Protein 5IZ3 (pdb70)

Nearest PDB structures (foldseek):
  5iz3-assembly1_A  TM=1.003E+00  e=2.158E-70  Physcomitrium patens
  5iz3-assembly1_B  TM=1.000E+00  e=9.759E-67  Physcomitrium patens
  7b2o-assembly2_E  TM=9.948E-01  e=2.756E-51  Chlamydomonas reinhardtii
  7zuv-assembly3_C  TM=9.851E-01  e=1.909E-49  Chlamydomonas reinhardtii
  7zuv-assembly4_E-3  TM=9.799E-01  e=1.042E-47  Chlamydomonas reinhardtii

B-factor: mean 19.95, std 11.9, range [6.6, 103.02]

Solvent-accessible surface area: 23040 Å² total; per-residue (Å²): 153,98,36,4,17,1,96,96,6,1,81,103,9,25,118,55,149,80,6,18,109,0,0,40,7,0,0,83,6,0,74,46,2,3,109,51,1,39,44,0,72,32,49,113,134,43,12,31,28,58,53,68,164,81,126,15,26,5,34,89,2,1,10,86,14,0,22,63,8,1,95,103,0,117,12,0,59,60,0,0,0,33,71,64,56,108,63,56,63,3,132,13,137,34,10,0,0,0,0,11,1,7,20,20,34,90,15,0,27,0,2,3,5,0,0,0,0,0,0,0,1,79,32,73,124,1,50,60,18,26,0,114,74,3,21,0,0,0,0,0,0,2,2,2,2,4,2,0,2,0,0,6,55,81,61,89,2,2,4,20,0,6,14,58,128,120,22,65,12,46,6,31,44,76,1,71,97,13,87,81,18,118,8,2,2,2,0,15,12,41,0,8,124,58,28,81,63,0,61,127,1,10,74,76,0,14,32,69,71,12,51,7,20,24,5,44,4,6,0,0,0,0,3,0,2,7,10,35,34,99,1,2,1,1,19,3,45,4,123,89,18,169,27,132,16,58,4,0,2,7,0,0,0,0,0,4,0,0,44,28,0,29,5,70,7,0,20,1,102,73,22,0,4,63,43,77,0,100,83,21,79,36,91,10,28,0,0,0,0,0,111,47,4,0,22,69,0,3,63,21,17,105,63,86,4,110,20,110,59,121,61,54,66,95,99,164,159,93,44,9,34,3,101,99,5,1,84,116,10,31,134,53,172,79,6,21,113,0,0,47,28,0,0,86,6,0,80,36,2,4,93,36,0,36,33,0,73,28,54,114,136,40,13,27,20,64,41,77,158,67,130,32,33,5,33,72,1,1,5,72,14,0,22,64,9,0,94,113,0,104,8,0,60,57,0,0,0,30,66,54,45,116,75,57,62,4,133,13,144,34,10,0,0,0,0,14,2,7,10,24,31,91,12,0,35,0,2,3,6,0,0,0,0,0,0,0,1,75,32,82,110,1,44,49,15,25,0,116,74,5,21,0,0,0,0,0,0,2,0,4,4,5,2,0,3,0,0,6,56,80,62,89,3,2,4,15,0,2,28,41,142,98,9,134,19,68,5,35,50,69,2,69,106,14,119,76,19,126,8,1,1,0,0,8,12,44,0,15,119,48,29,64,53,0,68,105,3,16,69,60,0,14,40,68,108,15,56,6,18,23,5,42,5,9,0,1,0,0,3,0,1,6,14,34,44,94,1,2,0,1,10,1,34,9,124,97,17,136,22,88,16,49,5,0,0,9,0,0,0,0,0,4,0,0,45,29,0,29,4,61,7,0,19,1,78,69,22,0,5,62,40,80,0,98,88,20,44,35,93,10,41,0,0,0,0,0,103,64,7,0,26,91,0,2,68,34,31,100,57,71,6,117,21,117,61,108,47,60,95,118,158

CATH classification: 3.30.540.10 (+1 more: 3.40.190.80)

Structure (mmCIF, N/CA/C/O backbone):
data_5IZ3
#
_entry.id   5IZ3
#
_cell.length_a   45.180
_cell.length_b   70.417
_cell.length_c   197.245
_cell.angle_alpha   90.00
_cell.angle_beta   90.00
_cell.angle_gamma   90.00
#
_symmetry.space_group_name_H-M   'P 2 2 21'
#
loop_
_entity.id
_entity.type
_entity.pdbx_description
1 polymer sedoheptulose-1,7-bisphosphatase
2 polymer 'Predicted protein'
3 non-polymer IMIDAZOLE
4 non-polymer 'PHOSPHATE ION'
5 water water
#
loop_
_atom_site.group_PDB
_atom_site.id
_atom_site.type_symbol
_atom_site.label_atom_id
_atom_site.label_alt_id
_atom_site.label_comp_id
_atom_site.label_asym_id
_atom_site.label_entity_id
_atom_site.label_seq_id
_atom_site.pdbx_PDB_ins_code
_atom_site.Cartn_x
_atom_site.Cartn_y
_atom_site.Cartn_z
_atom_site.occupancy
_atom_site.B_iso_or_equiv
_atom_site.auth_seq_id
_atom_site.auth_comp_id
_atom_site.auth_asym_id
_atom_site.auth_atom_id
_atom_site.pdbx_PDB_model_num
ATOM 1 N N . GLU A 1 1 ? -0.252 -65.843 -46.202 1.00 31.62 79 GLU A N 1
ATOM 2 C CA . GLU A 1 1 ? -1.003 -64.938 -47.129 1.00 28.30 79 GLU A CA 1
ATOM 3 C C . GLU A 1 1 ? -2.033 -64.097 -46.394 1.00 25.59 79 GLU A C 1
ATOM 4 O O . GLU A 1 1 ? -2.790 -64.623 -45.544 1.00 22.74 79 GLU A O 1
ATOM 10 N N . LEU A 1 2 ? -2.013 -62.801 -46.719 1.00 22.82 80 LEU A N 1
ATOM 11 C CA . LEU A 1 2 ? -3.125 -61.865 -46.402 1.00 19.40 80 LEU A CA 1
ATOM 12 C C . LEU A 1 2 ? -3.781 -61.352 -47.643 1.00 19.03 80 LEU A C 1
ATOM 13 O O . LEU A 1 2 ? -3.240 -61.509 -48.719 1.00 21.20 80 LEU A O 1
ATOM 18 N N . GLY A 1 3 ? -4.954 -60.726 -47.541 1.00 16.15 81 GLY A N 1
ATOM 19 C CA . GLY A 1 3 ? -5.653 -60.182 -48.622 1.00 16.12 81 GLY A CA 1
ATOM 20 C C . GLY A 1 3 ? -6.573 -61.144 -49.311 1.00 15.97 81 GLY A C 1
ATOM 21 O O . GLY A 1 3 ? -7.351 -60.742 -50.168 1.00 21.17 81 GLY A O 1
ATOM 22 N N . ASP A 1 4 ? -6.523 -62.410 -48.940 1.00 15.57 82 ASP A N 1
ATOM 23 C CA . ASP A 1 4 ? -7.460 -63.374 -49.408 1.00 15.03 82 ASP A CA 1
ATOM 24 C C . ASP A 1 4 ? -8.850 -63.245 -48.843 1.00 14.43 82 ASP A C 1
ATOM 25 O O . ASP A 1 4 ? -9.028 -62.646 -47.762 1.00 13.85 82 ASP A O 1
ATOM 30 N N . SER A 1 5 ? -9.836 -63.763 -49.515 1.00 13.80 83 SER A N 1
ATOM 31 C CA . SER A 1 5 ? -11.219 -63.742 -49.027 1.00 13.83 83 SER A CA 1
ATOM 32 C C . SER A 1 5 ? -11.407 -64.769 -47.928 1.00 13.18 83 SER A C 1
ATOM 33 O O . SER A 1 5 ? -10.583 -65.687 -47.754 1.00 13.57 83 SER A O 1
ATOM 36 N N . LEU A 1 6 ? -12.485 -64.638 -47.153 1.00 12.58 84 LEU A N 1
ATOM 37 C CA . LEU A 1 6 ? -12.765 -65.627 -46.123 1.00 13.03 84 LEU A CA 1
ATOM 38 C C . LEU A 1 6 ? -12.859 -67.011 -46.804 1.00 13.57 84 LEU A C 1
ATOM 39 O O . LEU A 1 6 ? -12.299 -67.991 -46.210 1.00 13.42 84 LEU A O 1
ATOM 44 N N . GLU A 1 7 ? -13.553 -67.145 -47.931 1.00 14.77 85 GLU A N 1
ATOM 45 C CA . GLU A 1 7 ? -13.681 -68.465 -48.571 1.00 16.27 85 GLU A CA 1
ATOM 46 C C . GLU A 1 7 ? -12.324 -69.004 -48.936 1.00 16.34 85 GLU A C 1
ATOM 47 O O . GLU A 1 7 ? -12.031 -70.212 -48.730 1.00 16.60 85 GLU A O 1
ATOM 53 N N . GLU A 1 8 ? -11.459 -68.201 -49.526 1.00 16.91 86 GLU A N 1
ATOM 54 C CA . GLU A 1 8 ? -10.103 -68.674 -49.871 1.00 18.04 86 GLU A CA 1
ATOM 55 C C . GLU A 1 8 ? -9.341 -69.048 -48.661 1.00 15.90 86 GLU A C 1
ATOM 56 O O . GLU A 1 8 ? -8.627 -70.083 -48.647 1.00 18.12 86 GLU A O 1
ATOM 62 N N . PHE A 1 9 ? -9.369 -68.263 -47.577 1.00 13.41 87 PHE A N 1
ATOM 63 C CA . PHE A 1 9 ? -8.714 -68.608 -46.379 1.00 12.35 87 PHE A CA 1
ATOM 64 C C . PHE A 1 9 ? -9.200 -69.962 -45.847 1.00 13.39 87 PHE A C 1
ATOM 65 O O . PHE A 1 9 ? -8.380 -70.781 -45.410 1.00 13.80 87 PHE A O 1
ATOM 73 N N . LEU A 1 10 ? -10.494 -70.154 -45.755 1.00 13.12 88 LEU A N 1
ATOM 74 C CA . LEU A 1 10 ? -10.978 -71.378 -45.143 1.00 13.42 88 LEU A CA 1
ATOM 75 C C . LEU A 1 10 ? -10.576 -72.603 -45.923 1.00 15.91 88 LEU A C 1
ATOM 76 O O . LEU A 1 10 ? -10.349 -73.667 -45.289 1.00 16.63 88 LEU A O 1
ATOM 81 N N . ALA A 1 11 ? -10.451 -72.458 -47.208 1.00 14.63 89 ALA A N 1
ATOM 82 C CA . ALA A 1 11 ? -9.966 -73.617 -48.043 1.00 17.16 89 ALA A CA 1
ATOM 83 C C . ALA A 1 11 ? -8.582 -73.945 -47.648 1.00 18.10 89 ALA A C 1
ATOM 84 O O . ALA A 1 11 ? -8.187 -75.160 -47.834 1.00 22.72 89 ALA A O 1
ATOM 86 N N . LYS A 1 12 ? -7.720 -73.012 -47.294 1.00 18.36 90 LYS A N 1
ATOM 87 C CA . LYS A 1 12 ? -6.381 -73.291 -46.769 1.00 18.59 90 LYS A CA 1
ATOM 88 C C . LYS A 1 12 ? -6.325 -73.754 -45.342 1.00 17.43 90 LYS A C 1
ATOM 89 O O . LYS A 1 12 ? -5.372 -74.462 -44.899 1.00 18.82 90 LYS A O 1
ATOM 95 N N . ALA A 1 13 ? -7.235 -73.315 -44.502 1.00 14.22 91 ALA A N 1
ATOM 96 C CA . ALA A 1 13 ? -7.156 -73.539 -43.143 1.00 14.61 91 ALA A CA 1
ATOM 97 C C . ALA A 1 13 ? -7.691 -74.885 -42.625 1.00 14.52 91 ALA A C 1
ATOM 98 O O . ALA A 1 13 ? -7.353 -75.324 -41.496 1.00 15.79 91 ALA A O 1
ATOM 100 N N . THR A 1 14 ? -8.578 -75.451 -43.429 1.00 13.85 92 THR A N 1
ATOM 101 C CA . THR A 1 14 ? -9.227 -76.706 -43.033 1.00 14.65 92 THR A CA 1
ATOM 102 C C . THR A 1 14 ? -9.624 -77.499 -44.233 1.00 15.12 92 THR A C 1
ATOM 103 O O . THR A 1 14 ? -10.058 -76.986 -45.265 1.00 15.55 92 THR A O 1
ATOM 107 N N . THR A 1 15 ? -9.525 -78.831 -44.099 1.00 15.16 93 THR A N 1
ATOM 108 C CA . THR A 1 15 ? -10.070 -79.731 -45.081 1.00 15.69 93 THR A CA 1
ATOM 109 C C . THR A 1 15 ? -11.548 -79.940 -44.880 1.00 15.12 93 THR A C 1
ATOM 110 O O . THR A 1 15 ? -12.238 -80.569 -45.720 1.00 16.65 93 THR A O 1
ATOM 114 N N . ASP A 1 16 ? -12.110 -79.455 -43.758 1.00 13.95 94 ASP A N 1
ATOM 115 C CA . ASP A 1 16 ? -13.496 -79.698 -43.450 1.00 14.10 94 ASP A CA 1
ATOM 116 C C . ASP A 1 16 ? -14.425 -78.658 -44.137 1.00 14.71 94 ASP A C 1
ATOM 117 O O . ASP A 1 16 ? -14.611 -77.526 -43.642 1.00 14.87 94 ASP A O 1
ATOM 122 N N A LYS A 1 17 ? -14.962 -79.030 -45.282 0.50 15.64 95 LYS A N 1
ATOM 123 N N B LYS A 1 17 ? -14.894 -78.998 -45.310 0.50 15.45 95 LYS A N 1
ATOM 124 C CA A LYS A 1 17 ? -15.789 -78.141 -46.109 0.50 16.52 95 LYS A CA 1
ATOM 125 C CA B LYS A 1 17 ? -15.711 -78.071 -46.075 0.50 16.22 95 LYS A CA 1
ATOM 126 C C A LYS A 1 17 ? -17.055 -77.823 -45.398 0.50 16.03 95 LYS A C 1
ATOM 127 C C B LYS A 1 17 ? -17.018 -77.814 -45.398 0.50 15.83 95 LYS A C 1
ATOM 128 O O A LYS A 1 17 ? -17.651 -76.726 -45.602 0.50 16.05 95 LYS A O 1
ATOM 129 O O B LYS A 1 17 ? -17.576 -76.702 -45.610 0.50 15.82 95 LYS A O 1
ATOM 140 N N . ASN A 1 18 ? -17.527 -78.673 -44.528 1.00 15.07 96 ASN A N 1
ATOM 141 C CA . ASN A 1 18 ? -18.725 -78.366 -43.795 1.00 15.75 96 ASN A CA 1
ATOM 142 C C . ASN A 1 18 ? -18.513 -77.296 -42.750 1.00 13.43 96 ASN A C 1
ATOM 143 O O . ASN A 1 18 ? -19.341 -76.388 -42.558 1.00 13.05 96 ASN A O 1
ATOM 148 N N . LEU A 1 19 ? -17.405 -77.334 -42.063 1.00 12.72 97 LEU A N 1
ATOM 149 C CA . LEU A 1 19 ? -17.047 -76.261 -41.105 1.00 12.55 97 LEU A CA 1
ATOM 150 C C . LEU A 1 19 ? -16.880 -74.963 -41.878 1.00 12.34 97 LEU A C 1
ATOM 151 O O . LEU A 1 19 ? -17.373 -73.896 -41.398 1.00 11.74 97 LEU A O 1
ATOM 156 N N . ALA A 1 20 ? -16.231 -74.974 -43.036 1.00 11.82 98 ALA A N 1
ATOM 157 C CA . ALA A 1 20 ? -16.046 -73.739 -43.837 1.00 12.30 98 ALA A CA 1
ATOM 158 C C . ALA A 1 20 ? -17.399 -73.259 -44.195 1.00 12.47 98 ALA A C 1
ATOM 159 O O . ALA A 1 20 ? -17.663 -72.000 -44.046 1.00 12.77 98 ALA A O 1
ATOM 161 N N . ARG A 1 21 ? -18.332 -74.081 -44.629 1.00 12.57 99 ARG A N 1
ATOM 162 C CA . ARG A 1 21 ? -19.693 -73.614 -45.051 1.00 14.71 99 ARG A CA 1
ATOM 163 C C . ARG A 1 21 ? -20.368 -72.985 -43.881 1.00 13.86 99 ARG A C 1
ATOM 164 O O . ARG A 1 21 ? -20.992 -71.880 -44.031 1.00 13.68 99 ARG A O 1
ATOM 172 N N . LEU A 1 22 ? -20.309 -73.496 -42.683 1.00 12.43 100 LEU A N 1
ATOM 173 C CA . LEU A 1 22 ? -20.934 -72.941 -41.521 1.00 12.41 100 LEU A CA 1
ATOM 174 C C . LEU A 1 22 ? -20.327 -71.542 -41.226 1.00 11.96 100 LEU A C 1
ATOM 175 O O . LEU A 1 22 ? -21.078 -70.596 -40.923 1.00 11.87 100 LEU A O 1
ATOM 180 N N . LEU A 1 23 ? -19.022 -71.375 -41.290 1.00 11.32 101 LEU A N 1
ATOM 181 C CA . LEU A 1 23 ? -18.383 -70.101 -40.948 1.00 10.98 101 LEU A CA 1
ATOM 182 C C . LEU A 1 23 ? -18.742 -69.098 -42.044 1.00 11.34 101 LEU A C 1
ATOM 183 O O . LEU A 1 23 ? -18.894 -67.893 -41.720 1.00 11.22 101 LEU A O 1
ATOM 188 N N . VAL A 1 24 ? -18.867 -69.443 -43.316 1.00 11.01 102 VAL A N 1
ATOM 189 C CA . VAL A 1 24 ? -19.322 -68.499 -44.393 1.00 12.41 102 VAL A CA 1
ATOM 190 C C . VAL A 1 24 ? -20.731 -68.109 -44.065 1.00 12.59 102 VAL A C 1
ATOM 191 O O . VAL A 1 24 ? -21.093 -66.911 -44.152 1.00 12.41 102 VAL A O 1
ATOM 195 N N . CYS A 1 25 ? -21.617 -69.056 -43.768 1.00 12.55 103 CYS A N 1
ATOM 196 C CA . CYS A 1 25 ? -23.012 -68.697 -43.425 1.00 13.48 103 CYS A CA 1
ATOM 197 C C . CYS A 1 25 ? -23.071 -67.762 -42.291 1.00 12.44 103 CYS A C 1
ATOM 198 O O . CYS A 1 25 ? -23.860 -66.751 -42.296 1.00 13.94 103 CYS A O 1
ATOM 201 N N . MET A 1 26 ? -22.311 -67.973 -41.214 1.00 11.82 104 MET A N 1
ATOM 202 C CA . MET A 1 26 ? -22.358 -67.109 -40.053 1.00 10.96 104 MET A CA 1
ATOM 203 C C . MET A 1 26 ? -21.829 -65.705 -40.460 1.00 11.38 104 MET A C 1
ATOM 204 O O . MET A 1 26 ? -22.374 -64.664 -40.013 1.00 11.52 104 MET A O 1
ATOM 209 N N . GLY A 1 27 ? -20.832 -65.627 -41.344 1.00 10.58 105 GLY A N 1
ATOM 210 C CA . GLY A 1 27 ? -20.339 -64.318 -41.878 1.00 11.33 105 GLY A CA 1
ATOM 211 C C . GLY A 1 27 ? -21.451 -63.544 -42.568 1.00 12.23 105 GLY A C 1
ATOM 212 O O . GLY A 1 27 ? -21.443 -62.302 -42.480 1.00 12.17 105 GLY A O 1
ATOM 213 N N A GLU A 1 28 ? -22.391 -64.187 -43.248 0.50 13.15 106 GLU A N 1
ATOM 214 N N B GLU A 1 28 ? -22.373 -64.202 -43.266 0.50 12.76 106 GLU A N 1
ATOM 215 C CA A GLU A 1 28 ? -23.515 -63.453 -43.849 0.50 14.68 106 GLU A CA 1
ATOM 216 C CA B GLU A 1 28 ? -23.500 -63.499 -43.882 0.50 14.04 106 GLU A CA 1
ATOM 217 C C A GLU A 1 28 ? -24.436 -62.881 -42.799 0.50 13.31 106 GLU A C 1
ATOM 218 C C B GLU A 1 28 ? -24.369 -62.884 -42.811 0.50 12.99 106 GLU A C 1
ATOM 219 O O A GLU A 1 28 ? -24.988 -61.754 -42.934 0.50 13.11 106 GLU A O 1
ATOM 220 O O B GLU A 1 28 ? -24.763 -61.702 -42.945 0.50 13.28 106 GLU A O 1
ATOM 231 N N . ALA A 1 29 ? -24.641 -63.599 -41.720 1.00 11.97 107 ALA A N 1
ATOM 232 C CA . ALA A 1 29 ? -25.440 -63.073 -40.650 1.00 11.58 107 ALA A CA 1
ATOM 233 C C . ALA A 1 29 ? -24.765 -61.873 -40.020 1.00 10.67 107 ALA A C 1
ATOM 234 O O . ALA A 1 29 ? -25.394 -60.855 -39.685 1.00 10.35 107 ALA A O 1
ATOM 236 N N . LEU A 1 30 ? -23.457 -61.942 -39.786 1.00 10.43 108 LEU A N 1
ATOM 237 C CA . LEU A 1 30 ? -22.739 -60.849 -39.244 1.00 10.14 108 LEU A CA 1
ATOM 238 C C . LEU A 1 30 ? -22.764 -59.608 -40.075 1.00 9.71 108 LEU A C 1
ATOM 239 O O . LEU A 1 30 ? -22.918 -58.500 -39.561 1.00 9.40 108 LEU A O 1
ATOM 244 N N . ARG A 1 31 ? -22.712 -59.780 -41.385 1.00 9.58 109 ARG A N 1
ATOM 245 C CA . ARG A 1 31 ? -22.776 -58.641 -42.308 1.00 10.18 109 ARG A CA 1
ATOM 246 C C . ARG A 1 31 ? -24.161 -57.963 -42.164 1.00 10.07 109 ARG A C 1
ATOM 247 O O . ARG A 1 31 ? -24.303 -56.726 -42.011 1.00 9.82 109 ARG A O 1
ATOM 255 N N . THR A 1 32 ? -25.208 -58.780 -42.124 1.00 10.71 110 THR A N 1
ATOM 256 C CA . THR A 1 32 ? -26.549 -58.230 -41.958 1.00 11.21 110 THR A CA 1
ATOM 257 C C . THR A 1 32 ? -26.743 -57.577 -40.618 1.00 10.19 110 THR A C 1
ATOM 258 O O . THR A 1 32 ? -27.296 -56.441 -40.506 1.00 10.78 110 THR A O 1
ATOM 262 N N . ILE A 1 33 ? -26.216 -58.124 -39.517 1.00 8.95 111 ILE A N 1
ATOM 263 C CA . ILE A 1 33 ? -26.297 -57.533 -38.236 1.00 8.93 111 ILE A CA 1
ATOM 264 C C . ILE A 1 33 ? -25.620 -56.168 -38.194 1.00 8.55 111 ILE A C 1
ATOM 265 O O . ILE A 1 33 ? -26.163 -55.203 -37.664 1.00 8.49 111 ILE A O 1
ATOM 270 N N . ALA A 1 34 ? -24.457 -56.074 -38.827 1.00 8.31 112 ALA A N 1
ATOM 271 C CA . ALA A 1 34 ? -23.747 -54.823 -38.791 1.00 8.70 112 ALA A CA 1
ATOM 272 C C . ALA A 1 34 ? -24.590 -53.684 -39.415 1.00 8.48 112 ALA A C 1
ATOM 273 O O . ALA A 1 34 ? -24.622 -52.571 -38.892 1.00 8.81 112 ALA A O 1
ATOM 275 N N . PHE A 1 35 ? -2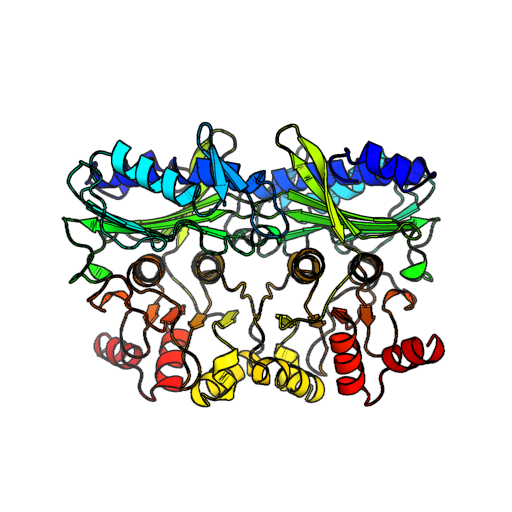5.270 -53.987 -40.526 1.00 8.74 113 PHE A N 1
ATOM 276 C CA . PHE A 1 35 ? -26.131 -53.001 -41.144 1.00 9.27 113 PHE A CA 1
ATOM 277 C C . PHE A 1 35 ? -27.378 -52.716 -40.322 1.00 9.31 113 PHE A C 1
ATOM 278 O O . PHE A 1 35 ? -27.814 -51.531 -40.292 1.00 11.07 113 PHE A O 1
ATOM 286 N N . LYS A 1 36 ? -27.929 -53.715 -39.667 1.00 9.47 114 LYS A N 1
ATOM 287 C CA . LYS A 1 36 ? -29.102 -53.420 -38.801 1.00 10.04 114 LYS A CA 1
ATOM 288 C C . LYS A 1 36 ? -28.766 -52.587 -37.614 1.00 10.00 114 LYS A C 1
ATOM 289 O O . LYS A 1 36 ? -29.563 -51.742 -37.181 1.00 10.33 114 LYS A O 1
ATOM 295 N N . VAL A 1 37 ? -27.565 -52.748 -37.064 1.00 9.26 115 VAL A N 1
ATOM 296 C CA . VAL A 1 37 ? -27.130 -51.925 -35.951 1.00 10.06 115 VAL A CA 1
ATOM 297 C C . VAL A 1 37 ? -26.841 -50.463 -36.453 1.00 9.46 115 VAL A C 1
ATOM 298 O O . VAL A 1 37 ? -27.278 -49.502 -35.837 1.00 10.85 115 VAL A O 1
ATOM 302 N N . ARG A 1 38 ? -26.241 -50.368 -37.652 1.00 9.56 116 ARG A N 1
ATOM 303 C CA . ARG A 1 38 ? -25.837 -49.056 -38.190 1.00 10.80 116 ARG A CA 1
ATOM 304 C C . ARG A 1 38 ? -26.964 -48.109 -38.317 1.00 12.28 116 ARG A C 1
ATOM 305 O O . ARG A 1 38 ? -26.723 -46.909 -38.057 1.00 13.55 116 ARG A O 1
ATOM 313 N N . THR A 1 39 ? -28.142 -48.578 -38.667 1.00 13.59 117 THR A N 1
ATOM 314 C CA . THR A 1 39 ? -29.242 -47.536 -38.673 1.00 17.86 117 THR A CA 1
ATOM 315 C C . THR A 1 39 ? -30.415 -47.979 -37.878 1.00 18.44 117 THR A C 1
ATOM 316 O O . THR A 1 39 ? -31.598 -47.651 -38.204 1.00 19.95 117 THR A O 1
ATOM 320 N N . ALA A 1 40 ? -30.150 -48.677 -36.800 1.00 13.58 118 ALA A N 1
ATOM 321 C CA . ALA A 1 40 ? -31.213 -48.929 -35.806 1.00 12.77 118 ALA A CA 1
ATOM 322 C C . ALA A 1 40 ? -31.800 -47.608 -35.290 1.00 13.50 118 ALA A C 1
ATOM 323 O O . ALA A 1 40 ? -31.119 -46.570 -35.278 1.00 14.99 118 ALA A O 1
ATOM 325 N N A SER A 1 41 ? -33.061 -47.675 -34.842 0.50 15.45 119 SER A N 1
ATOM 326 N N B SER A 1 41 ? -33.012 -47.678 -34.775 0.50 14.39 119 SER A N 1
ATOM 327 C CA A SER A 1 41 ? -33.737 -46.575 -34.142 0.50 17.18 119 SER A CA 1
ATOM 328 C CA B SER A 1 41 ? -33.629 -46.539 -34.163 0.50 15.45 119 SER A CA 1
ATOM 329 C C A SER A 1 41 ? -33.602 -46.766 -32.651 0.50 17.42 119 SER A C 1
ATOM 330 C C B SER A 1 41 ? -33.611 -46.743 -32.682 0.50 16.17 119 SER A C 1
ATOM 331 O O A SER A 1 41 ? -34.092 -47.757 -32.113 0.50 18.58 119 SER A O 1
ATOM 332 O O B SER A 1 41 ? -34.168 -47.737 -32.195 0.50 17.39 119 SER A O 1
ATOM 337 N N . CYS A 1 42 ? -32.931 -45.869 -31.959 1.00 17.13 120 CYS A N 1
ATOM 338 C CA . CYS A 1 42 ? -32.687 -45.970 -30.576 1.00 18.28 120 CYS A CA 1
ATOM 339 C C . CYS A 1 42 ? -33.627 -45.054 -29.793 1.00 23.86 120 CYS A C 1
ATOM 340 O O . CYS A 1 42 ? -33.676 -43.862 -30.030 1.00 24.57 120 CYS A O 1
ATOM 343 N N . GLY A 1 43 ? -34.305 -45.632 -28.848 1.00 24.60 121 GLY A N 1
ATOM 344 C CA . GLY A 1 43 ? -35.338 -44.940 -28.064 1.00 31.50 121 GLY A CA 1
ATOM 345 C C . GLY A 1 43 ? -34.951 -45.037 -26.622 1.00 34.83 121 GLY A C 1
ATOM 346 O O . GLY A 1 43 ? -33.807 -45.387 -26.259 1.00 38.63 121 GLY A O 1
ATOM 347 N N . ALA A 1 44 ? -35.926 -44.686 -25.784 1.00 42.42 122 ALA A N 1
ATOM 348 C CA . ALA A 1 44 ? -35.752 -44.678 -24.327 1.00 49.48 122 ALA A CA 1
ATOM 349 C C . ALA A 1 44 ? -35.322 -46.053 -23.837 1.00 51.80 122 ALA A C 1
ATOM 350 O O . ALA A 1 44 ? -34.392 -46.193 -23.026 1.00 57.78 122 ALA A O 1
ATOM 352 N N . THR A 1 45 ? -35.966 -47.067 -24.398 1.00 48.20 123 THR A N 1
ATOM 353 C CA . THR A 1 45 ? -35.884 -48.398 -23.844 1.00 52.10 123 THR A CA 1
ATOM 354 C C . THR A 1 45 ? -35.130 -49.441 -24.662 1.00 45.10 123 THR A C 1
ATOM 355 O O . THR A 1 45 ? -34.707 -50.435 -24.087 1.00 48.27 123 THR A O 1
ATOM 359 N N . ALA A 1 46 ? -34.941 -49.221 -25.967 1.00 35.13 124 ALA A N 1
ATOM 360 C CA . ALA A 1 46 ? -34.336 -50.256 -26.824 1.00 29.31 124 ALA A CA 1
ATOM 361 C C . ALA A 1 46 ? -33.844 -49.602 -28.104 1.00 24.09 124 ALA A C 1
ATOM 362 O O . ALA A 1 46 ? -34.315 -48.544 -28.449 1.00 23.10 124 ALA A O 1
ATOM 364 N N . CYS A 1 47 ? -32.946 -50.270 -28.828 1.00 19.17 125 CYS A N 1
ATOM 365 C CA . CYS A 1 47 ? -32.584 -49.892 -30.203 1.00 16.41 125 CYS A CA 1
ATOM 366 C C . CYS A 1 47 ? -33.156 -50.971 -31.074 1.00 14.01 125 CYS A C 1
ATOM 367 O O . CYS A 1 47 ? -32.935 -52.183 -30.796 1.00 14.18 125 CYS A O 1
ATOM 370 N N . VAL A 1 48 ? -33.916 -50.632 -32.086 1.00 14.12 126 VAL A N 1
ATOM 371 C CA . VAL A 1 48 ? -34.708 -51.547 -32.882 1.00 13.82 126 VAL A CA 1
ATOM 372 C C . VAL A 1 48 ? -34.442 -51.468 -34.341 1.00 13.73 126 VAL A C 1
ATOM 373 O O . VAL A 1 48 ? -34.009 -50.372 -34.814 1.00 14.16 126 VAL A O 1
ATOM 377 N N . ASN A 1 49 ? -34.706 -52.510 -35.090 1.00 13.79 127 ASN A N 1
ATOM 378 C CA . ASN A 1 49 ? -34.734 -52.466 -36.515 1.00 15.13 127 ASN A CA 1
ATOM 379 C C . ASN A 1 49 ? -35.708 -53.630 -36.926 1.00 17.86 127 ASN A C 1
ATOM 380 O O . ASN A 1 49 ? -36.328 -54.223 -36.093 1.00 19.99 127 ASN A O 1
ATOM 385 N N . THR A 1 50 ? -35.755 -53.945 -38.200 1.00 23.50 128 THR A N 1
ATOM 386 C CA . THR A 1 50 ? -36.757 -54.897 -38.660 1.00 27.47 128 THR A CA 1
ATOM 387 C C . THR A 1 50 ? -36.146 -56.211 -39.106 1.00 28.90 128 THR A C 1
ATOM 388 O O . THR A 1 50 ? -35.015 -56.319 -39.559 1.00 25.21 128 THR A O 1
ATOM 392 N N . PHE A 1 51 ? -36.896 -57.292 -38.916 1.00 29.28 129 PHE A N 1
ATOM 393 C CA . PHE A 1 51 ? -36.491 -58.557 -39.430 1.00 31.07 129 PHE A CA 1
ATOM 394 C C . PHE A 1 51 ? -37.755 -58.917 -40.201 1.00 35.46 129 PHE A C 1
ATOM 395 O O . PHE A 1 51 ? -38.814 -59.133 -39.601 1.00 30.92 129 PHE A O 1
ATOM 403 N N . GLY A 1 52 ? -37.669 -58.804 -41.515 1.00 40.71 130 GLY A N 1
ATOM 404 C CA . GLY A 1 52 ? -38.771 -59.153 -42.372 1.00 47.41 130 GLY A CA 1
ATOM 405 C C . GLY A 1 52 ? -39.819 -58.115 -42.128 1.00 49.27 130 GLY A C 1
ATOM 406 O O . GLY A 1 52 ? -39.559 -56.931 -42.285 1.00 51.41 130 GLY A O 1
ATOM 407 N N . ASP A 1 53 ? -40.998 -58.541 -41.695 1.00 48.35 131 ASP A N 1
ATOM 408 C CA . ASP A 1 53 ? -42.083 -57.593 -41.550 1.00 51.79 131 ASP A CA 1
ATOM 409 C C . ASP A 1 53 ? -42.250 -57.199 -40.100 1.00 46.06 131 ASP A C 1
ATOM 410 O O . ASP A 1 53 ? -43.258 -56.643 -39.717 1.00 40.53 131 ASP A O 1
ATOM 415 N N . GLU A 1 54 ? -41.241 -57.478 -39.278 1.00 38.25 132 GLU A N 1
ATOM 416 C CA . GLU A 1 54 ? -41.394 -57.251 -37.877 1.00 36.71 132 GLU A CA 1
ATOM 417 C C . GLU A 1 54 ? -40.332 -56.304 -37.345 1.00 34.01 132 GLU A C 1
ATOM 418 O O . GLU A 1 54 ? -39.321 -56.121 -37.990 1.00 33.53 132 GLU A O 1
ATOM 424 N N . GLN A 1 55 ? -40.622 -55.683 -36.221 1.00 29.63 133 GLN A N 1
ATOM 425 C CA . GLN A 1 55 ? -39.685 -54.763 -35.578 1.00 31.30 133 GLN A CA 1
ATOM 426 C C . GLN A 1 55 ? -39.175 -55.421 -34.325 1.00 28.15 133 GLN A C 1
ATOM 427 O O . GLN A 1 55 ? -39.924 -56.028 -33.528 1.00 32.48 133 GLN A O 1
ATOM 433 N N . LEU A 1 56 ? -37.829 -55.446 -34.169 1.00 20.81 134 LEU A N 1
ATOM 434 C CA . LEU A 1 56 ? -37.248 -56.195 -33.125 1.00 20.40 134 LEU A CA 1
ATOM 435 C C . LEU A 1 56 ? -36.075 -55.410 -32.486 1.00 16.13 134 LEU A C 1
ATOM 436 O O . LEU A 1 56 ? -35.328 -54.727 -33.196 1.00 15.76 134 LEU A O 1
ATOM 441 N N . ALA A 1 57 ? -35.840 -55.532 -31.193 1.00 15.71 135 ALA A N 1
ATOM 442 C CA . ALA A 1 57 ? -34.666 -55.038 -30.541 1.00 15.39 135 ALA A CA 1
ATOM 443 C C . ALA A 1 57 ? -33.473 -55.701 -31.210 1.00 13.05 135 ALA A C 1
ATOM 444 O O . ALA A 1 57 ? -33.510 -56.870 -31.543 1.00 13.14 135 ALA A O 1
ATOM 446 N N . VAL A 1 58 ? -32.388 -54.989 -31.327 1.00 12.95 136 VAL A N 1
ATOM 447 C CA . VAL A 1 58 ? -31.268 -55.463 -32.159 1.00 13.66 136 VAL A CA 1
ATOM 448 C C . VAL A 1 58 ? -30.654 -56.800 -31.686 1.00 12.70 136 VAL A C 1
ATOM 449 O O . VAL A 1 58 ? -30.177 -57.577 -32.501 1.00 12.17 136 VAL A O 1
ATOM 453 N N . ASP A 1 59 ? -30.660 -56.992 -30.376 1.00 13.11 137 ASP A N 1
ATOM 454 C CA . ASP A 1 59 ? -30.168 -58.283 -29.869 1.00 14.38 137 ASP A CA 1
ATOM 455 C C . ASP A 1 59 ? -31.035 -59.460 -30.317 1.00 13.44 137 ASP A C 1
ATOM 456 O O . ASP A 1 59 ? -30.505 -60.521 -30.737 1.00 12.98 137 ASP A O 1
ATOM 461 N N A MET A 1 60 ? -32.341 -59.287 -30.260 0.50 13.61 138 MET A N 1
ATOM 462 N N B MET A 1 60 ? -32.344 -59.293 -30.261 0.50 14.30 138 MET A N 1
ATOM 463 C CA A MET A 1 60 ? -33.253 -60.297 -30.791 0.50 14.00 138 MET A CA 1
ATOM 464 C CA B MET A 1 60 ? -33.242 -60.313 -30.806 0.50 15.22 138 MET A CA 1
ATOM 465 C C A MET A 1 60 ? -33.208 -60.478 -32.287 0.50 13.36 138 MET A C 1
ATOM 466 C C B MET A 1 60 ? -33.186 -60.482 -32.288 0.50 13.91 138 MET A C 1
ATOM 467 O O A MET A 1 60 ? -33.398 -61.560 -32.819 0.50 14.18 138 MET A O 1
ATOM 468 O O B MET A 1 60 ? -33.332 -61.563 -32.808 0.50 14.51 138 MET A O 1
ATOM 477 N N . LEU A 1 61 ? -32.982 -59.373 -32.985 1.00 12.81 139 LEU A N 1
ATOM 478 C CA . LEU A 1 61 ? -32.801 -59.384 -34.402 1.00 13.12 139 LEU A CA 1
ATOM 479 C C . LEU A 1 61 ? -31.557 -60.273 -34.776 1.00 11.97 139 LEU A C 1
ATOM 480 O O . LEU A 1 61 ? -31.617 -61.121 -35.654 1.00 12.16 139 LEU A O 1
ATOM 485 N N . ALA A 1 62 ? -30.491 -59.942 -34.100 1.00 11.50 140 ALA A N 1
ATOM 486 C CA . ALA A 1 62 ? -29.230 -60.696 -34.250 1.00 11.08 140 ALA A CA 1
ATOM 487 C C . ALA A 1 62 ? -29.467 -62.192 -33.959 1.00 11.49 140 ALA A C 1
ATOM 488 O O . ALA A 1 62 ? -29.031 -63.032 -34.756 1.00 11.60 140 ALA A O 1
ATOM 490 N N . ASP A 1 63 ? -30.147 -62.475 -32.869 1.00 12.45 141 ASP A N 1
ATOM 491 C CA . ASP A 1 63 ? -30.472 -63.862 -32.542 1.00 13.36 141 ASP A CA 1
ATOM 492 C C . ASP A 1 63 ? -31.185 -64.526 -33.735 1.00 14.44 141 ASP A C 1
ATOM 493 O O . ASP A 1 63 ? -30.813 -65.694 -34.164 1.00 14.45 141 ASP A O 1
ATOM 498 N N . LYS A 1 64 ? -32.253 -63.904 -34.280 1.00 14.78 142 LYS A N 1
ATOM 499 C CA . LYS A 1 64 ? -32.901 -64.491 -35.438 1.00 14.45 142 LYS A CA 1
ATOM 500 C C . LYS A 1 64 ? -32.073 -64.750 -36.640 1.00 13.67 142 LYS A C 1
ATOM 501 O O . LYS A 1 64 ? -32.142 -65.809 -37.273 1.00 14.88 142 LYS A O 1
ATOM 507 N N . LEU A 1 65 ? -31.196 -63.759 -36.929 1.00 12.56 143 LEU A N 1
ATOM 508 C CA . LEU A 1 65 ? -30.344 -63.876 -38.069 1.00 13.44 143 LEU A CA 1
ATOM 509 C C . LEU A 1 65 ? -29.309 -65.066 -37.941 1.00 12.53 143 LEU A C 1
ATOM 510 O O . LEU A 1 65 ? -28.935 -65.682 -38.917 1.00 13.45 143 LEU A O 1
ATOM 515 N N . LEU A 1 66 ? -28.837 -65.222 -36.720 1.00 11.95 144 LEU A N 1
ATOM 516 C CA . LEU A 1 66 ? -27.845 -66.280 -36.421 1.00 11.01 144 LEU A CA 1
ATOM 517 C C . LEU A 1 66 ? -28.508 -67.681 -36.467 1.00 12.15 144 LEU A C 1
ATOM 518 O O . LEU A 1 66 ? -27.900 -68.572 -37.106 1.00 13.03 144 LEU A O 1
ATOM 523 N N . PHE A 1 67 ? -29.704 -67.815 -35.874 1.00 12.22 145 PHE A N 1
ATOM 524 C CA . PHE A 1 67 ? -30.401 -69.093 -36.026 1.00 13.39 145 PHE A CA 1
ATOM 525 C C . PHE A 1 67 ? -30.663 -69.348 -37.534 1.00 14.82 145 PHE A C 1
ATOM 526 O O . PHE A 1 67 ? -30.510 -70.492 -38.054 1.00 15.34 145 PHE A O 1
ATOM 534 N N . GLU A 1 68 ? -31.101 -68.337 -38.285 1.00 15.54 146 GLU A N 1
ATOM 535 C CA . GLU A 1 68 ? -31.376 -68.532 -39.685 1.00 17.57 146 GLU A CA 1
ATOM 536 C C . GLU A 1 68 ? -30.120 -68.979 -40.475 1.00 16.73 146 GLU A C 1
ATOM 537 O O . GLU A 1 68 ? -30.174 -69.900 -41.334 1.00 17.63 146 GLU A O 1
ATOM 543 N N . ALA A 1 69 ? -28.952 -68.394 -40.182 1.00 14.95 147 ALA A N 1
ATOM 544 C CA . ALA A 1 69 ? -27.715 -68.795 -40.813 1.00 16.53 147 ALA A CA 1
ATOM 545 C C . ALA A 1 69 ? -27.375 -70.272 -40.510 1.00 14.96 147 ALA A C 1
ATOM 546 O O . ALA A 1 69 ? -26.889 -70.966 -41.429 1.00 17.74 147 ALA A O 1
ATOM 548 N N . LEU A 1 70 ? -27.560 -70.626 -39.252 1.00 15.05 148 LEU A N 1
ATOM 549 C CA . LEU A 1 70 ? -27.260 -72.050 -38.810 1.00 14.05 148 LEU A CA 1
ATOM 550 C C . LEU A 1 70 ? -28.180 -73.029 -39.466 1.00 17.14 148 LEU A C 1
ATOM 551 O O . LEU A 1 70 ? -27.720 -74.042 -40.004 1.00 16.65 148 LEU A O 1
ATOM 556 N N . ARG A 1 71 ? -29.442 -72.691 -39.575 1.00 16.45 149 ARG A N 1
ATOM 557 C CA . ARG A 1 71 ? -30.373 -73.535 -40.373 1.00 18.99 149 ARG A CA 1
ATOM 558 C C . ARG A 1 71 ? -29.995 -73.594 -41.829 1.00 17.75 149 ARG A C 1
ATOM 559 O O . ARG A 1 71 ? -29.965 -74.739 -42.395 1.00 21.25 149 ARG A O 1
ATOM 567 N N . HIS A 1 72 ? -29.656 -72.482 -42.503 1.00 19.07 150 HIS A N 1
ATOM 568 C CA . HIS A 1 72 ? -29.300 -72.430 -43.910 1.00 19.56 150 HIS A CA 1
ATOM 569 C C . HIS A 1 72 ? -28.024 -73.198 -44.172 1.00 21.60 150 HIS A C 1
ATOM 570 O O . HIS A 1 72 ? -27.795 -73.628 -45.309 1.00 25.61 150 HIS A O 1
ATOM 577 N N . SER A 1 73 ? -27.159 -73.332 -43.154 1.00 18.66 151 SER A N 1
ATOM 578 C CA . SER A 1 73 ? -25.903 -74.067 -43.408 1.00 17.52 151 SER A CA 1
ATOM 579 C C . SER A 1 73 ? -26.122 -75.561 -43.675 1.00 17.61 151 SER A C 1
ATOM 580 O O . SER A 1 73 ? -25.277 -76.122 -44.345 1.00 18.70 151 SER A O 1
ATOM 583 N N . HIS A 1 74 ? -27.209 -76.085 -43.088 1.00 18.35 152 HIS A N 1
ATOM 584 C CA . HIS A 1 74 ? -27.544 -77.545 -43.098 1.00 18.73 152 HIS A CA 1
ATOM 585 C C . HIS A 1 74 ? -26.547 -78.381 -42.275 1.00 18.27 152 HIS A C 1
ATOM 586 O O . HIS A 1 74 ? -26.637 -79.648 -42.299 1.00 19.00 152 HIS A O 1
ATOM 593 N N . VAL A 1 75 ? -25.539 -77.779 -41.709 1.00 16.40 153 VAL A N 1
ATOM 594 C CA . VAL A 1 75 ? -24.456 -78.491 -40.928 1.00 15.75 153 VAL A CA 1
ATOM 595 C C . VAL A 1 75 ? -24.498 -78.347 -39.445 1.00 15.50 153 VAL A C 1
ATOM 596 O O . VAL A 1 75 ? -23.585 -78.675 -38.737 1.00 16.28 153 VAL A O 1
ATOM 600 N N . CYS A 1 76 ? -25.591 -77.773 -38.921 1.00 14.25 154 CYS A N 1
ATOM 601 C CA . CYS A 1 76 ? -25.846 -77.606 -37.538 1.00 14.29 154 CYS A CA 1
ATOM 602 C C . CYS A 1 76 ? -26.962 -78.506 -37.085 1.00 15.50 154 CYS A C 1
ATOM 603 O O . CYS A 1 76 ? -28.111 -78.384 -37.574 1.00 15.68 154 CYS A O 1
ATOM 606 N N . LYS A 1 77 ? -26.646 -79.281 -36.030 1.00 15.18 155 LYS A N 1
ATOM 607 C CA . LYS A 1 77 ? -27.660 -80.024 -35.326 1.00 15.59 155 LYS A CA 1
ATOM 608 C C . LYS A 1 77 ? -28.342 -79.168 -34.216 1.00 15.95 155 LYS A C 1
ATOM 609 O O . LYS A 1 77 ? -29.557 -78.940 -34.325 1.00 18.03 155 LYS A O 1
ATOM 615 N N . TYR A 1 78 ? -27.655 -78.793 -33.153 1.00 15.17 156 TYR A N 1
ATOM 616 C CA . TYR A 1 78 ? -28.244 -77.946 -32.116 1.00 14.44 156 TYR A CA 1
ATOM 617 C C . TYR A 1 78 ? -27.580 -76.590 -32.057 1.00 15.24 156 TYR A C 1
ATOM 618 O O . TYR A 1 78 ? -26.350 -76.452 -32.166 1.00 14.66 156 TYR A O 1
ATOM 627 N N . ALA A 1 79 ? -28.390 -75.564 -31.829 1.00 15.11 157 ALA A N 1
ATOM 628 C CA . ALA A 1 79 ? -27.863 -74.208 -31.522 1.00 14.82 157 ALA A CA 1
ATOM 629 C C . ALA A 1 79 ? -28.493 -73.745 -30.242 1.00 15.06 157 ALA A C 1
ATOM 630 O O . ALA A 1 79 ? -29.675 -74.032 -29.918 1.00 15.29 157 ALA A O 1
ATOM 632 N N . CYS A 1 80 ? -27.776 -72.909 -29.464 1.00 14.81 158 CYS A N 1
ATOM 633 C CA . CYS A 1 80 ? -28.203 -72.405 -28.175 1.00 15.69 158 CYS A CA 1
ATOM 634 C C . CYS A 1 80 ? -27.767 -70.913 -28.196 1.00 13.39 158 CYS A C 1
ATOM 635 O O . CYS A 1 80 ? -26.610 -70.648 -28.427 1.00 14.20 158 CYS A O 1
ATOM 638 N N . SER A 1 81 ? -28.668 -70.038 -27.845 1.00 13.52 159 SER A N 1
ATOM 639 C CA . SER A 1 81 ? -28.352 -68.670 -27.663 1.00 14.78 159 SER A CA 1
ATOM 640 C C . SER A 1 81 ? -28.289 -68.296 -26.185 1.00 15.47 159 SER A C 1
ATOM 641 O O . SER A 1 81 ? -29.100 -68.806 -25.367 1.00 15.82 159 SER A O 1
ATOM 644 N N . GLU A 1 82 ? -27.477 -67.346 -25.806 1.00 16.37 160 GLU A N 1
ATOM 645 C CA . GLU A 1 82 ? -27.402 -66.903 -24.491 1.00 18.11 160 GLU A CA 1
ATOM 646 C C . GLU A 1 82 ? -28.782 -66.292 -24.064 1.00 20.07 160 GLU A C 1
ATOM 647 O O . GLU A 1 82 ? -29.099 -66.213 -22.865 1.00 21.32 160 GLU A O 1
ATOM 653 N N . GLU A 1 83 ? -29.603 -65.850 -25.036 1.00 18.65 161 GLU A N 1
ATOM 654 C CA . GLU A 1 83 ? -30.965 -65.286 -24.710 1.00 20.84 161 GLU A CA 1
ATOM 655 C C . GLU A 1 83 ? -31.932 -66.311 -24.179 1.00 25.78 161 GLU A C 1
ATOM 656 O O . GLU A 1 83 ? -32.798 -65.968 -23.390 0.50 19.33 161 GLU A O 1
ATOM 662 N N . GLU A 1 84 ? -31.868 -67.526 -24.743 1.00 27.34 162 GLU A N 1
ATOM 663 C CA . GLU A 1 84 ? -32.819 -68.619 -24.462 1.00 35.41 162 GLU A CA 1
ATOM 664 C C . GLU A 1 84 ? -32.012 -69.861 -24.775 1.00 33.58 162 GLU A C 1
ATOM 665 O O . GLU A 1 84 ? -31.746 -70.311 -25.894 1.00 37.61 162 GLU A O 1
ATOM 671 N N . PRO A 1 85 ? -31.460 -70.291 -23.752 1.00 25.30 163 PRO A N 1
ATOM 672 C CA . PRO A 1 85 ? -30.463 -71.252 -23.689 1.00 28.20 163 PRO A CA 1
ATOM 673 C C . PRO A 1 85 ? -30.974 -72.680 -23.761 1.00 31.51 163 PRO A C 1
ATOM 674 O O . PRO A 1 85 ? -30.209 -73.579 -23.448 1.00 30.77 163 PRO A O 1
ATOM 678 N N . ILE A 1 86 ? -32.219 -72.884 -24.163 1.00 26.56 164 ILE A N 1
ATOM 679 C CA . ILE A 1 86 ? -32.697 -74.168 -24.641 1.00 28.42 164 ILE A CA 1
ATOM 680 C C . ILE A 1 86 ? -32.119 -74.550 -25.993 1.00 26.61 164 ILE A C 1
ATOM 681 O O . ILE A 1 86 ? -31.846 -73.718 -26.840 1.00 27.77 164 ILE A O 1
ATOM 686 N N . LEU A 1 87 ? -31.805 -75.813 -26.200 1.00 21.19 165 LEU A N 1
ATOM 687 C CA . LEU A 1 87 ? -31.188 -76.255 -27.407 1.00 22.21 165 LEU A CA 1
ATOM 688 C C . LEU A 1 87 ? -32.282 -76.259 -28.474 1.00 22.23 165 LEU A C 1
ATOM 689 O O . LEU A 1 87 ? -33.393 -76.784 -28.184 1.00 25.99 165 LEU A O 1
ATOM 694 N N . GLN A 1 88 ? -32.042 -75.695 -29.641 1.00 20.14 166 GLN A N 1
ATOM 695 C CA . GLN A 1 88 ? -32.901 -75.680 -30.811 1.00 21.03 166 GLN A CA 1
ATOM 696 C C . GLN A 1 88 ? -32.328 -76.525 -31.911 1.00 19.65 166 GLN A C 1
ATOM 697 O O . GLN A 1 88 ? -31.169 -76.356 -32.331 1.00 17.39 166 GLN A O 1
ATOM 703 N N . ASP A 1 89 ? -33.168 -77.368 -32.467 1.00 20.02 167 ASP A N 1
ATOM 704 C CA . ASP A 1 89 ? -32.748 -78.159 -33.599 1.00 19.28 167 ASP A CA 1
ATOM 705 C C . ASP A 1 89 ? -32.745 -77.379 -34.889 1.00 18.31 167 ASP A C 1
ATOM 706 O O . ASP A 1 89 ? -33.793 -76.881 -35.323 1.00 21.55 167 ASP A O 1
ATOM 711 N N . MET A 1 90 ? -31.556 -77.187 -35.497 1.00 17.61 168 MET A N 1
ATOM 712 C CA . MET A 1 90 ? -31.387 -76.479 -36.740 1.00 17.72 168 MET A CA 1
ATOM 713 C C . MET A 1 90 ? -31.474 -77.327 -37.965 1.00 18.39 168 MET A C 1
ATOM 714 O O . MET A 1 90 ? -31.124 -76.870 -39.053 1.00 18.42 168 MET A O 1
ATOM 719 N N . GLU A 1 91 ? -31.911 -78.591 -37.782 1.00 20.14 169 GLU A N 1
ATOM 720 C CA . GLU A 1 91 ? -32.333 -79.470 -38.906 1.00 23.55 169 GLU A CA 1
ATOM 721 C C . GLU A 1 91 ? -31.166 -79.858 -39.845 1.00 22.15 169 GLU A C 1
ATOM 722 O O . GLU A 1 91 ? -31.348 -80.218 -41.029 1.00 23.41 169 GLU A O 1
ATOM 728 N N . GLY A 1 92 ? -29.947 -79.806 -39.308 1.00 18.75 170 GLY A N 1
ATOM 729 C CA . GLY A 1 92 ? -28.784 -80.242 -40.057 1.00 18.68 170 GLY A CA 1
ATOM 730 C C . GLY A 1 92 ? -27.982 -81.256 -39.232 1.00 17.95 170 GLY A C 1
ATOM 731 O O . GLY A 1 92 ? -28.454 -81.782 -38.200 1.00 18.64 170 GLY A O 1
ATOM 732 N N . GLU A 1 93 ? -26.756 -81.461 -39.637 1.00 18.52 171 GLU A N 1
ATOM 733 C CA . GLU A 1 93 ? -25.859 -82.413 -38.927 1.00 18.13 171 GLU A CA 1
ATOM 734 C C . GLU A 1 93 ? -24.429 -81.935 -39.097 1.00 16.47 171 GLU A C 1
ATOM 735 O O . GLU A 1 93 ? -24.015 -81.561 -40.186 1.00 15.77 171 GLU A O 1
ATOM 741 N N . GLY A 1 94 ? -23.632 -82.148 -38.063 1.00 15.32 172 GLY A N 1
ATOM 742 C CA . GLY A 1 94 ? -22.242 -81.932 -38.100 1.00 15.55 172 GLY A CA 1
ATOM 743 C C . GLY A 1 94 ? -21.691 -81.256 -36.851 1.00 15.53 172 GLY A C 1
ATOM 744 O O . GLY A 1 94 ? -20.689 -81.639 -36.235 1.00 14.22 172 GLY A O 1
ATOM 745 N N . PHE A 1 95 ? -22.316 -80.106 -36.551 1.00 13.76 173 PHE A N 1
ATOM 746 C CA . PHE A 1 95 ? -21.833 -79.248 -35.483 1.00 13.25 173 PHE A CA 1
ATOM 747 C C . PHE A 1 95 ? -22.940 -78.719 -34.585 1.00 12.85 173 PHE A C 1
ATOM 748 O O . PHE A 1 95 ? -24.135 -78.698 -35.018 1.00 14.68 173 PHE A O 1
ATOM 756 N N . SER A 1 96 ? -22.656 -78.383 -33.337 1.00 12.14 174 SER A N 1
ATOM 757 C CA . SER A 1 96 ? -23.586 -77.646 -32.536 1.00 13.00 174 SER A CA 1
ATOM 758 C C . SER A 1 96 ? -22.856 -76.319 -32.158 1.00 11.81 174 SER A C 1
ATOM 759 O O . SER A 1 96 ? -21.662 -76.251 -31.961 1.00 11.81 174 SER A O 1
ATOM 762 N N . VAL A 1 97 ? -23.648 -75.255 -32.028 1.00 11.25 175 VAL A N 1
ATOM 763 C CA . VAL A 1 97 ? -23.151 -73.904 -31.904 1.00 10.85 175 VAL A CA 1
ATOM 764 C C . VAL A 1 97 ? -23.810 -73.183 -30.755 1.00 10.80 175 VAL A C 1
ATOM 765 O O . VAL A 1 97 ? -25.040 -73.193 -30.656 1.00 11.95 175 VAL A O 1
ATOM 769 N N . ALA A 1 98 ? -23.018 -72.547 -29.934 1.00 10.74 176 ALA A N 1
ATOM 770 C CA . ALA A 1 98 ? -23.518 -71.681 -28.869 1.00 10.63 176 ALA A CA 1
ATOM 771 C C . ALA A 1 98 ? -23.106 -70.254 -29.198 1.00 9.82 176 ALA A C 1
ATOM 772 O O . ALA A 1 98 ? -21.958 -70.005 -29.599 1.00 10.39 176 ALA A O 1
ATOM 774 N N . PHE A 1 99 ? -24.004 -69.301 -28.979 1.00 9.94 177 PHE A N 1
ATOM 775 C CA . PHE A 1 99 ? -23.688 -67.904 -29.359 1.00 10.34 177 PHE A CA 1
ATOM 776 C C . PHE A 1 99 ? -24.274 -66.944 -28.348 1.00 11.24 177 PHE A C 1
ATOM 777 O O . PHE A 1 99 ? -25.327 -67.157 -27.790 1.00 12.19 177 PHE A O 1
ATOM 785 N N . ASP A 1 100 ? -23.583 -65.798 -28.273 1.00 10.27 178 ASP A N 1
ATOM 786 C CA . ASP A 1 100 ? -24.072 -64.576 -27.604 1.00 11.60 178 ASP A CA 1
ATOM 787 C C . ASP A 1 100 ? -24.357 -63.589 -28.739 1.00 10.88 178 ASP A C 1
ATOM 788 O O . ASP A 1 100 ? -23.420 -63.141 -29.408 1.00 10.36 178 ASP A O 1
ATOM 793 N N . PRO A 1 101 ? -25.627 -63.334 -29.049 1.00 10.52 179 PRO A N 1
ATOM 794 C CA . PRO A 1 101 ? -25.928 -62.681 -30.328 1.00 11.06 179 PRO A CA 1
ATOM 795 C C . PRO A 1 101 ? -25.481 -61.238 -30.414 1.00 10.23 179 PRO A C 1
ATOM 796 O O . PRO A 1 101 ? -25.076 -60.802 -31.506 1.00 12.09 179 PRO A O 1
ATOM 800 N N . LEU A 1 102 ? -25.535 -60.506 -29.312 1.00 10.70 180 LEU A N 1
ATOM 801 C CA . LEU A 1 102 ? -25.140 -59.079 -29.360 1.00 11.56 180 LEU A CA 1
ATOM 802 C C . LEU A 1 102 ? -24.641 -58.552 -28.028 1.00 14.99 180 LEU A C 1
ATOM 803 O O . LEU A 1 102 ? -25.388 -57.919 -27.262 1.00 18.86 180 LEU A O 1
ATOM 808 N N . ASP A 1 103 ? -23.415 -58.853 -27.683 1.00 15.51 181 ASP A N 1
ATOM 809 C CA . ASP A 1 103 ? -22.828 -58.421 -26.421 1.00 18.36 181 ASP A CA 1
ATOM 810 C C . ASP A 1 103 ? -22.734 -56.899 -26.536 1.00 17.77 181 ASP A C 1
ATOM 811 O O . ASP A 1 103 ? -22.280 -56.431 -27.580 1.00 16.96 181 ASP A O 1
ATOM 816 N N . GLY A 1 104 ? -23.162 -56.186 -25.526 0.50 12.43 182 GLY A N 1
ATOM 817 C CA . GLY A 1 104 ? -23.254 -54.756 -25.574 0.50 12.56 182 GLY A CA 1
ATOM 818 C C . GLY A 1 104 ? -24.521 -54.151 -26.098 0.50 13.45 182 GLY A C 1
ATOM 819 O O . GLY A 1 104 ? -24.650 -52.935 -26.244 0.50 12.00 182 GLY A O 1
ATOM 820 N N . SER A 1 105 ? -25.506 -54.942 -26.392 1.00 17.94 183 SER A N 1
ATOM 821 C CA . SER A 1 105 ? -26.784 -54.485 -26.986 1.00 20.25 183 SER A CA 1
ATOM 822 C C . SER A 1 105 ? -27.340 -53.352 -26.186 1.00 21.89 183 SER A C 1
ATOM 823 O O . SER A 1 105 ? -27.862 -52.366 -26.799 1.00 24.51 183 SER A O 1
ATOM 826 N N . SER A 1 106 ? -27.212 -53.405 -24.852 1.00 22.88 184 SER A N 1
ATOM 827 C CA . SER A 1 106 ? -27.794 -52.308 -24.043 1.00 24.65 184 SER A CA 1
ATOM 828 C C . SER A 1 106 ? -27.127 -50.968 -24.217 1.00 25.62 184 SER A C 1
ATOM 829 O O . SER A 1 106 ? -27.745 -49.943 -23.793 1.00 25.40 184 SER A O 1
ATOM 832 N N . ILE A 1 107 ? -25.950 -50.881 -24.871 1.00 22.36 185 ILE A N 1
ATOM 833 C CA . ILE A 1 107 ? -25.228 -49.637 -25.009 1.00 23.07 185 ILE A CA 1
ATOM 834 C C . ILE A 1 107 ? -24.996 -49.311 -26.499 1.00 18.73 185 ILE A C 1
ATOM 835 O O . ILE A 1 107 ? -24.261 -48.359 -26.798 1.00 18.69 185 ILE A O 1
ATOM 840 N N . VAL A 1 108 ? -25.708 -49.956 -27.399 1.00 18.45 186 VAL A N 1
ATOM 841 C CA . VAL A 1 108 ? -25.729 -49.505 -28.821 1.00 17.52 186 VAL A CA 1
ATOM 842 C C . VAL A 1 108 ? -25.983 -48.019 -28.901 1.00 16.48 186 VAL A C 1
ATOM 843 O O . VAL A 1 108 ? -25.371 -47.365 -29.707 1.00 16.06 186 VAL A O 1
ATOM 847 N N . ASP A 1 109 ? -26.978 -47.509 -28.151 1.00 15.90 187 ASP A N 1
ATOM 848 C CA . ASP A 1 109 ? -27.279 -46.093 -28.162 1.00 16.09 187 ASP A CA 1
ATOM 849 C C . ASP A 1 109 ? -26.106 -45.232 -27.839 1.00 15.81 187 ASP A C 1
ATOM 850 O O . ASP A 1 109 ? -26.063 -44.129 -28.287 1.00 17.87 187 ASP A O 1
ATOM 855 N N . THR A 1 110 ? -25.174 -45.696 -27.022 1.00 16.32 188 THR A N 1
ATOM 856 C CA . THR A 1 110 ? -23.976 -44.901 -26.715 1.00 15.68 188 THR A CA 1
ATOM 857 C C . THR A 1 110 ? -22.972 -44.895 -27.818 1.00 16.43 188 THR A C 1
ATOM 858 O O . THR A 1 110 ? -21.952 -44.168 -27.780 1.00 15.82 188 THR A O 1
ATOM 862 N N . ASN A 1 111 ? -23.182 -45.777 -28.789 1.00 14.50 189 ASN A N 1
ATOM 863 C CA . ASN A 1 111 ? -22.275 -45.831 -29.973 1.00 13.67 189 ASN A CA 1
ATOM 864 C C . ASN A 1 111 ? -20.931 -46.393 -29.619 1.00 13.28 189 ASN A C 1
ATOM 865 O O . ASN A 1 111 ? -19.977 -46.145 -30.388 1.00 13.59 189 ASN A O 1
ATOM 870 N N . PHE A 1 112 ? -20.771 -47.196 -28.558 1.00 13.75 190 PHE A N 1
ATOM 871 C CA . PHE A 1 112 ? -19.549 -47.995 -28.341 1.00 13.80 190 PHE A CA 1
ATOM 872 C C . PHE A 1 112 ? -19.676 -49.296 -29.166 1.00 10.67 190 PHE A C 1
ATOM 873 O O . PHE A 1 112 ? -20.758 -49.757 -29.486 1.00 11.52 190 PHE A O 1
ATOM 881 N N . THR A 1 113 ? -18.494 -49.781 -29.515 1.00 9.79 191 THR A N 1
ATOM 882 C CA . THR A 1 113 ? -18.432 -51.071 -30.233 1.00 8.87 191 THR A CA 1
ATOM 883 C C . THR A 1 113 ? -19.168 -52.186 -29.518 1.00 8.76 191 THR A C 1
ATOM 884 O O . THR A 1 113 ? -19.020 -52.310 -28.282 1.00 10.20 191 THR A O 1
ATOM 888 N N . VAL A 1 114 ? -19.894 -52.963 -30.268 1.00 7.94 192 VAL A N 1
ATOM 889 C CA . VAL A 1 114 ? -20.612 -54.127 -29.754 1.00 8.99 192 VAL A CA 1
ATOM 890 C C . VAL A 1 114 ? -20.243 -55.324 -30.592 1.00 8.72 192 VAL A C 1
ATOM 891 O O . VAL A 1 114 ? -19.538 -55.203 -31.609 1.00 8.83 192 VAL A O 1
ATOM 895 N N . GLY A 1 115 ? -20.700 -56.531 -30.253 1.00 9.47 193 GLY A N 1
ATOM 896 C CA . GLY A 1 115 ? -20.248 -57.721 -31.010 1.00 9.49 193 GLY A CA 1
ATOM 897 C C . GLY A 1 115 ? -21.066 -58.948 -30.797 1.00 9.21 193 GLY A C 1
ATOM 898 O O . GLY A 1 115 ? -21.896 -58.990 -29.926 1.00 11.51 193 GLY A O 1
ATOM 899 N N . THR A 1 116 ? -20.771 -59.944 -31.573 1.00 8.24 194 THR A N 1
ATOM 900 C CA . THR A 1 116 ? -21.371 -61.309 -31.512 1.00 8.20 194 THR A CA 1
ATOM 901 C C . THR A 1 116 ? -20.246 -62.274 -31.216 1.00 7.91 194 THR A C 1
ATOM 902 O O . THR A 1 116 ? -19.156 -62.095 -31.745 1.00 7.97 194 THR A O 1
ATOM 906 N N A ILE A 1 117 ? -20.504 -63.253 -30.351 0.50 7.45 195 ILE A N 1
ATOM 907 N N B ILE A 1 117 ? -20.489 -63.258 -30.359 0.50 8.24 195 ILE A N 1
ATOM 908 C CA A ILE A 1 117 ? -19.525 -64.318 -30.081 0.50 7.55 195 ILE A CA 1
ATOM 909 C CA B ILE A 1 117 ? -19.482 -64.312 -30.179 0.50 9.01 195 ILE A CA 1
ATOM 910 C C A ILE A 1 117 ? -20.146 -65.667 -30.326 0.50 7.71 195 ILE A C 1
ATOM 911 C C B ILE A 1 117 ? -20.130 -65.668 -30.332 0.50 8.46 195 ILE A C 1
ATOM 912 O O A ILE A 1 117 ? -21.308 -65.881 -29.915 0.50 8.07 195 ILE A O 1
ATOM 913 O O B ILE A 1 117 ? -21.292 -65.873 -29.944 0.50 8.66 195 ILE A O 1
ATOM 922 N N . PHE A 1 118 ? -19.382 -66.603 -30.946 1.00 8.14 196 PHE A N 1
ATOM 923 C CA . PHE A 1 118 ? -19.901 -67.970 -31.077 1.00 8.87 196 PHE A CA 1
ATOM 924 C C . PHE A 1 118 ? -18.776 -68.960 -31.046 1.00 8.90 196 PHE A C 1
ATOM 925 O O . PHE A 1 118 ? -17.666 -68.722 -31.410 1.00 8.73 196 PHE A O 1
ATOM 933 N N . GLY A 1 119 ? -19.184 -70.155 -30.535 1.00 9.33 197 GLY A N 1
ATOM 934 C CA . GLY A 1 119 ? -18.290 -71.353 -30.519 1.00 9.76 197 GLY A CA 1
ATOM 935 C C . GLY A 1 119 ? -18.983 -72.458 -31.290 1.00 9.49 197 GLY A C 1
ATOM 936 O O . GLY A 1 119 ? -20.220 -72.634 -31.273 1.00 10.07 197 GLY A O 1
ATOM 937 N N . VAL A 1 120 ? -18.126 -73.231 -31.991 1.00 9.62 198 VAL A N 1
ATOM 938 C CA . VAL A 1 120 ? -18.563 -74.336 -32.871 1.00 10.31 198 VAL A CA 1
ATOM 939 C C . VAL A 1 120 ? -17.978 -75.631 -32.317 1.00 11.07 198 VAL A C 1
ATOM 940 O O . VAL A 1 120 ? -16.752 -75.761 -32.311 1.00 11.03 198 VAL A O 1
ATOM 944 N N . TRP A 1 121 ? -18.816 -76.593 -31.977 1.00 10.26 199 TRP A N 1
ATOM 945 C CA . TRP A 1 121 ? -18.361 -77.917 -31.515 1.00 11.16 199 TRP A CA 1
ATOM 946 C C . TRP A 1 121 ? -18.818 -78.936 -32.545 1.00 12.35 199 TRP A C 1
ATOM 947 O O . TRP A 1 121 ? -19.963 -78.979 -32.955 1.00 12.68 199 TRP A O 1
ATOM 958 N N . PRO A 1 122 ? -17.945 -79.892 -32.877 1.00 12.89 200 PRO A N 1
ATOM 959 C CA . PRO A 1 122 ? -18.448 -81.064 -33.607 1.00 12.96 200 PRO A CA 1
ATOM 960 C C . PRO A 1 122 ? -19.411 -81.848 -32.767 1.00 12.83 200 PRO A C 1
ATOM 961 O O . PRO A 1 122 ? -19.333 -81.886 -31.522 1.00 13.93 200 PRO A O 1
ATOM 965 N N . GLY A 1 123 ? -20.388 -82.392 -33.441 1.00 12.77 201 GLY A N 1
ATOM 966 C CA . GLY A 1 123 ? -21.334 -83.272 -32.744 1.00 13.79 201 GLY A CA 1
ATOM 967 C C . GLY A 1 123 ? -22.623 -82.649 -32.273 1.00 14.19 201 GLY A C 1
ATOM 968 O O . GLY A 1 123 ? -23.017 -81.586 -32.799 1.00 14.43 201 GLY A O 1
ATOM 969 N N . ASP A 1 124 ? -23.288 -83.220 -31.299 1.00 14.92 202 ASP A N 1
ATOM 970 C CA . ASP A 1 124 ? -24.661 -82.922 -30.965 1.00 16.27 202 ASP A CA 1
ATOM 971 C C . ASP A 1 124 ? -24.867 -82.466 -29.543 1.00 18.12 202 ASP A C 1
ATOM 972 O O . ASP A 1 124 ? -26.039 -82.461 -29.081 1.00 20.56 202 ASP A O 1
ATOM 977 N N . LYS A 1 125 ? -23.793 -82.080 -28.826 1.00 16.20 203 LYS A N 1
ATOM 978 C CA . LYS A 1 125 ? -23.845 -81.712 -27.421 1.00 18.28 203 LYS A CA 1
ATOM 979 C C . LYS A 1 125 ? -23.279 -80.312 -27.200 1.00 15.79 203 LYS A C 1
ATOM 980 O O . LYS A 1 125 ? -22.291 -79.986 -27.819 1.00 15.45 203 LYS A O 1
ATOM 986 N N . LEU A 1 126 ? -23.923 -79.591 -26.287 1.00 15.60 204 LEU A N 1
ATOM 987 C CA . LEU A 1 126 ? -23.411 -78.309 -25.824 1.00 15.48 204 LEU A CA 1
ATOM 988 C C . LEU A 1 126 ? -23.257 -78.272 -24.339 1.00 15.88 204 LEU A C 1
ATOM 989 O O . LEU A 1 126 ? -22.999 -77.243 -23.713 1.00 18.51 204 LEU A O 1
ATOM 994 N N . THR A 1 127 ? -23.361 -79.470 -23.722 1.00 17.33 205 THR A N 1
ATOM 995 C CA . THR A 1 127 ? -23.006 -79.681 -22.312 1.00 18.72 205 THR A CA 1
ATOM 996 C C . THR A 1 127 ? -22.198 -80.979 -22.246 1.00 18.18 205 THR A C 1
ATOM 997 O O . THR A 1 127 ? -22.194 -81.809 -23.182 1.00 19.03 205 THR A O 1
ATOM 1001 N N . GLY A 1 128 ? -21.420 -81.101 -21.188 1.00 18.73 206 GLY A N 1
ATOM 1002 C CA . GLY A 1 128 ? -20.443 -82.158 -21.005 1.00 19.12 206 GLY A CA 1
ATOM 1003 C C . GLY A 1 128 ? -19.258 -82.061 -21.929 1.00 19.39 206 GLY A C 1
ATOM 1004 O O . GLY A 1 128 ? -18.508 -82.959 -22.086 1.00 22.58 206 GLY A O 1
ATOM 1005 N N . ILE A 1 129 ? -19.074 -80.883 -22.506 1.00 18.97 207 ILE A N 1
ATOM 1006 C CA . ILE A 1 129 ? -17.993 -80.514 -23.436 1.00 18.55 207 ILE A CA 1
ATOM 1007 C C . ILE A 1 129 ? -17.112 -79.487 -22.799 1.00 16.22 207 ILE A C 1
ATOM 1008 O O . ILE A 1 129 ? -17.437 -78.909 -21.799 1.00 17.46 207 ILE A O 1
ATOM 1013 N N . THR A 1 130 ? -15.926 -79.326 -23.367 1.00 16.00 208 THR A N 1
ATOM 1014 C CA . THR A 1 130 ? -14.961 -78.283 -22.956 1.00 15.14 208 THR A CA 1
ATOM 1015 C C . THR A 1 130 ? -14.653 -77.388 -24.151 1.00 13.97 208 THR A C 1
ATOM 1016 O O . THR A 1 130 ? -14.889 -77.760 -25.310 1.00 13.79 208 THR A O 1
ATOM 1020 N N . GLY A 1 131 ? -14.140 -76.205 -23.884 1.00 13.00 209 GLY A N 1
ATOM 1021 C CA . GLY A 1 131 ? -13.726 -75.289 -24.943 1.00 12.39 209 GLY A CA 1
ATOM 1022 C C . GLY A 1 131 ? -12.668 -75.821 -25.846 1.00 13.02 209 GLY A C 1
ATOM 1023 O O . GLY A 1 131 ? -12.567 -75.500 -27.046 1.00 13.20 209 GLY A O 1
ATOM 1024 N N . ARG A 1 132 ? -11.818 -76.730 -25.320 1.00 13.08 210 ARG A N 1
ATOM 1025 C CA . ARG A 1 132 ? -10.741 -77.289 -26.103 1.00 14.49 210 ARG A CA 1
ATOM 1026 C C . ARG A 1 132 ? -11.293 -78.151 -27.250 1.00 12.94 210 ARG A C 1
ATOM 1027 O O . ARG A 1 132 ? -10.560 -78.339 -28.260 1.00 15.53 210 ARG A O 1
ATOM 1035 N N . ASP A 1 133 ? -12.509 -78.651 -27.095 1.00 13.93 211 ASP A N 1
ATOM 1036 C CA . ASP A 1 133 ? -13.153 -79.489 -28.081 1.00 14.69 211 ASP A CA 1
ATOM 1037 C C . ASP A 1 133 ? -13.772 -78.738 -29.274 1.00 12.70 211 ASP A C 1
ATOM 1038 O O . ASP A 1 133 ? -14.281 -79.274 -30.162 1.00 13.99 211 ASP A O 1
ATOM 1043 N N . GLN A 1 134 ? -13.802 -77.387 -29.191 1.00 11.59 212 GLN A N 1
ATOM 1044 C CA . GLN A 1 134 ? -14.321 -76.570 -30.309 1.00 10.54 212 GLN A CA 1
ATOM 1045 C C . GLN A 1 134 ? -13.583 -76.886 -31.603 1.00 10.01 212 GLN A C 1
ATOM 1046 O O . GLN A 1 134 ? -12.336 -77.017 -31.603 1.00 12.56 212 GLN A O 1
ATOM 1052 N N . ALA A 1 135 ? -14.307 -76.932 -32.728 1.00 9.65 213 ALA A N 1
ATOM 1053 C CA . ALA A 1 135 ? -13.696 -76.930 -34.015 1.00 10.26 213 ALA A CA 1
ATOM 1054 C C . ALA A 1 135 ? -13.223 -75.527 -34.418 1.00 9.18 213 ALA A C 1
ATOM 1055 O O . ALA A 1 135 ? -12.250 -75.366 -35.148 1.00 9.61 213 ALA A O 1
ATOM 1057 N N . ALA A 1 136 ? -13.973 -74.498 -33.950 1.00 8.60 214 ALA A N 1
ATOM 1058 C CA . ALA A 1 136 ? -13.673 -73.116 -34.270 1.00 8.74 214 ALA A CA 1
ATOM 1059 C C . ALA A 1 136 ? -14.407 -72.242 -33.301 1.00 8.86 214 ALA A C 1
ATOM 1060 O O . ALA A 1 136 ? -15.374 -72.638 -32.694 1.00 9.12 214 ALA A O 1
ATOM 1062 N N . SER A 1 137 ? -13.950 -70.977 -33.197 1.00 8.13 215 SER A N 1
ATOM 1063 C CA . SER A 1 137 ? -14.760 -69.954 -32.565 1.00 8.94 215 SER A CA 1
ATOM 1064 C C . SER A 1 137 ? -14.521 -68.681 -33.284 1.00 8.18 215 SER A C 1
ATOM 1065 O O . SER A 1 137 ? -13.573 -68.503 -34.047 1.00 7.91 215 SER A O 1
ATOM 1068 N N . ALA A 1 138 ? -15.416 -67.711 -33.017 1.00 8.31 216 ALA A N 1
ATOM 1069 C CA . ALA A 1 138 ? -15.330 -66.464 -33.806 1.00 8.03 216 ALA A CA 1
ATOM 1070 C C . ALA A 1 138 ? -16.097 -65.368 -33.102 1.00 9.12 216 ALA A C 1
ATOM 1071 O O . ALA A 1 138 ? -16.993 -65.589 -32.295 1.00 9.23 216 ALA A O 1
ATOM 1073 N N . MET A 1 139 ? -15.757 -64.147 -33.494 1.00 8.45 217 MET A N 1
ATOM 1074 C CA . MET A 1 139 ? -16.533 -62.972 -33.085 1.00 8.87 217 MET A CA 1
ATOM 1075 C C . MET A 1 139 ? -16.794 -62.075 -34.284 1.00 8.86 217 MET A C 1
ATOM 1076 O O . MET A 1 139 ? -15.963 -61.932 -35.185 1.00 8.41 217 MET A O 1
ATOM 1081 N N . GLY A 1 140 ? -17.966 -61.451 -34.259 1.00 7.64 218 GLY A N 1
ATOM 1082 C CA . GLY A 1 140 ? -18.284 -60.342 -35.201 1.00 8.39 218 GLY A CA 1
ATOM 1083 C C . GLY A 1 140 ? -18.185 -59.073 -34.379 1.00 8.34 218 GLY A C 1
ATOM 1084 O O . GLY A 1 140 ? -18.703 -58.991 -33.253 1.00 8.94 218 GLY A O 1
ATOM 1085 N N . ILE A 1 141 ? -17.482 -58.079 -34.867 1.00 7.61 219 ILE A N 1
ATOM 1086 C CA . ILE A 1 141 ? -17.194 -56.846 -34.166 1.00 7.73 219 ILE A CA 1
ATOM 1087 C C . ILE A 1 141 ? -17.780 -55.664 -34.933 1.00 7.58 219 ILE A C 1
ATOM 1088 O O . ILE A 1 141 ? -17.371 -55.409 -36.078 1.00 8.12 219 ILE A O 1
ATOM 1093 N N . TYR A 1 142 ? -18.743 -55.021 -34.321 1.00 7.26 220 TYR A N 1
ATOM 1094 C CA . TYR A 1 142 ? -19.535 -53.909 -34.964 1.00 7.66 220 TYR A CA 1
ATOM 1095 C C . TYR A 1 142 ? -19.037 -52.606 -34.368 1.00 8.16 220 TYR A C 1
ATOM 1096 O O . TYR A 1 142 ? -19.481 -52.156 -33.291 1.00 8.34 220 TYR A O 1
ATOM 1105 N N . GLY A 1 143 ? -18.017 -52.035 -34.979 1.00 7.64 221 GLY A N 1
ATOM 1106 C CA . GLY A 1 143 ? -17.430 -50.783 -34.587 1.00 8.40 221 GLY A CA 1
ATOM 1107 C C . GLY A 1 143 ? -17.479 -49.791 -35.796 1.00 8.09 221 GLY A C 1
ATOM 1108 O O . GLY A 1 143 ? -18.327 -49.940 -36.637 1.00 8.53 221 GLY A O 1
ATOM 1109 N N . PRO A 1 144 ? -16.563 -48.827 -35.760 1.00 9.23 222 PRO A N 1
ATOM 1110 C CA . PRO A 1 144 ? -16.442 -47.969 -36.970 1.00 9.69 222 PRO A CA 1
ATOM 1111 C C . PRO A 1 144 ? -16.087 -48.758 -38.197 1.00 8.80 222 PRO A C 1
ATOM 1112 O O . PRO A 1 144 ? -16.378 -48.361 -39.311 1.00 9.50 222 PRO A O 1
ATOM 1116 N N . ARG A 1 145 ? -15.537 -49.944 -37.979 1.00 8.02 223 ARG A N 1
ATOM 1117 C CA . ARG A 1 145 ? -15.287 -51.006 -39.008 1.00 8.39 223 ARG A CA 1
ATOM 1118 C C . ARG A 1 145 ? -16.130 -52.191 -38.669 1.00 8.08 223 ARG A C 1
ATOM 1119 O O . ARG A 1 145 ? -16.557 -52.323 -37.487 1.00 9.12 223 ARG A O 1
ATOM 1127 N N . THR A 1 146 ? -16.376 -53.079 -39.605 1.00 7.06 224 THR A N 1
ATOM 1128 C CA . THR A 1 146 ? -16.997 -54.391 -39.271 1.00 7.46 224 THR A CA 1
ATOM 1129 C C . THR A 1 146 ? -15.965 -55.454 -39.484 1.00 7.32 224 THR A C 1
ATOM 1130 O O . THR A 1 146 ? -15.437 -55.567 -40.600 1.00 7.29 224 THR A O 1
ATOM 1134 N N . THR A 1 147 ? -15.644 -56.223 -38.434 1.00 7.34 225 THR A N 1
ATOM 1135 C CA . THR A 1 147 ? -14.654 -57.286 -38.563 1.00 7.39 225 THR A CA 1
ATOM 1136 C C . THR A 1 147 ? -15.262 -58.616 -38.089 1.00 7.52 225 THR A C 1
ATOM 1137 O O . THR A 1 147 ? -16.216 -58.671 -37.341 1.00 7.86 225 THR A O 1
ATOM 1141 N N . TYR A 1 148 ? -14.622 -59.665 -38.567 1.00 7.16 226 TYR A N 1
ATOM 1142 C CA . TYR A 1 148 ? -14.988 -61.060 -38.299 1.00 7.33 226 TYR A CA 1
ATOM 1143 C C . TYR A 1 148 ? -13.712 -61.725 -37.947 1.00 7.50 226 TYR A C 1
ATOM 1144 O O . TYR A 1 148 ? -12.760 -61.743 -38.762 1.00 8.46 226 TYR A O 1
ATOM 1153 N N . VAL A 1 149 ? -13.566 -62.169 -36.678 1.00 7.53 227 VAL A N 1
ATOM 1154 C CA . VAL A 1 149 ? -12.306 -62.688 -36.127 1.00 7.81 227 VAL A CA 1
ATOM 1155 C C . VAL A 1 149 ? -12.498 -64.182 -35.832 1.00 8.03 227 VAL A C 1
ATOM 1156 O O . VAL A 1 149 ? -13.441 -64.530 -35.115 1.00 7.95 227 VAL A O 1
ATOM 1160 N N . VAL A 1 150 ? -11.633 -65.006 -36.436 1.00 7.99 228 VAL A N 1
ATOM 1161 C CA . VAL A 1 150 ? -11.854 -66.454 -36.493 1.00 8.00 228 VAL A CA 1
ATOM 1162 C C . VAL A 1 150 ? -10.603 -67.189 -36.010 1.00 8.52 228 VAL A C 1
ATOM 1163 O O . VAL A 1 150 ? -9.492 -66.900 -36.427 1.00 8.57 228 VAL A O 1
ATOM 1167 N N . ALA A 1 151 ? -10.876 -68.245 -35.221 1.00 8.02 229 ALA A N 1
ATOM 1168 C CA . ALA A 1 151 ? -9.804 -69.240 -34.862 1.00 8.48 229 ALA A CA 1
ATOM 1169 C C . ALA A 1 151 ? -10.311 -70.630 -35.264 1.00 8.90 229 ALA A C 1
ATOM 1170 O O . ALA A 1 151 ? -11.427 -70.992 -34.918 1.00 9.15 229 ALA A O 1
ATOM 1172 N N . ILE A 1 152 ? -9.510 -71.327 -36.085 1.00 9.08 230 ILE A N 1
ATOM 1173 C CA . ILE A 1 152 ? -9.797 -72.730 -36.444 1.00 10.23 230 ILE A CA 1
ATOM 1174 C C . ILE A 1 152 ? -8.878 -73.559 -35.551 1.00 10.04 230 ILE A C 1
ATOM 1175 O O . ILE A 1 152 ? -7.670 -73.428 -35.613 1.00 10.89 230 ILE A O 1
ATOM 1180 N N . ASN A 1 153 ? -9.488 -74.387 -34.716 1.00 9.89 231 ASN A N 1
ATOM 1181 C CA . ASN A 1 153 ? -8.679 -75.199 -33.782 1.00 11.08 231 ASN A CA 1
ATOM 1182 C C . ASN A 1 153 ? -7.763 -76.177 -34.605 1.00 11.49 231 ASN A C 1
ATOM 1183 O O . ASN A 1 153 ? -8.253 -76.778 -35.555 1.00 12.48 231 ASN A O 1
ATOM 1188 N N . GLY A 1 154 ? -6.481 -76.142 -34.329 1.00 11.79 232 GLY A N 1
ATOM 1189 C CA . GLY A 1 154 ? -5.584 -77.025 -35.058 1.00 12.48 232 GLY A CA 1
ATOM 1190 C C . GLY A 1 154 ? -4.940 -76.395 -36.219 1.00 14.02 232 GLY A C 1
ATOM 1191 O O . GLY A 1 154 ? -4.051 -76.992 -36.892 1.00 15.90 232 GLY A O 1
ATOM 1192 N N . PHE A 1 155 ? -5.255 -75.107 -36.514 1.00 12.26 233 PHE A N 1
ATOM 1193 C CA . PHE A 1 155 ? -4.624 -74.355 -37.589 1.00 11.92 233 PHE A CA 1
ATOM 1194 C C . PHE A 1 155 ? -4.050 -73.077 -36.985 1.00 11.96 233 PHE A C 1
ATOM 1195 O O . PHE A 1 155 ? -4.749 -72.459 -36.157 1.00 11.31 233 PHE A O 1
ATOM 1203 N N . PRO A 1 156 ? -2.816 -72.661 -37.249 1.00 11.63 234 PRO A N 1
ATOM 1204 C CA . PRO A 1 156 ? -2.190 -71.554 -36.490 1.00 12.52 234 PRO A CA 1
ATOM 1205 C C . PRO A 1 156 ? -2.915 -70.192 -36.653 1.00 10.52 234 PRO A C 1
ATOM 1206 O O . PRO A 1 156 ? -3.404 -69.907 -37.733 1.00 12.21 234 PRO A O 1
ATOM 1210 N N . GLY A 1 157 ? -2.924 -69.490 -35.528 1.00 10.87 235 GLY A N 1
ATOM 1211 C CA . GLY A 1 157 ? -3.287 -68.050 -35.502 1.00 9.58 235 GLY A CA 1
ATOM 1212 C C . GLY A 1 157 ? -4.789 -67.819 -35.278 1.00 9.09 235 GLY A C 1
ATOM 1213 O O . GLY A 1 157 ? -5.657 -68.668 -35.483 1.00 8.97 235 GLY A O 1
ATOM 1214 N N . THR A 1 158 ? -5.036 -66.564 -34.945 1.00 8.50 236 THR A N 1
ATOM 1215 C CA . THR A 1 158 ? -6.369 -65.964 -34.954 1.00 8.80 236 THR A CA 1
ATOM 1216 C C . THR A 1 158 ? -6.419 -64.899 -36.018 1.00 8.31 236 THR A C 1
ATOM 1217 O O . THR A 1 158 ? -5.489 -64.076 -36.099 1.00 9.33 236 THR A O 1
ATOM 1221 N N . HIS A 1 159 ? -7.461 -64.945 -36.836 1.00 8.09 237 HIS A N 1
ATOM 1222 C CA . HIS A 1 159 ? -7.480 -64.253 -38.135 1.00 8.31 237 HIS A CA 1
ATOM 1223 C C . HIS A 1 159 ? -8.583 -63.231 -38.179 1.00 7.91 237 HIS A C 1
ATOM 1224 O O . HIS A 1 159 ? -9.745 -63.552 -37.934 1.00 9.05 237 HIS A O 1
ATOM 1231 N N . GLU A 1 160 ? -8.198 -62.024 -38.549 1.00 8.16 238 GLU A N 1
ATOM 1232 C CA . GLU A 1 160 ? -9.150 -60.919 -38.678 1.00 8.04 238 GLU A CA 1
ATOM 1233 C C . GLU A 1 160 ? -9.494 -60.700 -40.121 1.00 8.19 238 GLU A C 1
ATOM 1234 O O . GLU A 1 160 ? -8.605 -60.596 -40.983 1.00 8.44 238 GLU A O 1
ATOM 1240 N N . PHE A 1 161 ? -10.779 -60.563 -40.368 1.00 7.88 239 PHE A N 1
ATOM 1241 C CA . PHE A 1 161 ? -11.381 -60.240 -41.706 1.00 8.34 239 PHE A CA 1
ATOM 1242 C C . PHE A 1 161 ? -12.145 -58.898 -41.601 1.00 8.18 239 PHE A C 1
ATOM 1243 O O . PHE A 1 161 ? -12.861 -58.668 -40.633 1.00 8.93 239 PHE A O 1
ATOM 1251 N N . LEU A 1 162 ? -11.923 -58.044 -42.600 1.00 7.50 240 LEU A N 1
ATOM 1252 C CA . LEU A 1 162 ? -12.550 -56.750 -42.703 1.00 7.66 240 LEU A CA 1
ATOM 1253 C C . LEU A 1 162 ? -13.663 -56.864 -43.722 1.00 7.86 240 LEU A C 1
ATOM 1254 O O . LEU A 1 162 ? -13.447 -57.371 -44.828 1.00 8.98 240 LEU A O 1
ATOM 1259 N N . LEU A 1 163 ? -14.835 -56.287 -43.354 1.00 7.90 241 LEU A N 1
ATOM 1260 C CA . LEU A 1 163 ? -15.940 -56.232 -44.283 1.00 8.97 241 LEU A CA 1
ATOM 1261 C C . LEU A 1 163 ? -15.640 -55.101 -45.283 1.00 9.86 241 LEU A C 1
ATOM 1262 O O . LEU A 1 163 ? -15.546 -53.946 -44.901 1.00 10.15 241 LEU A O 1
ATOM 1267 N N . MET A 1 164 ? -15.646 -55.446 -46.572 1.00 11.17 242 MET A N 1
ATOM 1268 C CA . MET A 1 164 ? -15.400 -54.461 -47.601 1.00 13.78 242 MET A CA 1
ATOM 1269 C C . MET A 1 164 ? -16.715 -53.881 -48.134 1.00 14.81 242 MET A C 1
ATOM 1270 O O . MET A 1 164 ? -17.785 -54.448 -47.908 1.00 15.24 242 MET A O 1
ATOM 1275 N N . ASP A 1 165 ? -16.564 -52.756 -48.819 1.00 16.91 243 ASP A N 1
ATOM 1276 C CA . ASP A 1 165 ? -17.716 -52.050 -49.369 1.00 20.12 243 ASP A CA 1
ATOM 1277 C C . ASP A 1 165 ? -18.592 -52.948 -50.240 1.00 20.59 243 ASP A C 1
ATOM 1278 O O . ASP A 1 165 ? -19.861 -52.904 -50.221 1.00 23.54 243 ASP A O 1
ATOM 1283 N N . ASP A 1 166 ? -17.986 -53.860 -51.000 1.00 19.42 244 ASP A N 1
ATOM 1284 C CA . ASP A 1 166 ? -18.715 -54.779 -51.845 1.00 21.89 244 ASP A CA 1
ATOM 1285 C C . ASP A 1 166 ? -19.231 -56.083 -51.212 1.00 21.63 244 ASP A C 1
ATOM 1286 O O . ASP A 1 166 ? -19.685 -57.043 -51.854 1.00 24.83 244 ASP A O 1
ATOM 1291 N N . GLY A 1 167 ? -19.152 -56.137 -49.884 1.00 19.97 245 GLY A N 1
ATOM 1292 C CA . GLY A 1 167 ? -19.725 -57.263 -49.206 1.00 20.12 245 GLY A CA 1
ATOM 1293 C C . GLY A 1 167 ? -18.790 -58.397 -48.844 1.00 19.34 245 GLY A C 1
ATOM 1294 O O . GLY A 1 167 ? -19.215 -59.277 -48.166 1.00 20.14 245 GLY A O 1
ATOM 1295 N N . LYS A 1 168 ? -17.557 -58.350 -49.342 1.00 17.58 246 LYS A N 1
ATOM 1296 C CA . LYS A 1 168 ? -16.610 -59.436 -49.169 1.00 19.13 246 LYS A CA 1
ATOM 1297 C C . LYS A 1 168 ? -15.908 -59.281 -47.850 1.00 13.90 246 LYS A C 1
ATOM 1298 O O . LYS A 1 168 ? -15.687 -58.172 -47.395 1.00 12.76 246 LYS A O 1
ATOM 1304 N N . TRP A 1 169 ? -15.541 -60.380 -47.248 1.00 12.13 247 TRP A N 1
ATOM 1305 C CA . TRP A 1 169 ? -14.693 -60.396 -46.043 1.00 10.91 247 TRP A CA 1
ATOM 1306 C C . TRP A 1 169 ? -13.241 -60.588 -46.463 1.00 11.44 247 TRP A C 1
ATOM 1307 O O . TRP A 1 169 ? -12.927 -61.683 -47.047 1.00 14.40 247 TRP A O 1
ATOM 1318 N N . GLN A 1 170 ? -12.360 -59.665 -46.192 1.00 10.33 248 GLN A N 1
ATOM 1319 C CA . GLN A 1 170 ? -10.963 -59.746 -46.616 1.00 11.20 248 GLN A CA 1
ATOM 1320 C C . GLN A 1 170 ? -10.073 -60.018 -45.424 1.00 10.55 248 GLN A C 1
ATOM 1321 O O . GLN A 1 170 ? -10.165 -59.323 -44.421 1.00 10.56 248 GLN A O 1
ATOM 1327 N N . HIS A 1 171 ? -9.160 -60.991 -45.567 1.00 9.75 249 HIS A N 1
ATOM 1328 C CA . HIS A 1 171 ? -8.186 -61.331 -44.501 1.00 10.10 249 HIS A CA 1
ATOM 1329 C C . HIS A 1 171 ? -7.212 -60.220 -44.312 1.00 10.74 249 HIS A C 1
ATOM 1330 O O . HIS A 1 171 ? -6.466 -59.914 -45.313 1.00 12.94 249 HIS A O 1
ATOM 1337 N N . VAL A 1 172 ? -7.162 -59.589 -43.158 1.00 9.84 250 VAL A N 1
ATOM 1338 C CA . VAL A 1 172 ? -6.352 -58.411 -42.938 1.00 10.35 250 VAL A CA 1
ATOM 1339 C C . VAL A 1 172 ? -5.318 -58.571 -41.876 1.00 11.75 250 VAL A C 1
ATOM 1340 O O . VAL A 1 172 ? -4.356 -57.736 -41.861 1.00 15.19 250 VAL A O 1
ATOM 1344 N N . LYS A 1 173 ? -5.413 -59.577 -41.011 1.00 10.80 251 LYS A N 1
ATOM 1345 C CA . LYS A 1 173 ? -4.410 -59.725 -39.913 1.00 11.74 251 LYS A CA 1
ATOM 1346 C C . LYS A 1 173 ? -4.416 -61.152 -39.435 1.00 12.07 251 LYS A C 1
ATOM 1347 O O . LYS A 1 173 ? -5.457 -61.810 -39.422 1.00 11.08 251 LYS A O 1
ATOM 1353 N N . GLU A 1 174 ? -3.247 -61.647 -39.029 1.00 13.05 252 GLU A N 1
ATOM 1354 C CA . GLU A 1 174 ? -3.125 -62.902 -38.308 1.00 12.59 252 GLU A CA 1
ATOM 1355 C C . GLU A 1 174 ? -2.346 -62.624 -37.044 1.00 13.21 252 GLU A C 1
ATOM 1356 O O . GLU A 1 174 ? -1.333 -61.839 -37.079 1.00 15.14 252 GLU A O 1
ATOM 1362 N N . THR A 1 175 ? -2.804 -63.068 -35.890 1.00 10.59 253 THR A N 1
ATOM 1363 C CA . THR A 1 175 ? -2.077 -62.941 -34.646 1.00 10.91 253 THR A CA 1
ATOM 1364 C C . THR A 1 175 ? -1.706 -64.343 -34.191 1.00 10.47 253 THR A C 1
ATOM 1365 O O . THR A 1 175 ? -2.507 -65.223 -34.075 1.00 10.04 253 THR A O 1
ATOM 1369 N N . THR A 1 176 ? -0.394 -64.485 -33.875 1.00 12.02 254 THR A N 1
ATOM 1370 C CA . THR A 1 176 ? 0.114 -65.740 -33.347 1.00 12.33 254 THR A CA 1
ATOM 1371 C C . THR A 1 176 ? 0.848 -65.590 -32.014 1.00 12.47 254 THR A C 1
ATOM 1372 O O . THR A 1 176 ? 1.138 -66.657 -31.382 1.00 13.94 254 THR A O 1
ATOM 1376 N N . GLU A 1 177 ? 1.154 -64.436 -31.556 1.00 12.09 255 GLU A N 1
ATOM 1377 C CA . GLU A 1 177 ? 1.774 -64.224 -30.256 1.00 14.45 255 GLU A CA 1
ATOM 1378 C C . GLU A 1 177 ? 1.212 -63.009 -29.552 1.00 13.64 255 GLU A C 1
ATOM 1379 O O . GLU A 1 177 ? 1.030 -61.958 -30.187 1.00 14.96 255 GLU A O 1
ATOM 1385 N N . ILE A 1 178 ? 0.935 -63.116 -28.302 1.00 13.35 256 ILE A N 1
ATOM 1386 C CA . ILE A 1 178 ? 0.565 -61.972 -27.447 1.00 13.36 256 ILE A CA 1
ATOM 1387 C C . ILE A 1 178 ? 1.761 -61.643 -26.603 1.00 14.86 256 ILE A C 1
ATOM 1388 O O . ILE A 1 178 ? 2.194 -62.518 -25.812 1.00 18.39 256 ILE A O 1
ATOM 1393 N N . LYS A 1 179 ? 2.288 -60.467 -26.722 1.00 13.87 257 LYS A N 1
ATOM 1394 C CA . LYS A 1 179 ? 3.504 -60.021 -26.050 1.00 14.91 257 LYS A CA 1
ATOM 1395 C C . LYS A 1 179 ? 3.141 -59.308 -24.743 1.00 14.44 257 LYS A C 1
ATOM 1396 O O . LYS A 1 179 ? 1.975 -58.992 -24.439 1.00 13.58 257 LYS A O 1
ATOM 1402 N N . GLU A 1 180 ? 4.140 -58.954 -23.971 0.70 12.66 258 GLU A N 1
ATOM 1403 C CA . GLU A 1 180 ? 3.940 -58.256 -22.751 0.70 12.61 258 GLU A CA 1
ATOM 1404 C C . GLU A 1 180 ? 3.820 -56.790 -23.010 0.70 13.06 258 GLU A C 1
ATOM 1405 O O . GLU A 1 180 ? 4.596 -56.194 -23.749 0.70 15.32 258 GLU A O 1
ATOM 1411 N N . GLY A 1 181 ? 2.816 -56.157 -22.400 1.00 16.84 259 GLY A N 1
ATOM 1412 C CA . GLY A 1 181 ? 2.621 -54.741 -22.515 1.00 17.60 259 GLY A CA 1
ATOM 1413 C C . GLY A 1 181 ? 1.949 -54.170 -21.299 1.00 17.90 259 GLY A C 1
ATOM 1414 O O . GLY A 1 181 ? 1.989 -54.764 -20.206 1.00 21.47 259 GLY A O 1
ATOM 1415 N N . LYS A 1 182 ? 1.480 -52.911 -21.418 1.00 18.03 260 LYS A N 1
ATOM 1416 C CA . LYS A 1 182 ? 0.970 -52.156 -20.280 1.00 19.92 260 LYS A CA 1
ATOM 1417 C C . LYS A 1 182 ? -0.457 -51.661 -20.491 1.00 18.53 260 LYS A C 1
ATOM 1418 O O . LYS A 1 182 ? -0.745 -50.496 -20.490 1.00 19.46 260 LYS A O 1
ATOM 1424 N N . LEU A 1 183 ? -1.310 -52.624 -20.754 1.00 17.37 261 LEU A N 1
ATOM 1425 C CA . LEU A 1 183 ? -2.747 -52.374 -21.039 1.00 15.71 261 LEU A CA 1
ATOM 1426 C C . LEU A 1 183 ? -3.524 -53.297 -20.165 1.00 14.23 261 LEU A C 1
ATOM 1427 O O . LEU A 1 183 ? -3.231 -54.504 -20.072 1.00 13.62 261 LEU A O 1
ATOM 1432 N N . PHE A 1 184 ? -4.575 -52.766 -19.545 1.00 13.22 262 PHE A N 1
ATOM 1433 C CA . PHE A 1 184 ? -5.415 -53.608 -18.700 1.00 13.51 262 PHE A CA 1
ATOM 1434 C C . PHE A 1 184 ? -6.873 -53.211 -18.985 1.00 13.65 262 PHE A C 1
ATOM 1435 O O . PHE A 1 184 ? -7.252 -52.085 -19.333 1.00 13.81 262 PHE A O 1
ATOM 1443 N N . SER A 1 185 ? -7.727 -54.192 -18.733 1.00 12.96 263 SER A N 1
ATOM 1444 C CA . SER A 1 185 ? -9.181 -54.129 -18.981 1.00 12.35 263 SER A CA 1
ATOM 1445 C C . SER A 1 185 ? -9.908 -54.804 -17.864 1.00 12.73 263 SER A C 1
ATOM 1446 O O . SER A 1 185 ? -10.096 -56.039 -17.881 1.00 12.31 263 SER A O 1
ATOM 1449 N N . PRO A 1 186 ? -10.229 -54.074 -16.778 1.00 14.08 264 PRO A N 1
ATOM 1450 C CA . PRO A 1 186 ? -10.653 -54.694 -15.523 1.00 14.11 264 PRO A CA 1
ATOM 1451 C C . PRO A 1 186 ? -12.151 -54.752 -15.381 1.00 14.75 264 PRO A C 1
ATOM 1452 O O . PRO A 1 186 ? -12.827 -53.750 -15.095 1.00 16.83 264 PRO A O 1
ATOM 1456 N N . GLY A 1 187 ? -12.684 -55.950 -15.530 1.00 14.56 265 GLY A N 1
ATOM 1457 C CA . GLY A 1 187 ? -14.072 -56.188 -15.351 1.00 14.67 265 GLY A CA 1
ATOM 1458 C C . GLY A 1 187 ? -14.455 -56.331 -13.885 1.00 14.28 265 GLY A C 1
ATOM 1459 O O . GLY A 1 187 ? -13.657 -56.794 -13.067 1.00 15.48 265 GLY A O 1
ATOM 1460 N N . ASN A 1 188 ? -15.675 -55.937 -13.577 1.00 13.87 266 ASN A N 1
ATOM 1461 C CA . ASN A 1 188 ? -16.222 -56.038 -12.223 1.00 15.08 266 ASN A CA 1
ATOM 1462 C C . ASN A 1 188 ? -15.264 -55.369 -11.196 1.00 15.52 266 ASN A C 1
ATOM 1463 O O . ASN A 1 188 ? -15.006 -55.911 -10.144 1.00 16.57 266 ASN A O 1
ATOM 1468 N N . LEU A 1 189 ? -14.785 -54.178 -11.581 1.00 16.07 267 LEU A N 1
ATOM 1469 C CA . LEU A 1 189 ? -13.867 -53.410 -10.712 1.00 17.03 267 LEU A CA 1
ATOM 1470 C C . LEU A 1 189 ? -14.439 -53.219 -9.311 1.00 17.82 267 LEU A C 1
ATOM 1471 O O . LEU A 1 189 ? -13.676 -53.223 -8.289 1.00 20.42 267 LEU A O 1
ATOM 1476 N N . ARG A 1 190 ? -15.761 -53.128 -9.233 1.00 17.07 268 ARG A N 1
ATOM 1477 C CA . ARG A 1 190 ? -16.399 -53.016 -7.927 1.00 18.42 268 ARG A CA 1
ATOM 1478 C C . ARG A 1 190 ? -15.952 -54.095 -6.978 1.00 19.26 268 ARG A C 1
ATOM 1479 O O . ARG A 1 190 ? -16.023 -53.934 -5.747 1.00 21.13 268 ARG A O 1
ATOM 1487 N N . ALA A 1 191 ? -15.588 -55.268 -7.459 1.00 19.03 269 ALA A N 1
ATOM 1488 C CA . ALA A 1 191 ? -15.129 -56.382 -6.588 1.00 19.71 269 ALA A CA 1
ATOM 1489 C C . ALA A 1 191 ? -13.875 -56.097 -5.770 1.00 21.66 269 ALA A C 1
ATOM 1490 O O . ALA A 1 191 ? -13.565 -56.819 -4.815 1.00 21.48 269 ALA A O 1
ATOM 1492 N N . THR A 1 192 ? -13.089 -55.132 -6.235 1.00 20.25 270 THR A N 1
ATOM 1493 C CA . THR A 1 192 ? -11.884 -54.755 -5.499 1.00 21.06 270 THR A CA 1
ATOM 1494 C C . THR A 1 192 ? -12.253 -54.229 -4.131 1.00 24.25 270 THR A C 1
ATOM 1495 O O . THR A 1 192 ? -11.408 -54.281 -3.262 1.00 26.38 270 THR A O 1
ATOM 1499 N N . PHE A 1 193 ? -13.452 -53.722 -3.977 1.00 22.15 271 PHE A N 1
ATOM 1500 C CA . PHE A 1 193 ? -13.795 -53.131 -2.651 1.00 24.60 271 PHE A CA 1
ATOM 1501 C C . PHE A 1 193 ? -13.758 -54.166 -1.565 1.00 26.46 271 PHE A C 1
ATOM 1502 O O . PHE A 1 193 ? -13.374 -53.827 -0.418 1.00 26.72 271 PHE A O 1
ATOM 1510 N N . ASP A 1 194 ? -14.170 -55.390 -1.842 1.00 27.44 272 ASP A N 1
ATOM 1511 C CA . ASP A 1 194 ? -14.133 -56.452 -0.846 1.00 30.30 272 ASP A CA 1
ATOM 1512 C C . ASP A 1 194 ? -13.386 -57.740 -1.232 1.00 32.23 272 ASP A C 1
ATOM 1513 O O . ASP A 1 194 ? -13.555 -58.792 -0.602 1.00 35.99 272 ASP A O 1
ATOM 1518 N N . ASN A 1 195 ? -12.521 -57.657 -2.241 1.00 26.22 273 ASN A N 1
ATOM 1519 C CA . ASN A 1 195 ? -11.601 -58.709 -2.577 1.00 25.05 273 ASN A CA 1
ATOM 1520 C C . ASN A 1 195 ? -10.228 -58.074 -2.590 1.00 25.94 273 ASN A C 1
ATOM 1521 O O . ASN A 1 195 ? -9.845 -57.355 -3.543 1.00 25.08 273 ASN A O 1
ATOM 1526 N N . ALA A 1 196 ? -9.460 -58.245 -1.510 1.00 28.66 274 ALA A N 1
ATOM 1527 C CA . ALA A 1 196 ? -8.210 -57.499 -1.354 1.00 27.38 274 ALA A CA 1
ATOM 1528 C C . ALA A 1 196 ? -7.149 -57.909 -2.347 1.00 26.33 274 ALA A C 1
ATOM 1529 O O . ALA A 1 196 ? -6.272 -57.103 -2.700 1.00 27.56 274 ALA A O 1
ATOM 1531 N N . ASP A 1 197 ? -7.228 -59.157 -2.790 1.00 27.11 275 ASP A N 1
ATOM 1532 C CA . ASP A 1 197 ? -6.315 -59.730 -3.795 1.00 26.23 275 ASP A CA 1
ATOM 1533 C C . ASP A 1 197 ? -6.541 -59.120 -5.209 1.00 23.09 275 ASP A C 1
ATOM 1534 O O . ASP A 1 197 ? -5.587 -58.778 -5.867 1.00 23.22 275 ASP A O 1
ATOM 1539 N N . TYR A 1 198 ? -7.797 -58.910 -5.589 1.00 22.21 276 TYR A N 1
ATOM 1540 C CA . TYR A 1 198 ? -8.113 -58.194 -6.821 1.00 19.62 276 TYR A CA 1
ATOM 1541 C C . TYR A 1 198 ? -7.662 -56.770 -6.693 1.00 21.79 276 TYR A C 1
ATOM 1542 O O . TYR A 1 198 ? -7.113 -56.185 -7.623 1.00 20.77 276 TYR A O 1
ATOM 1551 N N . GLU A 1 199 ? -7.922 -56.161 -5.528 1.00 22.68 277 GLU A N 1
ATOM 1552 C CA . GLU A 1 199 ? -7.423 -54.815 -5.326 1.00 24.04 277 GLU A CA 1
ATOM 1553 C C . GLU A 1 199 ? -5.912 -54.723 -5.491 1.00 22.68 277 GLU A C 1
ATOM 1554 O O . GLU A 1 199 ? -5.430 -53.772 -6.069 1.00 24.30 277 GLU A O 1
ATOM 1560 N N . LYS A 1 200 ? -5.176 -55.662 -4.941 1.00 24.46 278 LYS A N 1
ATOM 1561 C CA . LYS A 1 200 ? -3.724 -55.651 -5.076 1.00 26.24 278 LYS A CA 1
ATOM 1562 C C . LYS A 1 200 ? -3.310 -55.736 -6.553 1.00 24.00 278 LYS A C 1
ATOM 1563 O O . LYS A 1 200 ? -2.427 -55.020 -6.998 1.00 22.10 278 LYS A O 1
ATOM 1569 N N . LEU A 1 201 ? -4.022 -56.545 -7.321 1.00 22.07 279 LEU A N 1
ATOM 1570 C CA . LEU A 1 201 ? -3.712 -56.652 -8.765 1.00 20.30 279 LEU A CA 1
ATOM 1571 C C . LEU A 1 201 ? -3.916 -55.342 -9.500 1.00 20.64 279 LEU A C 1
ATOM 1572 O O . LEU A 1 201 ? -3.038 -54.899 -10.263 1.00 19.28 279 LEU A O 1
ATOM 1577 N N . ILE A 1 202 ? -5.065 -54.700 -9.242 1.00 19.40 280 ILE A N 1
ATOM 1578 C CA . ILE A 1 202 ? -5.410 -53.477 -9.869 1.00 19.66 280 ILE A CA 1
ATOM 1579 C C . ILE A 1 202 ? -4.430 -52.394 -9.468 1.00 20.98 280 ILE A C 1
ATOM 1580 O O . ILE A 1 202 ? -3.936 -51.596 -10.281 1.00 21.80 280 ILE A O 1
ATOM 1585 N N . ASN A 1 203 ? -4.042 -52.417 -8.203 1.00 23.16 281 ASN A N 1
ATOM 1586 C CA . ASN A 1 203 ? -3.075 -51.458 -7.739 1.00 25.90 281 ASN A CA 1
ATOM 1587 C C . ASN A 1 203 ? -1.737 -51.588 -8.379 1.00 24.05 281 ASN A C 1
ATOM 1588 O O . ASN A 1 203 ? -1.064 -50.582 -8.618 1.00 24.18 281 ASN A O 1
ATOM 1593 N N . TYR A 1 204 ? -1.365 -52.796 -8.741 1.00 23.43 282 TYR A N 1
ATOM 1594 C CA . TYR A 1 204 ? -0.153 -52.989 -9.499 1.00 22.23 282 TYR A CA 1
ATOM 1595 C C . TYR A 1 204 ? -0.190 -52.352 -10.888 1.00 21.01 282 TYR A C 1
ATOM 1596 O O . TYR A 1 204 ? 0.690 -51.608 -11.329 1.00 23.24 282 TYR A O 1
ATOM 1605 N N . TYR A 1 205 ? -1.295 -52.581 -11.592 1.00 19.35 283 TYR A N 1
ATOM 1606 C CA . TYR A 1 205 ? -1.473 -51.979 -12.895 1.00 19.15 283 TYR A CA 1
ATOM 1607 C C . TYR A 1 205 ? -1.407 -50.433 -12.830 1.00 19.88 283 TYR A C 1
ATOM 1608 O O . TYR A 1 205 ? -0.774 -49.813 -13.658 1.00 21.74 283 TYR A O 1
ATOM 1617 N N . VAL A 1 206 ? -2.028 -49.852 -11.825 1.00 21.94 284 VAL A N 1
ATOM 1618 C CA . VAL A 1 206 ? -2.048 -48.402 -11.665 1.00 23.28 284 VAL A CA 1
ATOM 1619 C C . VAL A 1 206 ? -0.637 -47.890 -11.294 1.00 24.27 284 VAL A C 1
ATOM 1620 O O . VAL A 1 206 ? -0.124 -46.977 -11.941 1.00 26.69 284 VAL A O 1
ATOM 1624 N N . SER A 1 207 ? 0.019 -48.603 -10.397 1.00 23.85 285 SER A N 1
ATOM 1625 C CA . SER A 1 207 ? 1.383 -48.231 -10.014 1.00 27.84 285 SER A CA 1
ATOM 1626 C C . SER A 1 207 ? 2.367 -48.267 -11.182 1.00 26.73 285 SER A C 1
ATOM 1627 O O . SER A 1 207 ? 3.330 -47.469 -11.233 1.00 28.47 285 SER A O 1
ATOM 1630 N N . GLU A 1 208 ? 2.137 -49.169 -12.141 1.00 24.20 286 GLU A N 1
ATOM 1631 C CA . GLU A 1 208 ? 3.021 -49.314 -13.303 1.00 23.94 286 GLU A CA 1
ATOM 1632 C C . GLU A 1 208 ? 2.568 -48.499 -14.516 1.00 21.92 286 GLU A C 1
ATOM 1633 O O . GLU A 1 208 ? 3.086 -48.666 -15.603 1.00 22.21 286 GLU A O 1
ATOM 1639 N N . LYS A 1 209 ? 1.573 -47.627 -14.293 1.00 23.25 287 LYS A N 1
ATOM 1640 C CA . LYS A 1 209 ? 1.147 -46.627 -15.262 1.00 25.95 287 LYS A CA 1
ATOM 1641 C C . LYS A 1 209 ? 0.548 -47.275 -16.526 1.00 21.76 287 LYS A C 1
ATOM 1642 O O . LYS A 1 209 ? 0.706 -46.754 -17.639 1.00 25.39 287 LYS A O 1
ATOM 1648 N N . TYR A 1 210 ? -0.077 -48.446 -16.375 1.00 22.09 288 TYR A N 1
ATOM 1649 C CA . TYR A 1 210 ? -0.789 -49.077 -17.441 1.00 21.36 288 TYR A CA 1
ATOM 1650 C C . TYR A 1 210 ? -1.925 -48.175 -17.983 1.00 19.77 288 TYR A C 1
ATOM 1651 O O . TYR A 1 210 ? -2.559 -47.378 -17.231 1.00 20.54 288 TYR A O 1
ATOM 1660 N N . THR A 1 211 ? -2.274 -48.426 -19.246 1.00 18.25 289 THR A N 1
ATOM 1661 C CA . THR A 1 211 ? -3.338 -47.807 -19.946 1.00 17.97 289 THR A CA 1
ATOM 1662 C C . THR A 1 211 ? -4.615 -48.637 -19.622 1.00 17.21 289 THR A C 1
ATOM 1663 O O . THR A 1 211 ? -4.594 -49.847 -19.744 1.00 16.51 289 THR A O 1
ATOM 1667 N N . LEU A 1 212 ? -5.701 -47.951 -19.378 1.00 14.78 290 LEU A N 1
ATOM 1668 C CA . LEU A 1 212 ? -7.005 -48.582 -19.087 1.00 14.30 290 LEU A CA 1
ATOM 1669 C C . LEU A 1 212 ? -7.877 -48.509 -20.289 1.00 13.11 290 LEU A C 1
ATOM 1670 O O . LEU A 1 212 ? -8.101 -47.397 -20.834 1.00 13.72 290 LEU A O 1
ATOM 1675 N N A ARG A 1 213 ? -8.377 -49.622 -20.879 0.50 11.69 291 ARG A N 1
ATOM 1676 N N B ARG A 1 213 ? -8.540 -49.638 -20.567 0.50 13.28 291 ARG A N 1
ATOM 1677 C CA A ARG A 1 213 ? -9.515 -49.574 -21.818 0.50 12.35 291 ARG A CA 1
ATOM 1678 C CA B ARG A 1 213 ? -9.352 -49.798 -21.702 0.50 14.31 291 ARG A CA 1
ATOM 1679 C C A ARG A 1 213 ? -10.483 -50.692 -21.527 0.50 12.27 291 ARG A C 1
ATOM 1680 C C B ARG A 1 213 ? -10.456 -50.776 -21.325 0.50 14.06 291 ARG A C 1
ATOM 1681 O O A ARG A 1 213 ? -10.173 -51.881 -21.715 0.50 11.49 291 ARG A O 1
ATOM 1682 O O B ARG A 1 213 ? -10.198 -52.000 -21.208 0.50 14.35 291 ARG A O 1
ATOM 1697 N N . TYR A 1 214 ? -11.677 -50.304 -21.139 1.00 12.88 292 TYR A N 1
ATOM 1698 C CA . TYR A 1 214 ? -12.732 -51.205 -20.694 1.00 13.77 292 TYR A CA 1
ATOM 1699 C C . TYR A 1 214 ? -14.083 -50.653 -21.023 1.00 14.50 292 TYR A C 1
ATOM 1700 O O . TYR A 1 214 ? -14.455 -49.534 -20.520 1.00 13.84 292 TYR A O 1
ATOM 1709 N N . THR A 1 215 ? -14.933 -51.361 -21.759 1.00 15.74 293 THR A N 1
ATOM 1710 C CA . THR A 1 215 ? -16.290 -50.942 -22.121 1.00 17.66 293 THR A CA 1
ATOM 1711 C C . THR A 1 215 ? -17.373 -51.776 -21.508 1.00 16.75 293 THR A C 1
ATOM 1712 O O . THR A 1 215 ? -18.558 -51.391 -21.653 1.00 16.82 293 THR A O 1
ATOM 1716 N N . GLY A 1 216 ? -17.062 -52.851 -20.798 1.00 15.24 294 GLY A N 1
ATOM 1717 C CA . GLY A 1 216 ? -17.989 -53.731 -20.274 1.00 17.19 294 GLY A CA 1
ATOM 1718 C C . GLY A 1 216 ? -18.462 -54.760 -21.268 1.00 16.14 294 GLY A C 1
ATOM 1719 O O . GLY A 1 216 ? -19.304 -55.558 -20.880 1.00 19.47 294 GLY A O 1
ATOM 1720 N N . GLY A 1 217 ? -18.062 -54.665 -22.537 1.00 14.23 295 GLY A N 1
ATOM 1721 C CA . GLY A 1 217 ? -18.446 -55.609 -23.622 1.00 14.71 295 GLY A CA 1
ATOM 1722 C C . GLY A 1 217 ? -17.244 -56.488 -23.827 1.00 13.07 295 GLY A C 1
ATOM 1723 O O . GLY A 1 217 ? -16.142 -56.075 -24.179 1.00 13.70 295 GLY A O 1
ATOM 1724 N N A MET A 1 218 ? -17.496 -57.778 -23.707 0.50 13.12 296 MET A N 1
ATOM 1725 N N B MET A 1 218 ? -17.505 -57.786 -23.684 0.50 14.81 296 MET A N 1
ATOM 1726 C CA A MET A 1 218 ? -16.449 -58.761 -23.865 0.50 12.93 296 MET A CA 1
ATOM 1727 C CA B MET A 1 218 ? -16.477 -58.803 -23.831 0.50 15.82 296 MET A CA 1
ATOM 1728 C C A MET A 1 218 ? -15.834 -58.786 -25.200 0.50 13.57 296 MET A C 1
ATOM 1729 C C B MET A 1 218 ? -15.843 -58.788 -25.185 0.50 15.04 296 MET A C 1
ATOM 1730 O O A MET A 1 218 ? -14.618 -58.966 -25.307 0.50 13.62 296 MET A O 1
ATOM 1731 O O B MET A 1 218 ? -14.630 -58.971 -25.287 0.50 14.57 296 MET A O 1
ATOM 1740 N N . VAL A 1 219 ? -16.594 -58.553 -26.256 1.00 14.62 297 VAL A N 1
ATOM 1741 C CA . VAL A 1 219 ? -15.990 -58.497 -27.591 1.00 14.85 297 VAL A CA 1
ATOM 1742 C C . VAL A 1 219 ? -14.961 -57.493 -27.693 1.00 14.84 297 VAL A C 1
ATOM 1743 O O . VAL A 1 219 ? -13.782 -57.886 -28.003 1.00 13.61 297 VAL A O 1
ATOM 1747 N N . PRO A 1 220 ? -15.220 -56.234 -27.600 1.00 13.26 298 PRO A N 1
ATOM 1748 C CA . PRO A 1 220 ? -14.192 -55.311 -27.829 1.00 15.17 298 PRO A CA 1
ATOM 1749 C C . PRO A 1 220 ? -13.069 -55.448 -26.803 1.00 12.34 298 PRO A C 1
ATOM 1750 O O . PRO A 1 220 ? -11.889 -55.209 -27.115 1.00 12.78 298 PRO A O 1
ATOM 1754 N N . ASP A 1 221 ? -13.465 -55.709 -25.541 1.00 10.79 299 ASP A N 1
ATOM 1755 C CA . ASP A 1 221 ? -12.488 -55.648 -24.475 1.00 11.23 299 ASP A CA 1
ATOM 1756 C C . ASP A 1 221 ? -11.411 -56.760 -24.603 1.00 11.01 299 ASP A C 1
ATOM 1757 O O . ASP A 1 221 ? -10.288 -56.578 -24.186 1.00 12.74 299 ASP A O 1
ATOM 1762 N N . VAL A 1 222 ? -11.781 -57.864 -25.220 1.00 10.58 300 VAL A N 1
ATOM 1763 C CA . VAL A 1 222 ? -10.849 -58.985 -25.503 1.00 10.66 300 VAL A CA 1
ATOM 1764 C C . VAL A 1 222 ? -10.266 -58.895 -26.862 1.00 11.09 300 VAL A C 1
ATOM 1765 O O . VAL A 1 222 ? -9.083 -59.121 -27.073 1.00 11.67 300 VAL A O 1
ATOM 1769 N N . ASN A 1 223 ? -11.025 -58.452 -27.858 1.00 11.49 301 ASN A N 1
ATOM 1770 C CA . ASN A 1 223 ? -10.449 -58.189 -29.200 1.00 11.63 301 ASN A CA 1
ATOM 1771 C C . ASN A 1 223 ? -9.307 -57.287 -29.161 1.00 11.46 301 ASN A C 1
ATOM 1772 O O . ASN A 1 223 ? -8.343 -57.426 -29.965 1.00 12.19 301 ASN A O 1
ATOM 1777 N N . GLN A 1 224 ? -9.286 -56.256 -28.322 1.00 10.42 302 GLN A N 1
ATOM 1778 C CA . GLN A 1 224 ? -8.173 -55.361 -28.285 1.00 11.64 302 GLN A CA 1
ATOM 1779 C C . GLN A 1 224 ? -6.834 -56.034 -27.998 1.00 11.32 302 GLN A C 1
ATOM 1780 O O . GLN A 1 224 ? -5.773 -55.599 -28.477 1.00 12.24 302 GLN A O 1
ATOM 1786 N N . ILE A 1 225 ? -6.892 -57.109 -27.215 1.00 10.26 303 ILE A N 1
ATOM 1787 C CA . ILE A 1 225 ? -5.701 -57.897 -26.896 1.00 10.13 303 ILE A CA 1
ATOM 1788 C C . ILE A 1 225 ? -5.145 -58.603 -28.115 1.00 9.71 303 ILE A C 1
ATOM 1789 O O . ILE A 1 225 ? -3.947 -58.635 -28.359 1.00 11.02 303 ILE A O 1
ATOM 1794 N N . ILE A 1 226 ? -6.017 -59.159 -28.941 1.00 10.10 304 ILE A N 1
ATOM 1795 C CA . ILE A 1 226 ? -5.672 -59.831 -30.152 1.00 11.05 304 ILE A CA 1
ATOM 1796 C C . ILE A 1 226 ? -5.100 -58.864 -31.144 1.00 11.64 304 ILE A C 1
ATOM 1797 O O . ILE A 1 226 ? -4.094 -59.140 -31.846 1.00 12.11 304 ILE A O 1
ATOM 1802 N N . VAL A 1 227 ? -5.724 -57.679 -31.250 1.00 11.01 305 VAL A N 1
ATOM 1803 C CA . VAL A 1 227 ? -5.241 -56.675 -32.220 1.00 11.49 305 VAL A CA 1
ATOM 1804 C C . VAL A 1 227 ? -3.940 -56.018 -31.807 1.00 11.64 305 VAL A C 1
ATOM 1805 O O . VAL A 1 227 ? -3.004 -55.940 -32.620 1.00 12.62 305 VAL A O 1
ATOM 1809 N N . LYS A 1 228 ? -3.864 -55.594 -30.554 1.00 11.35 306 LYS A N 1
ATOM 1810 C CA . LYS A 1 228 ? -2.616 -54.927 -30.052 1.00 12.50 306 LYS A CA 1
ATOM 1811 C C . LYS A 1 228 ? -1.516 -55.944 -29.753 1.00 14.13 306 LYS A C 1
ATOM 1812 O O . LYS A 1 228 ? -0.335 -55.569 -29.665 1.00 14.85 306 LYS A O 1
ATOM 1818 N N . GLU A 1 229 ? -1.883 -57.217 -29.647 1.00 12.57 307 GLU A N 1
ATOM 1819 C CA . GLU A 1 229 ? -0.961 -58.309 -29.307 1.00 13.43 307 GLU A CA 1
ATOM 1820 C C . GLU A 1 229 ? -0.321 -58.088 -27.983 1.00 14.12 307 GLU A C 1
ATOM 1821 O O . GLU A 1 229 ? 0.894 -58.341 -27.813 1.00 14.36 307 GLU A O 1
ATOM 1827 N N . ARG A 1 230 ? -1.066 -57.617 -26.988 1.00 12.81 308 ARG A N 1
ATOM 1828 C CA . ARG A 1 230 ? -0.604 -57.403 -25.633 1.00 13.68 308 ARG A CA 1
ATOM 1829 C C . ARG A 1 230 ? -1.834 -57.114 -24.784 1.00 12.81 308 ARG A C 1
ATOM 1830 O O . ARG A 1 230 ? -2.891 -56.730 -25.320 1.00 12.44 308 ARG A O 1
ATOM 1838 N N . GLY A 1 231 ? -1.698 -57.166 -23.482 1.00 12.30 309 GLY A N 1
ATOM 1839 C CA . GLY A 1 231 ? -2.725 -56.767 -22.569 1.00 13.27 309 GLY A CA 1
ATOM 1840 C C . GLY A 1 231 ? -3.235 -57.854 -21.639 1.00 12.30 309 GLY A C 1
ATOM 1841 O O . GLY A 1 231 ? -2.830 -59.045 -21.800 1.00 13.63 309 GLY A O 1
ATOM 1842 N N . ILE A 1 232 ? -4.062 -57.458 -20.720 1.00 12.18 310 ILE A N 1
ATOM 1843 C CA . ILE A 1 232 ? -4.708 -58.348 -19.802 1.00 11.92 310 ILE A CA 1
ATOM 1844 C C . ILE A 1 232 ? -6.113 -57.912 -19.535 1.00 12.29 310 ILE A C 1
ATOM 1845 O O . ILE A 1 232 ? -6.341 -56.742 -19.141 1.00 14.48 310 ILE A O 1
ATOM 1850 N N . PHE A 1 233 ? -7.098 -58.765 -19.732 1.00 10.89 311 PHE A N 1
ATOM 1851 C CA . PHE A 1 233 ? -8.469 -58.616 -19.352 1.00 10.90 311 PHE A CA 1
ATOM 1852 C C . PHE A 1 233 ? -8.778 -59.461 -18.133 1.00 12.16 311 PHE A C 1
ATOM 1853 O O . PHE A 1 233 ? -8.310 -60.621 -18.096 1.00 12.06 311 PHE A O 1
ATOM 1861 N N . THR A 1 234 ? -9.452 -58.910 -17.126 1.00 12.99 312 THR A N 1
ATOM 1862 C CA . THR A 1 234 ? -9.826 -59.704 -15.963 1.00 14.24 312 THR A CA 1
ATOM 1863 C C . THR A 1 234 ? -11.269 -59.515 -15.613 1.00 14.00 312 THR A C 1
ATOM 1864 O O . THR A 1 234 ? -11.862 -58.441 -15.841 1.00 14.61 312 THR A O 1
ATOM 1868 N N . ASN A 1 235 ? -11.921 -60.508 -15.025 1.00 14.90 313 ASN A N 1
ATOM 1869 C CA . ASN A 1 235 ? -13.234 -60.342 -14.454 1.00 14.95 313 ASN A CA 1
ATOM 1870 C C . ASN A 1 235 ? -13.303 -61.288 -13.270 1.00 16.06 313 ASN A C 1
ATOM 1871 O O . ASN A 1 235 ? -13.182 -62.500 -13.457 1.00 17.00 313 ASN A O 1
ATOM 1876 N N . VAL A 1 236 ? -13.310 -60.713 -12.055 1.00 17.01 314 VAL A N 1
ATOM 1877 C CA . VAL A 1 236 ? -13.147 -61.446 -10.836 1.00 20.08 314 VAL A CA 1
ATOM 1878 C C . VAL A 1 236 ? -14.385 -61.174 -9.957 1.00 20.75 314 VAL A C 1
ATOM 1879 O O . VAL A 1 236 ? -14.901 -60.072 -9.974 1.00 19.66 314 VAL A O 1
ATOM 1883 N N . THR A 1 237 ? -14.777 -62.186 -9.165 1.00 26.04 315 THR A N 1
ATOM 1884 C CA . THR A 1 237 ? -15.951 -62.141 -8.209 1.00 32.30 315 THR A CA 1
ATOM 1885 C C . THR A 1 237 ? -15.531 -61.664 -6.827 1.00 32.09 315 THR A C 1
ATOM 1886 O O . THR A 1 237 ? -14.326 -61.598 -6.490 1.00 32.24 315 THR A O 1
ATOM 1890 N N . SER A 1 238 ? -16.510 -61.224 -6.029 1.00 35.64 316 SER A N 1
ATOM 1891 C CA . SER A 1 238 ? -16.254 -61.075 -4.584 1.00 39.61 316 SER A CA 1
ATOM 1892 C C . SER A 1 238 ? -17.394 -61.785 -3.870 1.00 44.20 316 SER A C 1
ATOM 1893 O O . SER A 1 238 ? -18.347 -62.223 -4.520 1.00 44.17 316 SER A O 1
ATOM 1896 N N . PRO A 1 239 ? -17.289 -61.920 -2.533 1.00 57.56 317 PRO A N 1
ATOM 1897 C CA . PRO A 1 239 ? -18.422 -62.415 -1.743 1.00 57.80 317 PRO A CA 1
ATOM 1898 C C . PRO A 1 239 ? -19.782 -61.803 -2.160 1.00 64.45 317 PRO A C 1
ATOM 1899 O O . PRO A 1 239 ? -20.782 -62.535 -2.336 1.00 68.72 317 PRO A O 1
ATOM 1903 N N . THR A 1 240 ? -19.788 -60.477 -2.335 1.00 64.03 318 THR A N 1
ATOM 1904 C CA . THR A 1 240 ? -21.005 -59.698 -2.569 1.00 66.68 318 THR A CA 1
ATOM 1905 C C . THR A 1 240 ? -21.412 -59.623 -4.036 1.00 68.93 318 THR A C 1
ATOM 1906 O O . THR A 1 240 ? -22.577 -59.374 -4.348 1.00 73.75 318 THR A O 1
ATOM 1910 N N . THR A 1 241 ? -20.453 -59.829 -4.932 1.00 68.72 319 THR A N 1
ATOM 1911 C CA . THR A 1 241 ? -20.739 -59.838 -6.369 1.00 68.45 319 THR A CA 1
ATOM 1912 C C . THR A 1 241 ? -20.779 -61.292 -6.869 1.00 68.90 319 THR A C 1
ATOM 1913 O O . THR A 1 241 ? -20.229 -62.211 -6.238 1.00 68.78 319 THR A O 1
ATOM 1917 N N . LYS A 1 242 ? -21.443 -61.492 -7.993 1.00 62.55 320 LYS A N 1
ATOM 1918 C CA . LYS A 1 242 ? -21.560 -62.815 -8.565 1.00 63.50 320 LYS A CA 1
ATOM 1919 C C . LYS A 1 242 ? -21.083 -62.806 -10.038 1.00 55.28 320 LYS A C 1
ATOM 1920 O O . LYS A 1 242 ? -20.862 -61.728 -10.632 1.00 61.58 320 LYS A O 1
ATOM 1926 N N . ALA A 1 243 ? -20.900 -64.005 -10.598 1.00 47.01 321 ALA A N 1
ATOM 1927 C CA . ALA A 1 243 ? -20.278 -64.149 -11.934 1.00 35.24 321 ALA A CA 1
ATOM 1928 C C . ALA A 1 243 ? -21.242 -63.933 -13.083 1.00 30.07 321 ALA A C 1
ATOM 1929 O O . ALA A 1 243 ? -22.142 -64.699 -13.242 1.00 33.03 321 ALA A O 1
ATOM 1931 N N . LYS A 1 244 ? -21.079 -62.895 -13.893 0.70 23.27 322 LYS A N 1
ATOM 1932 C CA . LYS A 1 244 ? -21.977 -62.650 -14.994 0.70 23.39 322 LYS A CA 1
ATOM 1933 C C . LYS A 1 244 ? -21.560 -63.474 -16.232 0.70 19.73 322 LYS A C 1
ATOM 1934 O O . LYS A 1 244 ? -22.403 -63.668 -17.153 0.70 20.50 322 LYS A O 1
ATOM 1940 N N . LEU A 1 245 ? -20.283 -63.835 -16.333 0.70 16.35 323 LEU A N 1
ATOM 1941 C CA . LEU A 1 245 ? -19.846 -64.342 -17.633 0.70 15.56 323 LEU A CA 1
ATOM 1942 C C . LEU A 1 245 ? -20.120 -65.830 -17.799 0.70 14.36 323 LEU A C 1
ATOM 1943 O O . LEU A 1 245 ? -19.721 -66.642 -16.954 0.70 14.39 323 LEU A O 1
ATOM 1948 N N . ARG A 1 246 ? -20.743 -66.169 -18.903 1.00 14.46 324 ARG A N 1
ATOM 1949 C CA . ARG A 1 246 ? -21.119 -67.547 -19.188 1.00 15.42 324 ARG A CA 1
ATOM 1950 C C . ARG A 1 246 ? -19.975 -68.304 -19.861 1.00 13.62 324 ARG A C 1
ATOM 1951 O O . ARG A 1 246 ? -19.415 -67.842 -20.905 1.00 13.69 324 ARG A O 1
ATOM 1959 N N . LEU A 1 247 ? -19.631 -69.465 -19.343 1.00 14.05 325 LEU A N 1
ATOM 1960 C CA . LEU A 1 247 ? -18.629 -70.330 -19.956 1.00 13.54 325 LEU A CA 1
ATOM 1961 C C . LEU A 1 247 ? -18.916 -70.731 -21.395 1.00 12.06 325 LEU A C 1
ATOM 1962 O O . LEU A 1 247 ? -18.035 -70.622 -22.257 1.00 12.54 325 LEU A O 1
ATOM 1967 N N . LEU A 1 248 ? -20.123 -71.214 -21.637 1.00 12.89 326 LEU A N 1
ATOM 1968 C CA . LEU A 1 248 ? -20.415 -71.805 -22.921 1.00 12.25 326 LEU A CA 1
ATOM 1969 C C . LEU A 1 248 ? -20.477 -70.726 -24.023 1.00 12.42 326 LEU A C 1
ATOM 1970 O O . LEU A 1 248 ? -19.916 -70.905 -25.091 1.00 12.11 326 LEU A O 1
ATOM 1975 N N . PHE A 1 249 ? -21.203 -69.652 -23.772 1.00 12.19 327 PHE A N 1
ATOM 1976 C CA . PHE A 1 249 ? -21.525 -68.667 -24.849 1.00 12.55 327 PHE A CA 1
ATOM 1977 C C . PHE A 1 249 ? -20.416 -67.703 -25.075 1.00 12.64 327 PHE A C 1
ATOM 1978 O O . PHE A 1 249 ? -20.421 -67.082 -26.202 1.00 14.84 327 PHE A O 1
ATOM 1986 N N . GLU A 1 250 ? -19.666 -67.384 -24.046 1.00 11.25 328 GLU A N 1
ATOM 1987 C CA . GLU A 1 250 ? -18.685 -66.285 -24.126 1.00 12.03 328 GLU A CA 1
ATOM 1988 C C . GLU A 1 250 ? -17.241 -66.699 -23.801 1.00 11.33 328 GLU A C 1
ATOM 1989 O O . GLU A 1 250 ? -16.307 -66.499 -24.556 1.00 10.67 328 GLU A O 1
ATOM 1995 N N . VAL A 1 251 ? -17.047 -67.325 -22.646 1.00 10.85 329 VAL A N 1
ATOM 1996 C CA . VAL A 1 251 ? -15.736 -67.516 -22.130 1.00 10.78 329 VAL A CA 1
ATOM 1997 C C . VAL A 1 251 ? -14.941 -68.588 -22.866 1.00 10.00 329 VAL A C 1
ATOM 1998 O O . VAL A 1 251 ? -13.765 -68.365 -23.196 1.00 10.17 329 VAL A O 1
ATOM 2002 N N . ALA A 1 252 ? -15.550 -69.716 -23.175 1.00 9.78 330 ALA A N 1
ATOM 2003 C CA . ALA A 1 252 ? -14.866 -70.745 -23.956 1.00 9.91 330 ALA A CA 1
ATOM 2004 C C . ALA A 1 252 ? -14.539 -70.309 -25.379 1.00 9.87 330 ALA A C 1
ATOM 2005 O O . ALA A 1 252 ? -13.415 -70.463 -25.868 1.00 10.12 330 ALA A O 1
ATOM 2007 N N . PRO A 1 253 ? -15.558 -69.704 -26.079 1.00 9.89 331 PRO A N 1
ATOM 2008 C CA . PRO A 1 253 ? -15.216 -69.222 -27.459 1.00 9.37 331 PRO A CA 1
ATOM 2009 C C . PRO A 1 253 ? -14.046 -68.257 -27.459 1.00 9.78 331 PRO A C 1
ATOM 2010 O O . PRO A 1 253 ? -13.115 -68.300 -28.277 1.00 9.36 331 PRO A O 1
ATOM 2014 N N . LEU A 1 254 ? -14.118 -67.246 -26.535 1.00 9.12 332 LEU A N 1
ATOM 2015 C CA . LEU A 1 254 ? -13.040 -66.274 -26.463 1.00 10.03 332 LEU A CA 1
ATOM 2016 C C . LEU A 1 254 ? -11.722 -66.842 -26.060 1.00 9.43 332 LEU A C 1
ATOM 2017 O O . LEU A 1 254 ? -10.650 -66.429 -26.494 1.00 10.62 332 LEU A O 1
ATOM 2022 N N . GLY A 1 255 ? -11.789 -67.902 -25.222 1.00 10.22 333 GLY A N 1
ATOM 2023 C CA . GLY A 1 255 ? -10.583 -68.627 -24.845 1.00 10.60 333 GLY A CA 1
ATOM 2024 C C . GLY A 1 255 ? -9.865 -69.232 -26.019 1.00 9.74 333 GLY A C 1
ATOM 2025 O O . GLY A 1 255 ? -8.620 -69.168 -26.073 1.00 10.29 333 GLY A O 1
ATOM 2026 N N . LEU A 1 256 ? -10.604 -69.781 -26.956 1.00 9.21 334 LEU A N 1
ATOM 2027 C CA . LEU A 1 256 ? -9.970 -70.329 -28.136 1.00 9.09 334 LEU A CA 1
ATOM 2028 C C . LEU A 1 256 ? -9.318 -69.207 -29.008 1.00 9.33 334 LEU A C 1
ATOM 2029 O O . LEU A 1 256 ? -8.231 -69.319 -29.556 1.00 8.92 334 LEU A O 1
ATOM 2034 N N . LEU A 1 257 ? -10.070 -68.103 -29.146 1.00 8.45 335 LEU A N 1
ATOM 2035 C CA . LEU A 1 257 ? -9.538 -66.970 -29.929 1.00 8.77 335 LEU A CA 1
ATOM 2036 C C . LEU A 1 257 ? -8.216 -66.462 -29.330 1.00 8.72 335 LEU A C 1
ATOM 2037 O O . LEU A 1 257 ? -7.257 -66.149 -30.014 1.00 9.47 335 LEU A O 1
ATOM 2042 N N . ILE A 1 258 ? -8.171 -66.342 -27.993 1.00 8.23 336 ILE A N 1
ATOM 2043 C CA . ILE A 1 258 ? -7.010 -65.875 -27.313 1.00 9.07 336 ILE A CA 1
ATOM 2044 C C . ILE A 1 258 ? -5.868 -66.902 -27.359 1.00 9.37 336 ILE A C 1
ATOM 2045 O O . ILE A 1 258 ? -4.713 -66.517 -27.630 1.00 9.77 336 ILE A O 1
ATOM 2050 N N . GLU A 1 259 ? -6.174 -68.170 -27.126 1.00 9.69 337 GLU A N 1
ATOM 2051 C CA . GLU A 1 259 ? -5.093 -69.134 -27.112 1.00 10.65 337 GLU A CA 1
ATOM 2052 C C . GLU A 1 259 ? -4.567 -69.421 -28.506 1.00 10.53 337 GLU A C 1
ATOM 2053 O O . GLU A 1 259 ? -3.328 -69.548 -28.687 1.00 11.31 337 GLU A O 1
ATOM 2059 N N . ASN A 1 260 ? -5.393 -69.402 -29.551 1.00 10.05 338 ASN A N 1
ATOM 2060 C CA . ASN A 1 260 ? -4.930 -69.520 -30.904 1.00 10.55 338 ASN A CA 1
ATOM 2061 C C . ASN A 1 260 ? -4.083 -68.315 -31.313 1.00 11.12 338 ASN A C 1
ATOM 2062 O O . ASN A 1 260 ? -3.277 -68.425 -32.264 1.00 12.34 338 ASN A O 1
ATOM 2067 N N . ALA A 1 261 ? -4.253 -67.168 -30.656 1.00 10.88 339 ALA A N 1
ATOM 2068 C CA . ALA A 1 261 ? -3.472 -65.975 -30.869 1.00 10.59 339 ALA A CA 1
ATOM 2069 C C . ALA A 1 261 ? -2.164 -65.975 -30.140 1.00 11.38 339 ALA A C 1
ATOM 2070 O O . ALA A 1 261 ? -1.460 -64.982 -30.213 1.00 10.89 339 ALA A O 1
ATOM 2072 N N . GLY A 1 262 ? -1.866 -67.063 -29.426 1.00 11.11 340 GLY A N 1
ATOM 2073 C CA . GLY A 1 262 ? -0.616 -67.088 -28.575 1.00 11.82 340 GLY A CA 1
ATOM 2074 C C . GLY A 1 262 ? -0.724 -66.448 -27.239 1.00 12.22 340 GLY A C 1
ATOM 2075 O O . GLY A 1 262 ? 0.282 -66.093 -26.643 1.00 15.88 340 GLY A O 1
ATOM 2076 N N . GLY A 1 263 ? -1.961 -66.217 -26.773 1.00 10.90 341 GLY A N 1
ATOM 2077 C CA . GLY A 1 263 ? -2.198 -65.779 -25.463 1.00 11.34 341 GLY A CA 1
ATOM 2078 C C . GLY A 1 263 ? -2.618 -66.916 -24.576 1.00 11.27 341 GLY A C 1
ATOM 2079 O O . GLY A 1 263 ? -2.704 -68.053 -24.953 1.00 12.37 341 GLY A O 1
ATOM 2080 N N . TYR A 1 264 ? -2.923 -66.524 -23.338 1.00 11.98 342 TYR A N 1
ATOM 2081 C CA . TYR A 1 264 ? -3.310 -67.429 -22.296 1.00 12.68 342 TYR A CA 1
ATOM 2082 C C . TYR A 1 264 ? -4.566 -67.036 -21.665 1.00 11.68 342 TYR A C 1
ATOM 2083 O O . TYR A 1 264 ? -4.994 -65.870 -21.679 1.00 11.31 342 TYR A O 1
ATOM 2092 N N . SER A 1 265 ? -5.308 -68.015 -21.164 1.00 13.05 343 SER A N 1
ATOM 2093 C CA . SER A 1 265 ? -6.547 -67.778 -20.362 1.00 12.59 343 SER A CA 1
ATOM 2094 C C . SER A 1 265 ? -6.446 -68.419 -18.992 1.00 13.60 343 SER A C 1
ATOM 2095 O O . SER A 1 265 ? -5.641 -69.364 -18.821 1.00 14.77 343 SER A O 1
ATOM 2098 N N . SER A 1 266 ? -7.278 -68.014 -18.081 1.00 13.64 344 SER A N 1
ATOM 2099 C CA . SER A 1 266 ? -7.321 -68.653 -16.721 1.00 15.15 344 SER A CA 1
ATOM 2100 C C . SER A 1 266 ? -8.618 -68.385 -16.104 1.00 15.58 344 SER A C 1
ATOM 2101 O O . SER A 1 266 ? -9.183 -67.304 -16.180 1.00 14.57 344 SER A O 1
ATOM 2104 N N . ASP A 1 267 ? -9.112 -69.360 -15.333 1.00 16.83 345 ASP A N 1
ATOM 2105 C CA . ASP A 1 267 ? -10.111 -69.111 -14.349 1.00 17.69 345 ASP A CA 1
ATOM 2106 C C . ASP A 1 267 ? -9.502 -68.845 -12.917 1.00 19.29 345 ASP A C 1
ATOM 2107 O O . ASP A 1 267 ? -10.287 -68.751 -11.964 1.00 23.88 345 ASP A O 1
ATOM 2112 N N . GLY A 1 268 ? -8.193 -68.707 -12.813 1.00 19.93 346 GLY A N 1
ATOM 2113 C CA . GLY A 1 268 ? -7.494 -68.669 -11.498 1.00 22.55 346 GLY A CA 1
ATOM 2114 C C . GLY A 1 268 ? -6.527 -69.829 -11.344 1.00 24.26 346 GLY A C 1
ATOM 2115 O O . GLY A 1 268 ? -5.420 -69.668 -10.777 1.00 25.92 346 GLY A O 1
ATOM 2116 N N . LYS A 1 269 ? -6.931 -70.968 -11.906 1.00 23.56 347 LYS A N 1
ATOM 2117 C CA . LYS A 1 269 ? -6.221 -72.230 -11.786 1.00 28.30 347 LYS A CA 1
ATOM 2118 C C . LYS A 1 269 ? -5.843 -72.910 -13.062 1.00 25.20 347 LYS A C 1
ATOM 2119 O O . LYS A 1 269 ? -4.823 -73.582 -13.128 1.00 27.93 347 LYS A O 1
ATOM 2125 N N . GLN A 1 270 ? -6.689 -72.801 -14.132 1.00 20.89 348 GLN A N 1
ATOM 2126 C CA . GLN A 1 270 ? -6.518 -73.588 -15.311 1.00 19.70 348 GLN A CA 1
ATOM 2127 C C . GLN A 1 270 ? -6.952 -72.774 -16.555 1.00 17.27 348 GLN A C 1
ATOM 2128 O O . GLN A 1 270 ? -7.690 -71.812 -16.395 1.00 17.21 348 GLN A O 1
ATOM 2134 N N . SER A 1 271 ? -6.590 -73.251 -17.710 1.00 15.74 349 SER A N 1
ATOM 2135 C CA . SER A 1 271 ? -7.084 -72.670 -18.983 1.00 14.95 349 SER A CA 1
ATOM 2136 C C . SER A 1 271 ? -8.586 -72.774 -18.891 1.00 14.31 349 SER A C 1
ATOM 2137 O O . SER A 1 271 ? -9.164 -73.784 -18.542 1.00 14.81 349 SER A O 1
ATOM 2140 N N . VAL A 1 272 ? -9.320 -71.733 -19.427 1.00 13.79 350 VAL A N 1
ATOM 2141 C CA . VAL A 1 272 ? -10.723 -71.839 -19.506 1.00 13.61 350 VAL A CA 1
ATOM 2142 C C . VAL A 1 272 ? -11.195 -72.921 -20.483 1.00 12.28 350 VAL A C 1
ATOM 2143 O O . VAL A 1 272 ? -12.299 -73.419 -20.392 1.00 14.06 350 VAL A O 1
ATOM 2147 N N . LEU A 1 273 ? -10.277 -73.355 -21.376 1.00 13.62 351 LEU A N 1
ATOM 2148 C CA . LEU A 1 273 ? -10.599 -74.354 -22.370 1.00 13.47 351 LEU A CA 1
ATOM 2149 C C . LEU A 1 273 ? -10.676 -75.786 -21.753 1.00 14.03 351 LEU A C 1
ATOM 2150 O O . LEU A 1 273 ? -11.226 -76.688 -22.416 1.00 14.86 351 LEU A O 1
ATOM 2155 N N . ASP A 1 274 ? -10.261 -75.931 -20.469 1.00 15.42 352 ASP A N 1
ATOM 2156 C CA . ASP A 1 274 ? -10.364 -77.252 -19.832 1.00 16.84 352 ASP A CA 1
ATOM 2157 C C . ASP A 1 274 ? -11.524 -77.393 -18.922 1.00 18.24 352 ASP A C 1
ATOM 2158 O O . ASP A 1 274 ? -11.760 -78.496 -18.381 1.00 19.41 352 ASP A O 1
ATOM 2163 N N . LYS A 1 275 ? -12.343 -76.359 -18.777 1.00 17.10 353 LYS A N 1
ATOM 2164 C CA . LYS A 1 275 ? -13.518 -76.429 -17.960 1.00 17.97 353 LYS A CA 1
ATOM 2165 C C . LYS A 1 275 ? -14.699 -77.086 -18.650 1.00 19.37 353 LYS A C 1
ATOM 2166 O O . LYS A 1 275 ? -15.101 -76.733 -19.739 1.00 18.49 353 LYS A O 1
ATOM 2172 N N . VAL A 1 276 ? -15.318 -78.074 -18.028 1.00 19.66 354 VAL A N 1
ATOM 2173 C CA . VAL A 1 276 ? -16.489 -78.701 -18.582 1.00 18.06 354 VAL A CA 1
ATOM 2174 C C . VAL A 1 276 ? -17.722 -77.834 -18.356 1.00 19.19 354 VAL A C 1
ATOM 2175 O O . VAL A 1 276 ? -17.995 -77.334 -17.277 1.00 19.01 354 VAL A O 1
ATOM 2179 N N . VAL A 1 277 ? -18.497 -77.664 -19.408 1.00 17.29 355 VAL A N 1
ATOM 2180 C CA . VAL A 1 277 ? -19.792 -77.039 -19.290 1.00 17.57 355 VAL A CA 1
ATOM 2181 C C . VAL A 1 277 ? -20.790 -78.082 -18.768 1.00 18.30 355 VAL A C 1
ATOM 2182 O O . VAL A 1 277 ? -21.233 -78.950 -19.535 1.00 22.18 355 VAL A O 1
ATOM 2186 N N . VAL A 1 278 ? -21.200 -77.906 -17.549 0.50 15.76 356 VAL A N 1
ATOM 2187 C CA . VAL A 1 278 ? -22.117 -78.897 -16.982 0.50 17.77 356 VAL A CA 1
ATOM 2188 C C . VAL A 1 278 ? -23.528 -78.505 -17.365 0.50 17.31 356 VAL A C 1
ATOM 2189 O O . VAL A 1 278 ? -24.327 -79.334 -17.814 0.50 17.39 356 VAL A O 1
ATOM 2193 N N . ASN A 1 279 ? -23.841 -77.228 -17.194 1.00 19.91 357 ASN A N 1
ATOM 2194 C CA . ASN A 1 279 ? -25.090 -76.647 -17.562 1.00 21.13 357 ASN A CA 1
ATOM 2195 C C . ASN A 1 279 ? -24.843 -75.404 -18.434 1.00 20.03 357 ASN A C 1
ATOM 2196 O O . ASN A 1 279 ? -23.848 -74.690 -18.201 1.00 18.60 357 ASN A O 1
ATOM 2201 N N . THR A 1 280 ? -25.762 -75.138 -19.355 1.00 18.98 358 THR A N 1
ATOM 2202 C CA . THR A 1 280 ? -25.561 -73.991 -20.285 1.00 20.68 358 THR A CA 1
ATOM 2203 C C . THR A 1 280 ? -25.470 -72.669 -19.551 1.00 20.24 358 THR A C 1
ATOM 2204 O O . THR A 1 280 ? -24.723 -71.763 -20.038 1.00 19.55 358 THR A O 1
ATOM 2208 N N . ASP A 1 281 ? -26.028 -72.518 -18.345 1.00 20.67 359 ASP A N 1
ATOM 2209 C CA . ASP A 1 281 ? -25.889 -71.234 -17.612 1.00 20.69 359 ASP A CA 1
ATOM 2210 C C . ASP A 1 281 ? -24.661 -71.118 -16.751 1.00 19.26 359 ASP A C 1
ATOM 2211 O O . ASP A 1 281 ? -24.496 -70.166 -16.003 1.00 22.56 359 ASP A O 1
ATOM 2216 N N . ASP A 1 282 ? -23.771 -72.094 -16.800 1.00 17.96 360 ASP A N 1
ATOM 2217 C CA . ASP A 1 282 ? -22.564 -72.087 -15.960 1.00 19.50 360 ASP A CA 1
ATOM 2218 C C . ASP A 1 282 ? -21.751 -70.796 -16.165 1.00 19.65 360 ASP A C 1
ATOM 2219 O O . ASP A 1 282 ? -21.560 -70.361 -17.282 1.00 18.09 360 ASP A O 1
ATOM 2224 N N . ARG A 1 283 ? -21.337 -70.214 -15.038 1.00 19.51 361 ARG A N 1
ATOM 2225 C CA . ARG A 1 283 ? -20.624 -68.917 -15.008 1.00 17.92 361 ARG A CA 1
ATOM 2226 C C . ARG A 1 283 ? -19.219 -69.144 -14.536 1.00 21.15 361 ARG A C 1
ATOM 2227 O O . ARG A 1 283 ? -18.911 -70.171 -13.889 1.00 22.30 361 ARG A O 1
ATOM 2235 N N . THR A 1 284 ? -18.318 -68.228 -14.855 1.00 19.21 362 THR A N 1
ATOM 2236 C CA . THR A 1 284 ? -16.965 -68.299 -14.421 1.00 18.73 362 THR A CA 1
ATOM 2237 C C . THR A 1 284 ? -16.304 -66.921 -14.399 1.00 18.12 362 THR A C 1
ATOM 2238 O O . THR A 1 284 ? -16.611 -66.067 -15.231 1.00 20.87 362 THR A O 1
ATOM 2242 N N . GLN A 1 285 ? -15.385 -66.756 -13.506 1.00 20.09 363 GLN A N 1
ATOM 2243 C CA . GLN A 1 285 ? -14.465 -65.657 -13.628 1.00 20.81 363 GLN A CA 1
ATOM 2244 C C . GLN A 1 285 ? -13.397 -66.021 -14.678 1.00 19.66 363 GLN A C 1
ATOM 2245 O O . GLN A 1 285 ? -13.219 -67.194 -14.996 1.00 18.63 363 GLN A O 1
ATOM 2251 N N . VAL A 1 286 ? -12.646 -65.013 -15.138 1.00 17.11 364 VAL A N 1
ATOM 2252 C CA . VAL A 1 286 ? -11.740 -65.241 -16.233 1.00 16.03 364 VAL A CA 1
ATOM 2253 C C . VAL A 1 286 ? -10.689 -64.153 -16.297 1.00 14.70 364 VAL A C 1
ATOM 2254 O O . VAL A 1 286 ? -10.945 -63.004 -15.967 1.00 14.68 364 VAL A O 1
ATOM 2258 N N . ALA A 1 287 ? -9.557 -64.538 -16.808 1.00 12.62 365 ALA A N 1
ATOM 2259 C CA . ALA A 1 287 ? -8.577 -63.607 -17.350 1.00 12.05 365 ALA A CA 1
ATOM 2260 C C . ALA A 1 287 ? -8.089 -64.051 -18.671 1.00 11.31 365 ALA A C 1
ATOM 2261 O O . ALA A 1 287 ? -7.989 -65.286 -18.934 1.00 11.97 365 ALA A O 1
ATOM 2263 N N . TYR A 1 288 ? -7.785 -63.099 -19.556 1.00 10.41 366 TYR A N 1
ATOM 2264 C CA . TYR A 1 288 ? -7.163 -63.344 -20.834 1.00 9.74 366 TYR A CA 1
ATOM 2265 C C . TYR A 1 288 ? -6.001 -62.481 -21.022 1.00 10.14 366 TYR A C 1
ATOM 2266 O O . TYR A 1 288 ? -6.118 -61.251 -20.793 1.00 11.34 366 TYR A O 1
ATOM 2275 N N . GLY A 1 289 ? -4.896 -62.953 -21.576 1.00 10.13 367 GLY A N 1
ATOM 2276 C CA . GLY A 1 289 ? -3.802 -62.002 -21.877 1.00 12.46 367 GLY A CA 1
ATOM 2277 C C . GLY A 1 289 ? -2.456 -62.637 -22.106 1.00 11.73 367 GLY A C 1
ATOM 2278 O O . GLY A 1 289 ? -2.399 -63.853 -22.369 1.00 12.65 367 GLY A O 1
ATOM 2279 N N . SER A 1 290 ? -1.405 -61.849 -21.957 1.00 11.19 368 SER A N 1
ATOM 2280 C CA . SER A 1 290 ? -0.069 -62.350 -22.131 1.00 13.16 368 SER A CA 1
ATOM 2281 C C . SER A 1 290 ? 0.333 -63.249 -20.979 1.00 13.70 368 SER A C 1
ATOM 2282 O O . SER A 1 290 ? -0.199 -63.234 -19.881 1.00 14.12 368 SER A O 1
ATOM 2285 N N . ARG A 1 291 ? 1.312 -64.096 -21.320 1.00 14.79 369 ARG A N 1
ATOM 2286 C CA . ARG A 1 291 ? 1.861 -65.072 -20.399 1.00 15.90 369 ARG A CA 1
ATOM 2287 C C . ARG A 1 291 ? 2.138 -64.535 -19.000 1.00 15.69 369 ARG A C 1
ATOM 2288 O O . ARG A 1 291 ? 1.626 -65.045 -18.023 1.00 16.17 369 ARG A O 1
ATOM 2296 N N . ASP A 1 292 ? 2.919 -63.465 -18.904 1.00 15.87 370 ASP A N 1
ATOM 2297 C CA . ASP A 1 292 ? 3.365 -62.983 -17.606 1.00 16.34 370 ASP A CA 1
ATOM 2298 C C . ASP A 1 292 ? 2.185 -62.374 -16.868 1.00 15.82 370 ASP A C 1
ATOM 2299 O O . ASP A 1 292 ? 2.127 -62.412 -15.655 1.00 16.90 370 ASP A O 1
ATOM 2304 N N . GLU A 1 293 ? 1.225 -61.769 -17.587 1.00 14.81 371 GLU A N 1
ATOM 2305 C CA . GLU A 1 293 ? 0.101 -61.193 -16.901 1.00 15.55 371 GLU A CA 1
ATOM 2306 C C . GLU A 1 293 ? -0.871 -62.283 -16.369 1.00 14.94 371 GLU A C 1
ATOM 2307 O O . GLU A 1 293 ? -1.529 -62.104 -15.339 1.00 15.34 371 GLU A O 1
ATOM 2313 N N . ILE A 1 294 ? -1.023 -63.386 -17.079 1.00 14.17 372 ILE A N 1
ATOM 2314 C CA . ILE A 1 294 ? -1.777 -64.502 -16.582 1.00 14.65 372 ILE A CA 1
ATOM 2315 C C . ILE A 1 294 ? -1.080 -65.108 -15.342 1.00 15.69 372 ILE A C 1
ATOM 2316 O O . ILE A 1 294 ? -1.754 -65.396 -14.378 1.00 16.24 372 ILE A O 1
ATOM 2321 N N . ILE A 1 295 ? 0.235 -65.274 -15.418 1.00 16.46 373 ILE A N 1
ATOM 2322 C CA . ILE A 1 295 ? 0.933 -65.789 -14.175 1.00 17.59 373 ILE A CA 1
ATOM 2323 C C . ILE A 1 295 ? 0.669 -64.864 -13.039 1.00 17.92 373 ILE A C 1
ATOM 2324 O O . ILE A 1 295 ? 0.353 -65.318 -11.915 1.00 19.11 373 ILE A O 1
ATOM 2329 N N . ARG A 1 296 ? 0.740 -63.536 -13.282 1.00 17.17 374 ARG A N 1
ATOM 2330 C CA . ARG A 1 296 ? 0.493 -62.549 -12.230 1.00 18.82 374 ARG A CA 1
ATOM 2331 C C . ARG A 1 296 ? -0.898 -62.653 -11.654 1.00 21.08 374 ARG A C 1
ATOM 2332 O O . ARG A 1 296 ? -1.133 -62.590 -10.437 1.00 20.87 374 ARG A O 1
ATOM 2340 N N . PHE A 1 297 ? -1.898 -62.795 -12.529 1.00 17.90 375 PHE A N 1
ATOM 2341 C CA . PHE A 1 297 ? -3.243 -62.968 -12.145 1.00 19.36 375 PHE A CA 1
ATOM 2342 C C . PHE A 1 297 ? -3.369 -64.151 -11.170 1.00 19.70 375 PHE A C 1
ATOM 2343 O O . PHE A 1 297 ? -3.949 -63.998 -10.128 1.00 20.20 375 PHE A O 1
ATOM 2351 N N . GLU A 1 298 ? -2.837 -65.264 -11.594 1.00 21.31 376 GLU A N 1
ATOM 2352 C CA . GLU A 1 298 ? -2.973 -66.514 -10.838 1.00 21.53 376 GLU A CA 1
ATOM 2353 C C . GLU A 1 298 ? -2.259 -66.408 -9.506 1.00 23.51 376 GLU A C 1
ATOM 2354 O O . GLU A 1 298 ? -2.838 -66.793 -8.483 1.00 25.84 376 GLU A O 1
ATOM 2360 N N . GLU A 1 299 ? -1.060 -65.833 -9.536 1.00 22.72 377 GLU A N 1
ATOM 2361 C CA . GLU A 1 299 ? -0.239 -65.729 -8.246 1.00 25.38 377 GLU A CA 1
ATOM 2362 C C . GLU A 1 299 ? -0.884 -64.734 -7.302 1.00 25.76 377 GLU A C 1
ATOM 2363 O O . GLU A 1 299 ? -0.914 -64.926 -6.068 1.00 27.64 377 GLU A O 1
ATOM 2369 N N . THR A 1 300 ? -1.452 -63.664 -7.827 1.00 24.31 378 THR A N 1
ATOM 2370 C CA . THR A 1 300 ? -1.949 -62.596 -6.982 1.00 24.51 378 THR A CA 1
ATOM 2371 C C . THR A 1 300 ? -3.283 -62.970 -6.326 1.00 26.75 378 THR A C 1
ATOM 2372 O O . THR A 1 300 ? -3.497 -62.688 -5.128 1.00 27.75 378 THR A O 1
ATOM 2376 N N . LEU A 1 301 ? -4.160 -63.630 -7.056 1.00 25.63 379 LEU A N 1
ATOM 2377 C CA . LEU A 1 301 ? -5.422 -64.088 -6.566 1.00 29.91 379 LEU A CA 1
ATOM 2378 C C . LEU A 1 301 ? -5.363 -65.379 -5.743 1.00 31.98 379 LEU A C 1
ATOM 2379 O O . LEU A 1 301 ? -6.112 -65.516 -4.758 1.00 34.98 379 LEU A O 1
ATOM 2384 N N . TYR A 1 302 ? -4.508 -66.306 -6.135 1.00 35.07 380 TYR A N 1
ATOM 2385 C CA . TYR A 1 302 ? -4.528 -67.668 -5.566 1.00 37.63 380 TYR A CA 1
ATOM 2386 C C . TYR A 1 302 ? -3.179 -68.115 -5.052 1.00 38.58 380 TYR A C 1
ATOM 2387 O O . TYR A 1 302 ? -3.041 -69.255 -4.630 1.00 44.63 380 TYR A O 1
ATOM 2396 N N . GLY A 1 303 ? -2.196 -67.225 -5.043 1.00 44.22 381 GLY A N 1
ATOM 2397 C CA . GLY A 1 303 ? -0.906 -67.492 -4.371 1.00 47.01 381 GLY A CA 1
ATOM 2398 C C . GLY A 1 303 ? 0.077 -68.258 -5.223 1.00 47.50 381 GLY A C 1
ATOM 2399 O O . GLY A 1 303 ? 1.281 -67.965 -5.249 1.00 53.42 381 GLY A O 1
ATOM 2400 N N . ASP A 1 304 ? -0.435 -69.245 -5.937 1.00 46.63 382 ASP A N 1
ATOM 2401 C CA . ASP A 1 304 ? 0.383 -70.157 -6.706 1.00 48.95 382 ASP A CA 1
ATOM 2402 C C . ASP A 1 304 ? -0.115 -70.074 -8.169 1.00 44.31 382 ASP A C 1
ATOM 2403 O O . ASP A 1 304 ? -1.326 -70.038 -8.391 1.00 44.02 382 ASP A O 1
ATOM 2408 N N . SER A 1 305 ? 0.780 -70.023 -9.149 1.00 36.30 383 SER A N 1
ATOM 2409 C CA . SER A 1 305 ? 0.337 -70.084 -10.537 1.00 31.55 383 SER A CA 1
ATOM 2410 C C . SER A 1 305 ? 0.574 -71.430 -11.182 1.00 31.37 383 SER A C 1
ATOM 2411 O O . SER A 1 305 ? 1.736 -71.829 -11.394 1.00 31.92 383 SER A O 1
ATOM 2414 N N . ARG A 1 306 ? -0.502 -72.117 -11.584 1.00 30.34 384 ARG A N 1
ATOM 2415 C CA . ARG A 1 306 ? -0.358 -73.348 -12.354 1.00 33.20 384 ARG A CA 1
ATOM 2416 C C . ARG A 1 306 ? 0.253 -73.183 -13.726 1.00 30.46 384 ARG A C 1
ATOM 2417 O O . ARG A 1 306 ? 0.917 -74.041 -14.239 1.00 29.03 384 ARG A O 1
ATOM 2425 N N . LEU A 1 307 ? -0.033 -72.062 -14.382 1.00 24.51 385 LEU A N 1
ATOM 2426 C CA . LEU A 1 307 ? 0.619 -71.739 -15.575 1.00 22.45 385 LEU A CA 1
ATOM 2427 C C . LEU A 1 307 ? 2.145 -71.644 -15.371 1.00 24.06 385 LEU A C 1
ATOM 2428 O O . LEU A 1 307 ? 2.893 -72.152 -16.181 1.00 25.17 385 LEU A O 1
ATOM 2433 N N . LYS A 1 308 ? 2.544 -70.982 -14.303 1.00 24.94 386 LYS A N 1
ATOM 2434 C CA . LYS A 1 308 ? 3.986 -70.858 -14.115 1.00 27.99 386 LYS A CA 1
ATOM 2435 C C . LYS A 1 308 ? 4.650 -72.242 -13.915 1.00 28.35 386 LYS A C 1
ATOM 2436 O O . LYS A 1 308 ? 5.636 -72.569 -14.557 1.00 29.16 386 LYS A O 1
ATOM 2442 N N . ALA A 1 309 ? 4.003 -73.037 -13.102 1.00 31.21 387 ALA A N 1
ATOM 2443 C CA . ALA A 1 309 ? 4.515 -74.412 -12.779 1.00 30.64 387 ALA A CA 1
ATOM 2444 C C . ALA A 1 309 ? 4.492 -75.335 -14.012 1.00 34.54 387 ALA A C 1
ATOM 2445 O O . ALA A 1 309 ? 5.369 -76.197 -14.197 1.00 34.34 387 ALA A O 1
ATOM 2447 N N . GLU A 1 310 ? 3.473 -75.182 -14.853 1.00 32.28 388 GLU A N 1
ATOM 2448 C CA . GLU A 1 310 ? 3.384 -75.854 -16.141 1.00 34.81 388 GLU A CA 1
ATOM 2449 C C . GLU A 1 310 ? 4.553 -75.521 -17.089 1.00 36.23 388 GLU A C 1
ATOM 2450 O O . GLU A 1 310 ? 5.131 -76.392 -17.779 1.00 35.43 388 GLU A O 1
ATOM 2456 N N . LEU A 1 311 ? 4.843 -74.230 -17.195 1.00 32.55 389 LEU A N 1
ATOM 2457 C CA . LEU A 1 311 ? 5.962 -73.756 -17.997 1.00 33.10 389 LEU A CA 1
ATOM 2458 C C . LEU A 1 311 ? 7.339 -74.241 -17.432 1.00 32.10 389 LEU A C 1
ATOM 2459 O O . LEU A 1 311 ? 8.259 -74.572 -18.183 1.00 36.33 389 LEU A O 1
ATOM 2464 N N . ALA A 1 312 ? 7.455 -74.276 -16.133 1.00 35.02 390 ALA A N 1
ATOM 2465 C CA . ALA A 1 312 ? 8.732 -74.652 -15.540 1.00 36.61 390 ALA A CA 1
ATOM 2466 C C . ALA A 1 312 ? 9.039 -76.141 -15.743 1.00 41.51 390 ALA A C 1
ATOM 2467 O O . ALA A 1 312 ? 10.109 -76.571 -15.370 1.00 42.51 390 ALA A O 1
ATOM 2469 N N . ALA A 1 313 ? 8.107 -76.905 -16.331 1.00 40.57 391 ALA A N 1
ATOM 2470 C CA . ALA A 1 313 ? 8.252 -78.331 -16.521 1.00 38.51 391 ALA A CA 1
ATOM 2471 C C . ALA A 1 313 ? 8.421 -78.677 -17.999 1.00 43.86 391 ALA A C 1
ATOM 2472 O O . ALA A 1 313 ? 8.933 -79.754 -18.331 1.00 45.29 391 ALA A O 1
ATOM 2474 N N . ALA A 1 314 ? 8.076 -77.768 -18.904 1.00 38.92 392 ALA A N 1
ATOM 2475 C CA . ALA A 1 314 ? 8.466 -77.917 -20.300 1.00 44.88 392 ALA A CA 1
ATOM 2476 C C . ALA A 1 314 ? 9.895 -77.371 -20.516 1.00 42.90 392 ALA A C 1
ATOM 2477 O O . ALA A 1 314 ? 10.437 -77.358 -21.634 1.00 49.20 392 ALA A O 1
ATOM 2479 N N . THR A 1 315 ? 10.475 -76.869 -19.443 1.00 45.69 393 THR A N 1
ATOM 2480 C CA . THR A 1 315 ? 11.733 -76.184 -19.531 1.00 53.96 393 THR A CA 1
ATOM 2481 C C . THR A 1 315 ? 12.852 -77.160 -19.208 1.00 57.90 393 THR A C 1
ATOM 2482 O O . THR A 1 315 ? 13.905 -77.182 -19.869 1.00 51.93 393 THR A O 1
ATOM 2486 N N . VAL A 1 316 ? 12.538 -77.974 -18.196 1.00 66.26 394 VAL A N 1
ATOM 2487 C CA . VAL A 1 316 ? 13.436 -78.877 -17.471 1.00 83.31 394 VAL A CA 1
ATOM 2488 C C . VAL A 1 316 ? 13.561 -80.214 -18.193 1.00 90.67 394 VAL A C 1
ATOM 2489 O O . VAL A 1 316 ? 14.602 -80.869 -18.106 1.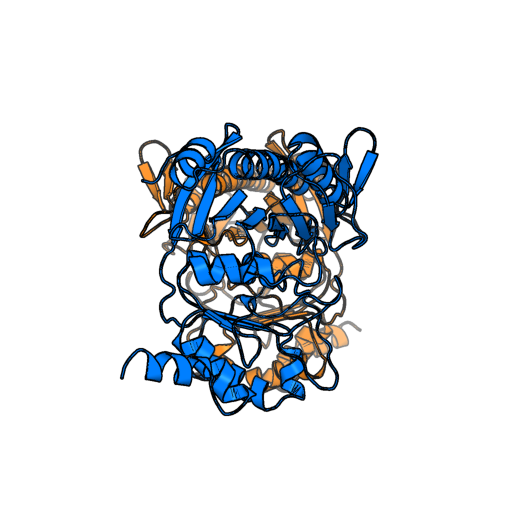00 103.02 394 VAL A O 1
ATOM 2494 N N . GLU B 2 1 ? -38.980 -31.379 -31.230 1.00 47.98 79 GLU B N 1
ATOM 2495 C CA . GLU B 2 1 ? -39.325 -32.238 -32.404 1.00 46.09 79 GLU B CA 1
ATOM 2496 C C . GLU B 2 1 ? -38.063 -32.948 -32.960 1.00 34.41 79 GLU B C 1
ATOM 2497 O O . GLU B 2 1 ? -36.960 -32.351 -33.016 1.00 28.68 79 GLU B O 1
ATOM 2503 N N . LEU B 2 2 ? -38.271 -34.204 -33.335 1.00 30.38 80 LEU B N 1
ATOM 2504 C CA . LEU B 2 2 ? -37.267 -35.113 -33.913 1.00 27.13 80 LEU B CA 1
ATOM 2505 C C . LEU B 2 2 ? -37.712 -35.519 -35.307 1.00 26.69 80 LEU B C 1
ATOM 2506 O O . LEU B 2 2 ? -38.864 -35.283 -35.680 1.00 30.20 80 LEU B O 1
ATOM 2511 N N . GLY B 2 3 ? -36.811 -36.140 -36.038 1.00 21.40 81 GLY B N 1
ATOM 2512 C CA . GLY B 2 3 ? -36.888 -36.504 -37.398 1.00 18.99 81 GLY B CA 1
ATOM 2513 C C . GLY B 2 3 ? -36.467 -35.571 -38.454 1.00 19.58 81 GLY B C 1
ATOM 2514 O O . GLY B 2 3 ? -36.298 -35.945 -39.615 1.00 21.81 81 GLY B O 1
ATOM 2515 N N . ASP B 2 4 ? -36.248 -34.343 -38.063 1.00 17.89 82 ASP B N 1
ATOM 2516 C CA . ASP B 2 4 ? -35.844 -33.361 -39.023 1.00 17.78 82 ASP B CA 1
ATOM 2517 C C . ASP B 2 4 ? -34.434 -33.573 -39.574 1.00 15.31 82 ASP B C 1
ATOM 2518 O O . ASP B 2 4 ? -33.587 -34.217 -38.901 1.00 15.49 82 ASP B O 1
ATOM 2523 N N . SER B 2 5 ? -34.134 -33.068 -40.746 1.00 12.92 83 SER B N 1
ATOM 2524 C CA . SER B 2 5 ? -32.764 -33.097 -41.292 1.00 13.24 83 SER B CA 1
ATOM 2525 C C . SER B 2 5 ? -31.903 -32.127 -40.494 1.00 13.15 83 SER B C 1
ATOM 2526 O O . SER B 2 5 ? -32.387 -31.246 -39.758 1.00 12.84 83 SER B O 1
ATOM 2529 N N . LEU B 2 6 ? -30.573 -32.283 -40.567 1.00 12.17 84 LEU B N 1
ATOM 2530 C CA . LEU B 2 6 ? -29.694 -31.260 -40.034 1.00 12.08 84 LEU B CA 1
ATOM 2531 C C . LEU B 2 6 ? -30.064 -29.868 -40.489 1.00 12.44 84 LEU B C 1
ATOM 2532 O O . LEU B 2 6 ? -30.095 -28.950 -39.687 1.00 12.06 84 LEU B O 1
ATOM 2537 N N . GLU B 2 7 ? -30.316 -29.682 -41.787 1.00 14.18 85 GLU B N 1
ATOM 2538 C CA . GLU B 2 7 ? -30.641 -28.324 -42.249 1.00 14.82 85 GLU B CA 1
ATOM 2539 C C . GLU B 2 7 ? -31.930 -27.798 -41.664 1.00 14.68 85 GLU B C 1
ATOM 2540 O O . GLU B 2 7 ? -31.952 -26.592 -41.306 1.00 14.54 85 GLU B O 1
ATOM 2546 N N . GLU B 2 8 ? -32.924 -28.669 -41.575 1.00 14.16 86 GLU B N 1
ATOM 2547 C CA . GLU B 2 8 ? -34.199 -28.224 -40.944 1.00 14.87 86 GLU B CA 1
ATOM 2548 C C . GLU B 2 8 ? -33.974 -27.849 -39.490 1.00 14.37 86 GLU B C 1
ATOM 2549 O O . GLU B 2 8 ? -34.537 -26.830 -38.967 1.00 15.62 86 GLU B O 1
ATOM 2555 N N . PHE B 2 9 ? -33.229 -28.648 -38.713 1.00 12.16 87 PHE B N 1
ATOM 2556 C CA . PHE B 2 9 ? -32.928 -28.321 -37.361 1.00 11.48 87 PHE B CA 1
ATOM 2557 C C . PHE B 2 9 ? -32.210 -26.983 -37.305 1.00 11.16 87 PHE B C 1
ATOM 2558 O O . PHE B 2 9 ? -32.527 -26.140 -36.431 1.00 11.63 87 PHE B O 1
ATOM 2566 N N . LEU B 2 10 ? -31.179 -26.803 -38.130 1.00 11.66 88 LEU B N 1
ATOM 2567 C CA . LEU B 2 10 ? -30.389 -25.594 -37.977 1.00 12.40 88 LEU B CA 1
ATOM 2568 C C . LEU B 2 10 ? -31.246 -24.337 -38.264 1.00 14.01 88 LEU B C 1
ATOM 2569 O O . LEU B 2 10 ? -31.015 -23.312 -37.620 1.00 14.32 88 LEU B O 1
ATOM 2574 N N . ALA B 2 11 ? -32.200 -24.457 -39.163 1.00 13.92 89 ALA B N 1
ATOM 2575 C CA . ALA B 2 11 ? -33.090 -23.272 -39.437 1.00 15.39 89 ALA B CA 1
ATOM 2576 C C . ALA B 2 11 ? -33.914 -22.999 -38.201 1.00 16.68 89 ALA B C 1
ATOM 2577 O O . ALA B 2 11 ? -34.313 -21.808 -38.010 1.00 18.27 89 ALA B O 1
ATOM 2579 N N . LYS B 2 12 ? -34.325 -23.939 -37.380 1.00 15.02 90 LYS B N 1
ATOM 2580 C CA . LYS B 2 12 ? -35.014 -23.688 -36.141 1.00 15.55 90 LYS B CA 1
ATOM 2581 C C . LYS B 2 12 ? -34.121 -23.224 -35.027 1.00 16.00 90 LYS B C 1
ATOM 2582 O O . LYS B 2 12 ? -34.563 -22.490 -34.111 1.00 17.42 90 LYS B O 1
ATOM 2588 N N . ALA B 2 13 ? -32.862 -23.640 -35.029 1.00 13.11 91 ALA B N 1
ATOM 2589 C CA . ALA B 2 13 ? -31.967 -23.375 -33.918 1.00 13.48 91 ALA B CA 1
ATOM 2590 C C . ALA B 2 13 ? -31.291 -22.034 -33.998 1.00 13.61 91 ALA B C 1
ATOM 2591 O O . ALA B 2 13 ? -30.833 -21.566 -32.930 1.00 14.92 91 ALA B O 1
ATOM 2593 N N . THR B 2 14 ? -31.065 -21.511 -35.215 1.00 13.65 92 THR B N 1
ATOM 2594 C CA . THR B 2 14 ? -30.347 -20.231 -35.339 1.00 15.69 92 THR B CA 1
ATOM 2595 C C . THR B 2 14 ? -30.810 -19.530 -36.568 1.00 14.43 92 THR B C 1
ATOM 2596 O O . THR B 2 14 ? -31.094 -20.117 -37.609 1.00 16.22 92 THR B O 1
ATOM 2600 N N . THR B 2 15 ? -30.813 -18.171 -36.436 1.00 15.14 93 THR B N 1
ATOM 2601 C CA . THR B 2 15 ? -30.963 -17.327 -37.592 1.00 16.04 93 THR B CA 1
ATOM 2602 C C . THR B 2 15 ? -29.723 -17.097 -38.355 1.00 16.90 93 THR B C 1
ATOM 2603 O O . THR B 2 15 ? -29.774 -16.554 -39.475 1.00 18.12 93 THR B O 1
ATOM 2607 N N . ASP B 2 16 ? -28.567 -17.600 -37.840 1.00 15.10 94 ASP B N 1
ATOM 2608 C CA . ASP B 2 16 ? -27.292 -17.319 -38.498 1.00 15.14 94 ASP B CA 1
ATOM 2609 C C . ASP B 2 16 ? -27.090 -18.271 -39.680 1.00 14.97 94 ASP B C 1
ATOM 2610 O O . ASP B 2 16 ? -26.683 -19.447 -39.424 1.00 14.78 94 ASP B O 1
ATOM 2615 N N . LYS B 2 17 ? -27.306 -17.958 -40.950 1.00 15.20 95 LYS B N 1
ATOM 2616 C CA . LYS B 2 17 ? -27.152 -18.806 -42.066 1.00 16.99 95 LYS B CA 1
ATOM 2617 C C . LYS B 2 17 ? -25.709 -19.169 -42.316 1.00 15.01 95 LYS B C 1
ATOM 2618 O O . LYS B 2 17 ? -25.456 -20.242 -42.856 1.00 14.93 95 LYS B O 1
ATOM 2624 N N . ASN B 2 18 ? -24.788 -18.304 -41.838 1.00 13.96 96 ASN B N 1
ATOM 2625 C CA . ASN B 2 18 ? -23.379 -18.603 -42.016 1.00 14.81 96 ASN B CA 1
ATOM 2626 C C . ASN B 2 18 ? -22.965 -19.741 -41.082 1.00 12.71 96 ASN B C 1
ATOM 2627 O O . ASN B 2 18 ? -22.186 -20.643 -41.479 1.00 11.76 96 ASN B O 1
ATOM 2632 N N . LEU B 2 19 ? -23.433 -19.707 -39.848 1.00 11.41 97 LEU B N 1
ATOM 2633 C CA . LEU B 2 19 ? -23.160 -20.778 -38.888 1.00 11.15 97 LEU B CA 1
ATOM 2634 C C . LEU B 2 19 ? -23.749 -22.032 -39.408 1.00 10.89 97 LEU B C 1
ATOM 2635 O O . LEU B 2 19 ? -23.098 -23.132 -39.366 1.00 10.93 97 LEU B O 1
ATOM 2640 N N . ALA B 2 20 ? -24.960 -22.023 -39.919 1.00 10.81 98 ALA B N 1
ATOM 2641 C CA . ALA B 2 20 ? -25.545 -23.205 -40.502 1.00 11.20 98 ALA B CA 1
ATOM 2642 C C . ALA B 2 20 ? -24.753 -23.745 -41.646 1.00 10.69 98 ALA B C 1
ATOM 2643 O O . ALA B 2 20 ? -24.516 -24.990 -41.729 1.00 11.55 98 ALA B O 1
ATOM 2645 N N . ARG B 2 21 ? -24.229 -22.926 -42.542 1.00 11.22 99 ARG B N 1
ATOM 2646 C CA . ARG B 2 21 ? -23.458 -23.395 -43.624 1.00 11.09 99 ARG B CA 1
ATOM 2647 C C . ARG B 2 21 ? -22.188 -24.130 -43.138 1.00 10.67 99 ARG B C 1
ATOM 2648 O O . ARG B 2 21 ? -21.833 -25.167 -43.674 1.00 10.87 99 ARG B O 1
ATOM 2656 N N . LEU B 2 22 ? -21.540 -23.529 -42.158 1.00 10.44 100 LEU B N 1
ATOM 2657 C CA . LEU B 2 22 ? -20.340 -24.137 -41.575 1.00 10.89 100 LEU B CA 1
ATOM 2658 C C . LEU B 2 22 ? -20.665 -25.529 -41.027 1.00 9.65 100 LEU B C 1
ATOM 2659 O O . LEU B 2 22 ? -19.927 -26.478 -41.280 1.00 9.89 100 LEU B O 1
ATOM 2664 N N . LEU B 2 23 ? -21.766 -25.623 -40.255 1.00 9.08 101 LEU B N 1
ATOM 2665 C CA . LEU B 2 23 ? -22.071 -26.904 -39.595 1.00 9.18 101 LEU B CA 1
ATOM 2666 C C . LEU B 2 23 ? -22.449 -27.930 -40.629 1.00 9.14 101 LEU B C 1
ATOM 2667 O O . LEU B 2 23 ? -22.162 -29.167 -40.454 1.00 9.50 101 LEU B O 1
ATOM 2672 N N . VAL B 2 24 ? -23.137 -27.575 -41.724 1.00 9.48 102 VAL B N 1
ATOM 2673 C CA . VAL B 2 24 ? -23.403 -28.520 -42.796 1.00 10.36 102 VAL B CA 1
ATOM 2674 C C . VAL B 2 24 ? -22.127 -28.979 -43.517 1.00 10.19 102 VAL B C 1
ATOM 2675 O O . VAL B 2 24 ? -21.960 -30.173 -43.727 1.00 10.55 102 VAL B O 1
ATOM 2679 N N . CYS B 2 25 ? -21.214 -28.061 -43.733 1.00 10.31 103 CYS B N 1
ATOM 2680 C CA . CYS B 2 25 ? -19.963 -28.440 -44.350 1.00 10.79 103 CYS B CA 1
ATOM 2681 C C . CYS B 2 25 ? -19.153 -29.388 -43.486 1.00 10.74 103 CYS B C 1
ATOM 2682 O O . CYS B 2 25 ? -18.558 -30.352 -43.959 1.00 10.35 103 CYS B O 1
ATOM 2685 N N . MET B 2 26 ? -19.179 -29.110 -42.171 1.00 9.09 104 MET B N 1
ATOM 2686 C CA . MET B 2 26 ? -18.493 -30.025 -41.275 1.00 9.30 104 MET B CA 1
ATOM 2687 C C . MET B 2 26 ? -19.151 -31.384 -41.219 1.00 8.85 104 MET B C 1
ATOM 2688 O O . MET B 2 26 ? -18.454 -32.422 -41.130 1.00 9.35 104 MET B O 1
ATOM 2693 N N . GLY B 2 27 ? -20.462 -31.443 -41.294 1.00 8.71 105 GLY B N 1
ATOM 2694 C CA . GLY B 2 27 ? -21.127 -32.714 -41.324 1.00 8.58 105 GLY B CA 1
ATOM 2695 C C . GLY B 2 27 ? -20.711 -33.547 -42.524 1.00 8.63 105 GLY B C 1
ATOM 2696 O O . GLY B 2 27 ? -20.625 -34.766 -42.417 1.00 8.83 105 GLY B O 1
ATOM 2697 N N . GLU B 2 28 ? -20.454 -32.916 -43.649 1.00 9.06 106 GLU B N 1
ATOM 2698 C CA . GLU B 2 28 ? -19.984 -33.669 -44.793 1.00 10.59 106 GLU B CA 1
ATOM 2699 C C . GLU B 2 28 ? -18.587 -34.178 -44.600 1.00 9.29 106 GLU B C 1
ATOM 2700 O O . GLU B 2 28 ? -18.296 -35.324 -44.982 1.00 9.69 106 GLU B O 1
ATOM 2706 N N . ALA B 2 29 ? -17.728 -33.448 -43.927 1.00 8.41 107 ALA B N 1
ATOM 2707 C CA . ALA B 2 29 ? -16.412 -33.983 -43.567 1.00 8.29 107 ALA B CA 1
ATOM 2708 C C . ALA B 2 29 ? -16.526 -35.165 -42.689 1.00 7.59 107 ALA B C 1
ATOM 2709 O O . ALA B 2 29 ? -15.818 -36.172 -42.826 1.00 7.62 107 ALA B O 1
ATOM 2711 N N . LEU B 2 30 ? -17.415 -35.092 -41.667 1.00 7.51 108 LEU B N 1
ATOM 2712 C CA . LEU B 2 30 ? -17.626 -36.208 -40.769 1.00 7.96 108 LEU B CA 1
ATOM 2713 C C . LEU B 2 30 ? -18.108 -37.460 -41.472 1.00 7.06 108 LEU B C 1
ATOM 2714 O O . LEU B 2 30 ? -17.696 -38.579 -41.226 1.00 7.28 108 LEU B O 1
ATOM 2719 N N . ARG B 2 31 ? -19.046 -37.252 -42.400 1.00 7.35 109 ARG B N 1
ATOM 2720 C CA . ARG B 2 31 ? -19.537 -38.403 -43.224 1.00 8.80 109 ARG B CA 1
ATOM 2721 C C . ARG B 2 31 ? -18.368 -39.045 -43.988 1.00 8.01 109 ARG B C 1
ATOM 2722 O O . ARG B 2 31 ? -18.270 -40.285 -44.015 1.00 9.02 109 ARG B O 1
ATOM 2730 N N . THR B 2 32 ? -17.510 -38.246 -44.553 1.00 8.34 110 THR B N 1
ATOM 2731 C CA . THR B 2 32 ? -16.369 -38.790 -45.271 1.00 8.36 110 THR B CA 1
ATOM 2732 C C . THR B 2 32 ? -15.367 -39.462 -44.390 1.00 7.48 110 THR B C 1
ATOM 2733 O O . THR B 2 32 ? -14.890 -40.570 -44.681 1.00 7.69 110 THR B O 1
ATOM 2737 N N . ILE B 2 33 ? -15.085 -38.867 -43.233 1.00 7.04 111 ILE B N 1
ATOM 2738 C CA . ILE B 2 33 ? -14.147 -39.471 -42.282 1.00 7.04 111 ILE B CA 1
ATOM 2739 C C . ILE B 2 33 ? -14.681 -40.874 -41.866 1.00 7.45 111 ILE B C 1
ATOM 2740 O O . ILE B 2 33 ? -13.926 -41.830 -41.781 1.00 7.07 111 ILE B O 1
ATOM 2745 N N . ALA B 2 34 ? -16.011 -40.967 -41.601 1.00 6.97 112 ALA B N 1
ATOM 2746 C CA . ALA B 2 34 ? -16.549 -42.218 -41.211 1.00 7.49 112 ALA B CA 1
ATOM 2747 C C . ALA B 2 34 ? -16.285 -43.298 -42.200 1.00 6.84 112 ALA B C 1
ATOM 2748 O O . ALA B 2 34 ? -15.947 -44.438 -41.839 1.00 7.15 112 ALA B O 1
ATOM 2750 N N . PHE B 2 35 ? -16.403 -42.973 -43.482 1.00 6.95 113 PHE B N 1
ATOM 2751 C CA . PHE B 2 35 ? -16.141 -43.882 -44.522 1.00 7.47 113 PHE B CA 1
ATOM 2752 C C . PHE B 2 35 ? -14.676 -44.303 -44.608 1.00 7.24 113 PHE B C 1
ATOM 2753 O O . PHE B 2 35 ? -14.295 -45.449 -44.803 1.00 7.54 113 PHE B O 1
ATOM 2761 N N . LYS B 2 36 ? -13.824 -43.281 -44.479 1.00 6.69 114 LYS B N 1
ATOM 2762 C CA . LYS B 2 36 ? -12.360 -43.534 -44.511 1.00 7.02 114 LYS B CA 1
ATOM 2763 C C . LYS B 2 36 ? -11.911 -44.415 -43.404 1.00 7.11 114 LYS B C 1
ATOM 2764 O O . LYS B 2 36 ? -10.994 -45.265 -43.590 1.00 7.69 114 LYS B O 1
ATOM 2770 N N . VAL B 2 37 ? -12.484 -44.285 -42.218 1.00 6.95 115 VAL B N 1
ATOM 2771 C CA . VAL B 2 37 ? -12.156 -45.188 -41.105 1.00 7.69 115 VAL B CA 1
ATOM 2772 C C . VAL B 2 37 ? -12.682 -46.588 -41.373 1.00 7.80 115 VAL B C 1
ATOM 2773 O O . VAL B 2 37 ? -11.997 -47.587 -41.167 1.00 7.71 115 VAL B O 1
ATOM 2777 N N . ARG B 2 38 ? -13.953 -46.647 -41.842 1.00 7.06 116 ARG B N 1
ATOM 2778 C CA . ARG B 2 38 ? -14.599 -47.962 -42.056 1.00 8.04 116 ARG B CA 1
ATOM 2779 C C . ARG B 2 38 ? -13.833 -48.824 -43.042 1.00 8.61 116 ARG B C 1
ATOM 2780 O O . ARG B 2 38 ? -13.831 -50.063 -42.879 1.00 8.96 116 ARG B O 1
ATOM 2788 N N . THR B 2 39 ? -13.214 -48.233 -44.033 1.00 8.05 117 THR B N 1
ATOM 2789 C CA . THR B 2 39 ? -12.513 -48.895 -45.086 1.00 9.20 117 THR B CA 1
ATOM 2790 C C . THR B 2 39 ? -10.993 -48.778 -45.031 1.00 9.70 117 THR B C 1
ATOM 2791 O O . THR B 2 39 ? -10.308 -49.194 -45.989 1.00 10.84 117 THR B O 1
ATOM 2795 N N . ALA B 2 40 ? -10.490 -48.295 -43.911 1.00 8.81 118 ALA B N 1
ATOM 2796 C CA . ALA B 2 40 ? -9.030 -48.095 -43.831 1.00 8.91 118 ALA B CA 1
ATOM 2797 C C . ALA B 2 40 ? -8.298 -49.428 -43.875 1.00 9.18 118 ALA B C 1
ATOM 2798 O O . ALA B 2 40 ? -8.792 -50.479 -43.440 1.00 9.46 118 ALA B O 1
ATOM 2800 N N . SER B 2 41 ? -7.054 -49.365 -44.314 1.00 9.75 119 SER B N 1
ATOM 2801 C CA . SER B 2 41 ? -6.106 -50.505 -44.287 1.00 10.75 119 SER B CA 1
ATOM 2802 C C . SER B 2 41 ? -5.216 -50.394 -43.100 1.00 11.59 119 SER B C 1
ATOM 2803 O O . SER B 2 41 ? -4.414 -49.421 -43.050 1.00 11.47 119 SER B O 1
ATOM 2806 N N . CYS B 2 42 ? -5.398 -51.231 -42.138 1.00 12.19 120 CYS B N 1
ATOM 2807 C CA . CYS B 2 42 ? -4.646 -51.229 -40.905 1.00 13.86 120 CYS B CA 1
ATOM 2808 C C . CYS B 2 42 ? -3.504 -52.224 -41.024 1.00 17.21 120 CYS B C 1
ATOM 2809 O O . CYS B 2 42 ? -3.717 -53.453 -41.058 1.00 19.19 120 CYS B O 1
ATOM 2812 N N . GLY B 2 43 ? -2.311 -51.695 -41.125 1.00 17.86 121 GLY B N 1
ATOM 2813 C CA . GLY B 2 43 ? -1.096 -52.519 -41.309 1.00 19.53 121 GLY B CA 1
ATOM 2814 C C . GLY B 2 43 ? -0.257 -52.560 -40.079 1.00 23.45 121 GLY B C 1
ATOM 2815 O O . GLY B 2 43 ? -0.684 -52.268 -38.952 1.00 24.52 121 GLY B O 1
ATOM 2816 N N . ALA B 2 44 ? 1.012 -52.941 -40.334 1.00 27.14 122 ALA B N 1
ATOM 2817 C CA . ALA B 2 44 ? 1.918 -53.114 -39.211 1.00 30.21 122 ALA B CA 1
ATOM 2818 C C . ALA B 2 44 ? 2.021 -51.815 -38.364 1.00 27.81 122 ALA B C 1
ATOM 2819 O O . ALA B 2 44 ? 1.929 -51.852 -37.128 1.00 32.72 122 ALA B O 1
ATOM 2821 N N . THR B 2 45 ? 2.073 -50.664 -39.021 1.00 25.44 123 THR B N 1
ATOM 2822 C CA . THR B 2 45 ? 2.363 -49.411 -38.308 1.00 25.12 123 THR B CA 1
ATOM 2823 C C . THR B 2 45 ? 1.258 -48.344 -38.241 1.00 25.53 123 THR B C 1
ATOM 2824 O O . THR B 2 45 ? 1.295 -47.470 -37.360 1.00 29.45 123 THR B O 1
ATOM 2828 N N . ALA B 2 46 ? 0.282 -48.391 -39.161 1.00 19.87 124 ALA B N 1
ATOM 2829 C CA . ALA B 2 46 ? -0.723 -47.341 -39.233 1.00 17.71 124 ALA B CA 1
ATOM 2830 C C . ALA B 2 46 ? -1.976 -47.875 -39.865 1.00 14.40 124 ALA B C 1
ATOM 2831 O O . ALA B 2 46 ? -1.962 -48.897 -40.539 1.00 15.28 124 ALA B O 1
ATOM 2833 N N . CYS B 2 47 ? -3.075 -47.126 -39.694 1.00 13.61 125 CYS B N 1
ATOM 2834 C CA . CYS B 2 47 ? -4.334 -47.353 -40.424 1.00 12.53 125 CYS B CA 1
ATOM 2835 C C . CYS B 2 47 ? -4.428 -46.236 -41.433 1.00 10.42 125 CYS B C 1
ATOM 2836 O O . CYS B 2 47 ? -4.431 -45.035 -41.046 1.00 11.63 125 CYS B O 1
ATOM 2839 N N . THR B 2 48 ? -4.512 -46.579 -42.689 1.00 9.13 126 THR B N 1
ATOM 2840 C CA . THR B 2 48 ? -4.402 -45.647 -43.809 1.00 10.56 126 THR B CA 1
ATOM 2841 C C . THR B 2 48 ? -5.552 -45.642 -44.803 1.00 9.52 126 THR B C 1
ATOM 2842 O O . THR B 2 48 ? -6.239 -46.669 -44.923 1.00 9.99 126 THR B O 1
ATOM 2846 N N . ASN B 2 49 ? -5.790 -44.515 -45.446 1.00 8.77 127 ASN B N 1
ATOM 2847 C CA . ASN B 2 49 ? -6.734 -44.481 -46.573 1.00 9.15 127 ASN B CA 1
ATOM 2848 C C . ASN B 2 49 ? -6.374 -43.362 -47.499 1.00 10.38 127 ASN B C 1
ATOM 2849 O O . ASN B 2 49 ? -5.334 -42.742 -47.288 1.00 10.97 127 ASN B O 1
ATOM 2854 N N . THR B 2 50 ? -7.151 -43.130 -48.514 1.00 11.77 128 THR B N 1
ATOM 2855 C CA . THR B 2 50 ? -6.801 -42.166 -49.521 1.00 14.01 128 THR B CA 1
ATOM 2856 C C . THR B 2 50 ? -7.436 -40.842 -49.398 1.00 14.31 128 THR B C 1
ATOM 2857 O O . THR B 2 50 ? -8.569 -40.671 -48.922 1.00 13.00 128 THR B O 1
ATOM 2861 N N . PHE B 2 51 ? -6.741 -39.827 -49.820 1.00 15.70 129 PHE B N 1
ATOM 2862 C CA . PHE B 2 51 ? -7.204 -38.431 -49.861 1.00 16.14 129 PHE B CA 1
ATOM 2863 C C . PHE B 2 51 ? -6.630 -37.946 -51.196 1.00 18.98 129 PHE B C 1
ATOM 2864 O O . PHE B 2 51 ? -5.398 -37.670 -51.243 1.00 18.39 129 PHE B O 1
ATOM 2872 N N . GLY B 2 52 ? -7.482 -37.810 -52.203 1.00 19.92 130 GLY B N 1
ATOM 2873 C CA . GLY B 2 52 ? -7.021 -37.393 -53.546 1.00 22.12 130 GLY B CA 1
ATOM 2874 C C . GLY B 2 52 ? -6.006 -38.439 -54.000 1.00 23.19 130 GLY B C 1
ATOM 2875 O O . GLY B 2 52 ? -6.302 -39.618 -54.053 1.00 29.46 130 GLY B O 1
ATOM 2876 N N . ASP B 2 53 ? -4.832 -37.921 -54.300 1.00 26.27 131 ASP B N 1
ATOM 2877 C CA . ASP B 2 53 ? -3.714 -38.728 -54.795 1.00 32.18 131 ASP B CA 1
ATOM 2878 C C . ASP B 2 53 ? -2.856 -39.350 -53.728 1.00 30.76 131 ASP B C 1
ATOM 2879 O O . ASP B 2 53 ? -1.939 -40.097 -54.120 1.00 30.95 131 ASP B O 1
ATOM 2884 N N . GLU B 2 54 ? -3.079 -39.032 -52.436 1.00 24.56 132 GLU B N 1
ATOM 2885 C CA . GLU B 2 54 ? -2.163 -39.409 -51.331 1.00 19.90 132 GLU B CA 1
ATOM 2886 C C . GLU B 2 54 ? -2.808 -40.592 -50.549 1.00 19.20 132 GLU B C 1
ATOM 2887 O O . GLU B 2 54 ? -4.050 -40.693 -50.487 1.00 20.01 132 GLU B O 1
ATOM 2893 N N . GLN B 2 55 ? -2.031 -41.472 -50.019 1.00 13.63 133 GLN B N 1
ATOM 2894 C CA . GLN B 2 55 ? -2.444 -42.326 -48.869 1.00 12.72 133 GLN B CA 1
ATOM 2895 C C . GLN B 2 55 ? -1.881 -41.812 -47.644 1.00 14.04 133 GLN B C 1
ATOM 2896 O O . GLN B 2 55 ? -0.674 -41.521 -47.532 1.00 14.56 133 GLN B O 1
ATOM 2902 N N . LEU B 2 56 ? -2.702 -41.682 -46.596 1.00 12.04 134 LEU B N 1
ATOM 2903 C CA . LEU B 2 56 ? -2.363 -40.925 -45.347 1.00 14.73 134 LEU B CA 1
ATOM 2904 C C . LEU B 2 56 ? -2.884 -41.786 -44.187 1.00 11.22 134 LEU B C 1
ATOM 2905 O O . LEU B 2 56 ? -3.959 -42.428 -44.371 1.00 10.64 134 LEU B O 1
ATOM 2910 N N . ALA B 2 57 ? -2.260 -41.749 -43.047 1.00 10.93 135 ALA B N 1
ATOM 2911 C CA . ALA B 2 57 ? -2.841 -42.265 -41.835 1.00 9.89 135 ALA B CA 1
ATOM 2912 C C . ALA B 2 57 ? -4.168 -41.534 -41.543 1.00 9.62 135 ALA B C 1
ATOM 2913 O O . ALA B 2 57 ? -4.295 -40.320 -41.801 1.00 9.63 135 ALA B O 1
ATOM 2915 N N . VAL B 2 58 ? -5.131 -42.256 -40.975 1.00 9.10 136 VAL B N 1
ATOM 2916 C CA . VAL B 2 58 ? -6.476 -41.692 -40.868 1.00 10.08 136 VAL B CA 1
ATOM 2917 C C . VAL B 2 58 ? -6.576 -40.404 -40.026 1.00 9.26 136 VAL B C 1
ATOM 2918 O O . VAL B 2 58 ? -7.469 -39.616 -40.354 1.00 9.35 136 VAL B O 1
ATOM 2922 N N . ASP B 2 59 ? -5.704 -40.256 -39.007 1.00 9.82 137 ASP B N 1
ATOM 2923 C CA . ASP B 2 59 ? -5.800 -38.962 -38.332 1.00 11.44 137 ASP B CA 1
ATOM 2924 C C . ASP B 2 59 ? -5.452 -37.764 -39.204 1.00 10.27 137 ASP B C 1
ATOM 2925 O O . ASP B 2 59 ? -6.113 -36.719 -39.185 1.00 10.21 137 ASP B O 1
ATOM 2930 N N A MET B 2 60 ? -4.396 -37.936 -39.978 0.50 10.57 138 MET B N 1
ATOM 2931 N N B MET B 2 60 ? -4.394 -37.934 -39.971 0.50 9.86 138 MET B N 1
ATOM 2932 C CA A MET B 2 60 ? -3.940 -36.901 -40.925 0.50 11.86 138 MET B CA 1
ATOM 2933 C CA B MET B 2 60 ? -3.960 -36.899 -40.920 0.50 10.46 138 MET B CA 1
ATOM 2934 C C A MET B 2 60 ? -4.919 -36.719 -42.071 0.50 9.77 138 MET B C 1
ATOM 2935 C C B MET B 2 60 ? -4.911 -36.727 -42.069 0.50 9.18 138 MET B C 1
ATOM 2936 O O A MET B 2 60 ? -5.156 -35.588 -42.546 0.50 10.72 138 MET B O 1
ATOM 2937 O O B MET B 2 60 ? -5.106 -35.608 -42.550 0.50 10.18 138 MET B O 1
ATOM 2946 N N . LEU B 2 61 ? -5.524 -37.813 -42.518 1.00 8.42 139 LEU B N 1
ATOM 2947 C CA . LEU B 2 61 ? -6.571 -37.755 -43.507 1.00 8.84 139 LEU B CA 1
ATOM 2948 C C . LEU B 2 61 ? -7.799 -36.930 -43.024 1.00 7.78 139 LEU B C 1
ATOM 2949 O O . LEU B 2 61 ? -8.325 -36.041 -43.681 1.00 8.96 139 LEU B O 1
ATOM 2954 N N . ALA B 2 62 ? -8.209 -37.255 -41.768 1.00 7.97 140 ALA B N 1
ATOM 2955 C CA . ALA B 2 62 ? -9.308 -36.487 -41.150 1.00 7.99 140 ALA B CA 1
ATOM 2956 C C . ALA B 2 62 ? -8.959 -34.996 -41.060 1.00 8.26 140 ALA B C 1
ATOM 2957 O O . ALA B 2 62 ? -9.795 -34.133 -41.360 1.00 8.32 140 ALA B O 1
ATOM 2959 N N . ASP B 2 63 ? -7.701 -34.725 -40.665 1.00 8.56 141 ASP B N 1
ATOM 2960 C CA . ASP B 2 63 ? -7.224 -33.327 -40.548 1.00 9.54 141 ASP B CA 1
ATOM 2961 C C . ASP B 2 63 ? -7.424 -32.632 -41.910 1.00 9.53 141 ASP B C 1
ATOM 2962 O O . ASP B 2 63 ? -7.981 -31.525 -41.980 1.00 9.73 141 ASP B O 1
ATOM 2967 N N . LYS B 2 64 ? -6.964 -33.277 -42.993 1.00 9.97 142 LYS B N 1
ATOM 2968 C CA . LYS B 2 64 ? -7.099 -32.632 -44.315 1.00 10.22 142 LYS B CA 1
ATOM 2969 C C . LYS B 2 64 ? -8.542 -32.444 -44.735 1.00 9.18 142 LYS B C 1
ATOM 2970 O O . LYS B 2 64 ? -8.928 -31.403 -45.315 1.00 10.21 142 LYS B O 1
ATOM 2976 N N . LEU B 2 65 ? -9.419 -33.419 -44.441 1.00 9.06 143 LEU B N 1
ATOM 2977 C CA . LEU B 2 65 ? -10.830 -33.263 -44.762 1.00 8.96 143 LEU B CA 1
ATOM 2978 C C . LEU B 2 65 ? -11.478 -32.111 -44.040 1.00 8.76 143 LEU B C 1
ATOM 2979 O O . LEU B 2 65 ? -12.394 -31.455 -44.588 1.00 9.86 143 LEU B O 1
ATOM 2984 N N . LEU B 2 66 ? -11.101 -31.920 -42.771 1.00 7.91 144 LEU B N 1
ATOM 2985 C CA . LEU B 2 66 ? -11.728 -30.878 -41.977 1.00 8.33 144 LEU B CA 1
ATOM 2986 C C . LEU B 2 66 ? -11.257 -29.477 -42.439 1.00 7.99 144 LEU B C 1
ATOM 2987 O O . LEU B 2 66 ? -12.070 -28.575 -42.563 1.00 8.93 144 LEU B O 1
ATOM 2992 N N . PHE B 2 67 ? -9.935 -29.326 -42.666 1.00 8.24 145 PHE B N 1
ATOM 2993 C CA . PHE B 2 67 ? -9.486 -28.040 -43.241 1.00 9.30 145 PHE B CA 1
ATOM 2994 C C . PHE B 2 67 ? -10.187 -27.795 -44.602 1.00 9.90 145 PHE B C 1
ATOM 2995 O O . PHE B 2 67 ? -10.628 -26.655 -44.876 1.00 10.67 145 PHE B O 1
ATOM 3003 N N . GLU B 2 68 ? -10.308 -28.815 -45.430 1.00 10.30 146 GLU B N 1
ATOM 3004 C CA . GLU B 2 68 ? -10.954 -28.642 -46.713 1.00 11.88 146 GLU B CA 1
ATOM 3005 C C . GLU B 2 68 ? -12.415 -28.194 -46.539 1.00 11.15 146 GLU B C 1
ATOM 3006 O O . GLU B 2 68 ? -12.885 -27.289 -47.250 1.00 11.94 146 GLU B O 1
ATOM 3012 N N . ALA B 2 69 ? -13.157 -28.802 -45.606 1.00 10.11 147 ALA B N 1
ATOM 3013 C CA . ALA B 2 69 ? -14.515 -28.418 -45.357 1.00 10.58 147 ALA B CA 1
ATOM 3014 C C . ALA B 2 69 ? -14.630 -26.983 -44.918 1.00 11.26 147 ALA B C 1
ATOM 3015 O O . ALA B 2 69 ? -15.521 -26.222 -45.298 1.00 11.66 147 ALA B O 1
ATOM 3017 N N . LEU B 2 70 ? -13.706 -26.551 -44.069 1.00 9.90 148 LEU B N 1
ATOM 3018 C CA . LEU B 2 70 ? -13.724 -25.147 -43.606 1.00 11.13 148 LEU B CA 1
ATOM 3019 C C . LEU B 2 70 ? -13.407 -24.183 -44.736 1.00 10.69 148 LEU B C 1
ATOM 3020 O O . LEU B 2 70 ? -14.065 -23.127 -44.813 1.00 10.74 148 LEU B O 1
ATOM 3025 N N . ARG B 2 71 ? -12.446 -24.491 -45.566 1.00 11.64 149 ARG B N 1
ATOM 3026 C CA . ARG B 2 71 ? -12.196 -23.624 -46.706 1.00 13.93 149 ARG B CA 1
ATOM 3027 C C . ARG B 2 71 ? -13.450 -23.608 -47.600 1.00 13.60 149 ARG B C 1
ATOM 3028 O O . ARG B 2 71 ? -13.886 -22.503 -48.065 1.00 13.87 149 ARG B O 1
ATOM 3036 N N . HIS B 2 72 ? -14.048 -24.744 -47.857 1.00 14.32 150 HIS B N 1
ATOM 3037 C CA . HIS B 2 72 ? -15.211 -24.821 -48.748 1.00 16.73 150 HIS B CA 1
ATOM 3038 C C . HIS B 2 72 ? -16.395 -24.064 -48.210 1.00 17.04 150 HIS B C 1
ATOM 3039 O O . HIS B 2 72 ? -17.299 -23.626 -48.997 1.00 18.74 150 HIS B O 1
ATOM 3046 N N . SER B 2 73 ? -16.488 -23.857 -46.908 1.00 13.37 151 SER B N 1
ATOM 3047 C CA . SER B 2 73 ? -17.600 -23.163 -46.313 1.00 12.97 151 SER B CA 1
ATOM 3048 C C . SER B 2 73 ? -17.638 -21.643 -46.632 1.00 13.97 151 SER B C 1
ATOM 3049 O O . SER B 2 73 ? -18.668 -21.011 -46.531 1.00 13.73 151 SER B O 1
ATOM 3052 N N . HIS B 2 74 ? -16.453 -21.080 -46.889 1.00 13.01 152 HIS B N 1
ATOM 3053 C CA . HIS B 2 74 ? -16.280 -19.672 -47.080 1.00 14.10 152 HIS B CA 1
ATOM 3054 C C . HIS B 2 74 ? -16.536 -18.829 -45.892 1.00 13.42 152 HIS B C 1
ATOM 3055 O O . HIS B 2 74 ? -16.448 -17.592 -46.002 1.00 16.13 152 HIS B O 1
ATOM 3062 N N . VAL B 2 75 ? -16.812 -19.373 -44.723 1.00 12.41 153 VAL B N 1
ATOM 3063 C CA . VAL B 2 75 ? -17.193 -18.630 -43.578 1.00 12.60 153 VAL B CA 1
ATOM 3064 C C . VAL B 2 75 ? -16.242 -18.813 -42.377 1.00 11.04 153 VAL B C 1
ATOM 3065 O O . VAL B 2 75 ? -16.539 -18.464 -41.224 1.00 12.89 153 VAL B O 1
ATOM 3069 N N . CYS B 2 76 ? -15.043 -19.351 -42.699 1.00 10.63 154 CYS B N 1
ATOM 3070 C CA . CYS B 2 76 ? -14.036 -19.547 -41.674 1.00 10.62 154 CYS B CA 1
ATOM 3071 C C . CYS B 2 76 ? -12.792 -18.660 -41.994 1.00 10.51 154 CYS B C 1
ATOM 3072 O O . CYS B 2 76 ? -12.229 -18.805 -43.110 1.00 10.87 154 CYS B O 1
ATOM 3075 N N . LYS B 2 77 ? -12.419 -17.856 -41.038 1.00 10.01 155 LYS B N 1
ATOM 3076 C CA . LYS B 2 77 ? -11.209 -17.083 -41.121 1.00 10.84 155 LYS B CA 1
ATOM 3077 C C . LYS B 2 77 ? -10.046 -17.948 -40.721 1.00 11.27 155 LYS B C 1
ATOM 3078 O O . LYS B 2 77 ? -9.158 -18.206 -41.535 1.00 12.50 155 LYS B O 1
ATOM 3084 N N . TYR B 2 78 ? -9.920 -18.327 -39.455 1.00 10.74 156 TYR B N 1
ATOM 3085 C CA . TYR B 2 78 ? -8.844 -19.198 -38.982 1.00 11.20 156 TYR B CA 1
ATOM 3086 C C . TYR B 2 78 ? -9.330 -20.534 -38.542 1.00 11.23 156 TYR B C 1
ATOM 3087 O O . TYR B 2 78 ? -10.373 -20.652 -37.871 1.00 10.88 156 TYR B O 1
ATOM 3096 N N . ALA B 2 79 ? -8.511 -21.537 -38.837 1.00 10.11 157 ALA B N 1
ATOM 3097 C CA . ALA B 2 79 ? -8.688 -22.903 -38.313 1.00 10.34 157 ALA B CA 1
ATOM 3098 C C . ALA B 2 79 ? -7.451 -23.353 -37.614 1.00 10.53 157 ALA B C 1
ATOM 3099 O O . ALA B 2 79 ? -6.331 -22.949 -37.977 1.00 11.43 157 ALA B O 1
ATOM 3101 N N . CYS B 2 80 ? -7.591 -24.178 -36.569 1.00 10.20 158 CYS B N 1
ATOM 3102 C CA . CYS B 2 80 ? -6.444 -24.642 -35.823 1.00 11.52 158 CYS B CA 1
ATOM 3103 C C . CYS B 2 80 ? -6.758 -26.088 -35.480 1.00 10.09 158 CYS B C 1
ATOM 3104 O O . CYS B 2 80 ? -7.763 -26.390 -34.827 1.00 10.39 158 CYS B O 1
ATOM 3107 N N . SER B 2 81 ? -5.836 -26.965 -35.760 1.00 10.16 159 SER B N 1
ATOM 3108 C CA . SER B 2 81 ? -5.906 -28.375 -35.466 1.00 9.79 159 SER B CA 1
ATOM 3109 C C . SER B 2 81 ? -4.973 -28.806 -34.341 1.00 9.99 159 SER B C 1
ATOM 3110 O O . SER B 2 81 ? -3.828 -28.316 -34.241 1.00 10.11 159 SER B O 1
ATOM 3113 N N . GLU B 2 82 ? -5.404 -29.695 -33.475 1.00 10.24 160 GLU B N 1
ATOM 3114 C CA . GLU B 2 82 ? -4.586 -30.184 -32.448 1.00 11.75 160 GLU B CA 1
ATOM 3115 C C . GLU B 2 82 ? -3.338 -30.849 -33.018 1.00 12.78 160 GLU B C 1
ATOM 3116 O O . GLU B 2 82 ? -2.279 -30.920 -32.331 1.00 14.97 160 GLU B O 1
ATOM 3122 N N . GLU B 2 83 ? -3.371 -31.287 -34.236 1.00 12.44 161 GLU B N 1
ATOM 3123 C CA . GLU B 2 83 ? -2.195 -31.984 -34.834 1.00 15.61 161 GLU B CA 1
ATOM 3124 C C . GLU B 2 83 ? -1.078 -31.041 -35.053 1.00 17.42 161 GLU B C 1
ATOM 3125 O O . GLU B 2 83 ? 0.100 -31.461 -34.993 1.00 21.98 161 GLU B O 1
ATOM 3131 N N . GLU B 2 84 ? -1.351 -29.785 -35.303 1.00 16.68 162 GLU B N 1
ATOM 3132 C CA . GLU B 2 84 ? -0.268 -28.774 -35.534 1.00 18.74 162 GLU B CA 1
ATOM 3133 C C . GLU B 2 84 ? -0.921 -27.460 -35.133 1.00 16.35 162 GLU B C 1
ATOM 3134 O O . GLU B 2 84 ? -1.472 -26.782 -35.897 1.00 17.56 162 GLU B O 1
ATOM 3140 N N . PRO B 2 85 ? -0.778 -27.079 -33.897 1.00 16.60 163 PRO B N 1
ATOM 3141 C CA . PRO B 2 85 ? -1.622 -26.010 -33.317 1.00 15.86 163 PRO B CA 1
ATOM 3142 C C . PRO B 2 85 ? -1.256 -24.548 -33.630 1.00 17.95 163 PRO B C 1
ATOM 3143 O O . PRO B 2 85 ? -1.287 -23.691 -32.702 1.00 21.63 163 PRO B O 1
ATOM 3147 N N . ILE B 2 86 ? -1.071 -24.260 -34.908 1.00 15.23 164 ILE B N 1
ATOM 3148 C CA . ILE B 2 86 ? -0.874 -22.911 -35.415 1.00 15.98 164 ILE B CA 1
ATOM 3149 C C . ILE B 2 86 ? -2.147 -22.489 -36.105 1.00 15.68 164 ILE B C 1
ATOM 3150 O O . ILE B 2 86 ? -2.931 -23.336 -36.589 1.00 16.83 164 ILE B O 1
ATOM 3155 N N . LEU B 2 87 ? -2.436 -21.218 -36.201 1.00 14.40 165 LEU B N 1
ATOM 3156 C CA . LEU B 2 87 ? -3.594 -20.720 -36.937 1.00 15.81 165 LEU B CA 1
ATOM 3157 C C . LEU B 2 87 ? -3.346 -20.831 -38.404 1.00 15.20 165 LEU B C 1
ATOM 3158 O O . LEU B 2 87 ? -2.270 -20.397 -38.893 1.00 18.50 165 LEU B O 1
ATOM 3163 N N . GLN B 2 88 ? -4.279 -21.330 -39.181 1.00 12.59 166 GLN B N 1
ATOM 3164 C CA . GLN B 2 88 ? -4.231 -21.393 -40.615 1.00 13.42 166 GLN B CA 1
ATOM 3165 C C . GLN B 2 88 ? -5.397 -20.632 -41.233 1.00 12.58 166 GLN B C 1
ATOM 3166 O O . GLN B 2 88 ? -6.558 -20.812 -40.866 1.00 12.21 166 GLN B O 1
ATOM 3172 N N . ASP B 2 89 ? -5.126 -19.803 -42.220 1.00 12.98 167 ASP B N 1
ATOM 3173 C CA . ASP B 2 89 ? -6.110 -18.935 -42.776 1.00 13.27 167 ASP B CA 1
ATOM 3174 C C . ASP B 2 89 ? -6.922 -19.743 -43.795 1.00 12.98 167 ASP B C 1
ATOM 3175 O O . ASP B 2 89 ? -6.383 -20.265 -44.768 1.00 14.54 167 ASP B O 1
ATOM 3180 N N . MET B 2 90 ? -8.216 -19.891 -43.600 1.00 11.97 168 MET B N 1
ATOM 3181 C CA . MET B 2 90 ? -9.114 -20.644 -44.420 1.00 12.62 168 MET B CA 1
ATOM 3182 C C . MET B 2 90 ? -9.799 -19.821 -45.496 1.00 12.75 168 MET B C 1
ATOM 3183 O O . MET B 2 90 ? -10.742 -20.310 -46.154 1.00 14.51 168 MET B O 1
ATOM 3188 N N . GLU B 2 91 ? -9.398 -18.548 -45.616 1.00 13.75 169 GLU B N 1
ATOM 3189 C CA . GLU B 2 91 ? -9.738 -17.685 -46.750 1.00 16.21 169 GLU B CA 1
ATOM 3190 C C . GLU B 2 91 ? -11.206 -17.302 -46.753 1.00 15.84 169 GLU B C 1
ATOM 3191 O O . GLU B 2 91 ? -11.710 -16.790 -47.769 1.00 19.14 169 GLU B O 1
ATOM 3197 N N . GLY B 2 92 ? -11.866 -17.401 -45.606 1.00 13.77 170 GLY B N 1
ATOM 3198 C CA . GLY B 2 92 ? -13.207 -16.935 -45.425 1.00 13.87 170 GLY B CA 1
ATOM 3199 C C . GLY B 2 92 ? -13.356 -15.927 -44.331 1.00 14.16 170 GLY B C 1
ATOM 3200 O O . GLY B 2 92 ? -12.384 -15.355 -43.866 1.00 15.32 170 GLY B O 1
ATOM 3201 N N . GLU B 2 93 ? -14.598 -15.703 -43.955 1.00 13.48 171 GLU B N 1
ATOM 3202 C CA . GLU B 2 93 ? -14.920 -14.736 -42.939 1.00 14.89 171 GLU B CA 1
ATOM 3203 C C . GLU B 2 93 ? -16.108 -15.172 -42.125 1.00 13.31 171 GLU B C 1
ATOM 3204 O O . GLU B 2 93 ? -17.089 -15.626 -42.694 1.00 13.97 171 GLU B O 1
ATOM 3210 N N . GLY B 2 94 ? -16.016 -15.010 -40.819 1.00 12.90 172 GLY B N 1
ATOM 3211 C CA . GLY B 2 94 ? -17.136 -15.169 -39.985 1.00 13.61 172 GLY B CA 1
ATOM 3212 C C . GLY B 2 94 ? -16.842 -15.849 -38.654 1.00 12.70 172 GLY B C 1
ATOM 3213 O O . GLY B 2 94 ? -17.259 -15.434 -37.585 1.00 12.49 172 GLY B O 1
ATOM 3214 N N . PHE B 2 95 ? -16.153 -16.973 -38.762 1.00 11.86 173 PHE B N 1
ATOM 3215 C CA . PHE B 2 95 ? -15.845 -17.845 -37.600 1.00 10.82 173 PHE B CA 1
ATOM 3216 C C . PHE B 2 95 ? -14.420 -18.315 -37.625 1.00 10.27 173 PHE B C 1
ATOM 3217 O O . PHE B 2 95 ? -13.830 -18.431 -38.712 1.00 12.19 173 PHE B O 1
ATOM 3225 N N . SER B 2 96 ? -13.946 -18.713 -36.455 1.00 9.77 174 SER B N 1
ATOM 3226 C CA . SER B 2 96 ? -12.671 -19.448 -36.364 1.00 10.17 174 SER B CA 1
ATOM 3227 C C . SER B 2 96 ? -13.000 -20.748 -35.645 1.00 9.68 174 SER B C 1
ATOM 3228 O O . SER B 2 96 ? -13.847 -20.804 -34.751 1.00 10.30 174 SER B O 1
ATOM 3231 N N . VAL B 2 97 ? -12.342 -21.820 -36.080 1.00 9.23 175 VAL B N 1
ATOM 3232 C CA . VAL B 2 97 ? -12.688 -23.178 -35.632 1.00 8.96 175 VAL B CA 1
ATOM 3233 C C . VAL B 2 97 ? -11.451 -23.892 -35.159 1.00 8.71 175 VAL B C 1
ATOM 3234 O O . VAL B 2 97 ? -10.426 -23.894 -35.842 1.00 9.53 175 VAL B O 1
ATOM 3238 N N . ALA B 2 98 ? -11.553 -24.541 -34.003 1.00 8.21 176 ALA B N 1
ATOM 3239 C CA . ALA B 2 98 ? -10.526 -25.397 -33.485 1.00 8.52 176 ALA B CA 1
ATOM 3240 C C . ALA B 2 98 ? -11.035 -26.787 -33.465 1.00 8.46 176 ALA B C 1
ATOM 3241 O O . ALA B 2 98 ? -12.171 -27.063 -33.044 1.00 8.67 176 ALA B O 1
ATOM 3243 N N . PHE B 2 99 ? -10.172 -27.741 -33.827 1.00 8.14 177 PHE B N 1
ATOM 3244 C CA . PHE B 2 99 ? -10.615 -29.132 -33.860 1.00 8.40 177 PHE B CA 1
ATOM 3245 C C . PHE B 2 99 ? -9.517 -30.138 -33.490 1.00 8.62 177 PHE B C 1
ATOM 3246 O O . PHE B 2 99 ? -8.322 -29.908 -33.654 1.00 9.33 177 PHE B O 1
ATOM 3254 N N . ASP B 2 100 ? -9.997 -31.289 -32.992 1.00 8.16 178 ASP B N 1
ATOM 3255 C CA . ASP B 2 100 ? -9.189 -32.517 -32.770 1.00 9.32 178 ASP B CA 1
ATOM 3256 C C . ASP B 2 100 ? -9.710 -33.512 -33.810 1.00 8.82 178 ASP B C 1
ATOM 3257 O O . ASP B 2 100 ? -10.877 -33.957 -33.712 1.00 8.02 178 ASP B O 1
ATOM 3262 N N . PRO B 2 101 ? -8.923 -33.753 -34.851 1.00 8.12 179 PRO B N 1
ATOM 3263 C CA . PRO B 2 101 ? -9.490 -34.413 -36.038 1.00 8.05 179 PRO B CA 1
ATOM 3264 C C . PRO B 2 101 ? -9.925 -35.844 -35.831 1.00 8.04 179 PRO B C 1
ATOM 3265 O O . PRO B 2 101 ? -10.895 -36.297 -36.447 1.00 8.47 179 PRO B O 1
ATOM 3269 N N . LEU B 2 102 ? -9.188 -36.588 -35.022 1.00 7.98 180 LEU B N 1
ATOM 3270 C CA . LEU B 2 102 ? -9.521 -38.014 -34.810 1.00 8.56 180 LEU B CA 1
ATOM 3271 C C . LEU B 2 102 ? -9.013 -38.492 -33.495 1.00 10.52 180 LEU B C 1
ATOM 3272 O O . LEU B 2 102 ? -7.969 -39.159 -33.360 1.00 12.50 180 LEU B O 1
ATOM 3277 N N A ASP B 2 103 ? -9.832 -38.270 -32.497 0.50 13.26 181 ASP B N 1
ATOM 3278 N N B ASP B 2 103 ? -9.732 -38.136 -32.448 0.50 10.30 181 ASP B N 1
ATOM 3279 C CA A ASP B 2 103 ? -9.548 -38.645 -31.127 0.50 16.62 181 ASP B CA 1
ATOM 3280 C CA B ASP B 2 103 ? -9.480 -38.639 -31.093 0.50 11.24 181 ASP B CA 1
ATOM 3281 C C A ASP B 2 103 ? -9.646 -40.136 -31.065 0.50 15.31 181 ASP B C 1
ATOM 3282 C C B ASP B 2 103 ? -9.647 -40.130 -31.094 0.50 11.80 181 ASP B C 1
ATOM 3283 O O A ASP B 2 103 ? -10.651 -40.707 -31.479 0.50 16.21 181 ASP B O 1
ATOM 3284 O O B ASP B 2 103 ? -10.631 -40.705 -31.676 0.50 11.86 181 ASP B O 1
ATOM 3293 N N . GLY B 2 104 ? -8.604 -40.815 -30.599 1.00 14.03 182 GLY B N 1
ATOM 3294 C CA . GLY B 2 104 ? -8.577 -42.228 -30.611 1.00 14.93 182 GLY B CA 1
ATOM 3295 C C . GLY B 2 104 ? -7.961 -42.825 -31.835 1.00 14.71 182 GLY B C 1
ATOM 3296 O O . GLY B 2 104 ? -7.961 -44.092 -32.007 1.00 16.20 182 GLY B O 1
ATOM 3297 N N . SER B 2 105 ? -7.389 -42.070 -32.784 1.00 13.90 183 SER B N 1
ATOM 3298 C CA . SER B 2 105 ? -6.827 -42.590 -33.984 1.00 15.21 183 SER B CA 1
ATOM 3299 C C . SER B 2 105 ? -5.883 -43.762 -33.760 1.00 14.66 183 SER B C 1
ATOM 3300 O O . SER B 2 105 ? -5.889 -44.678 -34.587 1.00 17.15 183 SER B O 1
ATOM 3303 N N . SER B 2 106 ? -5.103 -43.783 -32.688 1.00 16.72 184 SER B N 1
ATOM 3304 C CA . SER B 2 106 ? -4.145 -44.910 -32.570 1.00 18.35 184 SER B CA 1
ATOM 3305 C C . SER B 2 106 ? -4.791 -46.207 -32.241 1.00 18.08 184 SER B C 1
ATOM 3306 O O . SER B 2 106 ? -4.130 -47.259 -32.409 1.00 19.57 184 SER B O 1
ATOM 3309 N N . ILE B 2 107 ? -6.084 -46.237 -31.942 1.00 16.00 185 ILE B N 1
ATOM 3310 C CA . ILE B 2 107 ? -6.799 -47.503 -31.668 1.00 15.60 185 ILE B CA 1
ATOM 3311 C C . ILE B 2 107 ? -7.851 -47.796 -32.716 1.00 14.62 185 ILE B C 1
ATOM 3312 O O . ILE B 2 107 ? -8.667 -48.739 -32.520 1.00 14.60 185 ILE B O 1
ATOM 3317 N N . VAL B 2 108 ? -7.809 -47.157 -33.881 1.00 12.93 186 VAL B N 1
ATOM 3318 C CA . VAL B 2 108 ? -8.665 -47.603 -34.945 1.00 12.74 186 VAL B CA 1
ATOM 3319 C C . VAL B 2 108 ? -8.571 -49.089 -35.238 1.00 12.06 186 VAL B C 1
ATOM 3320 O O . VAL B 2 108 ? -9.557 -49.733 -35.546 1.00 13.21 186 VAL B O 1
ATOM 3324 N N . ASP B 2 109 ? -7.360 -49.647 -35.251 1.00 13.14 187 ASP B N 1
ATOM 3325 C CA . ASP B 2 109 ? -7.115 -51.028 -35.493 1.00 13.73 187 ASP B CA 1
ATOM 3326 C C . ASP B 2 109 ? -7.898 -51.933 -34.549 1.00 13.28 187 ASP B C 1
ATOM 3327 O O . ASP B 2 109 ? -8.292 -53.043 -34.947 1.00 14.31 187 ASP B O 1
ATOM 3332 N N . THR B 2 110 ? -8.153 -51.479 -33.319 1.00 12.24 188 THR B N 1
ATOM 3333 C CA . THR B 2 110 ? -8.918 -52.284 -32.350 1.00 13.30 188 THR B CA 1
ATOM 3334 C C . THR B 2 110 ? -10.392 -52.280 -32.604 1.00 13.14 188 THR B C 1
ATOM 3335 O O . THR B 2 110 ? -11.161 -53.040 -31.980 1.00 13.08 188 THR B O 1
ATOM 3339 N N . ASN B 2 111 ? -10.825 -51.448 -33.554 1.00 11.20 189 ASN B N 1
ATOM 3340 C CA . ASN B 2 111 ? -12.249 -51.335 -33.873 1.00 11.21 189 ASN B CA 1
ATOM 3341 C C . ASN B 2 111 ? -13.037 -50.793 -32.723 1.00 11.30 189 ASN B C 1
ATOM 3342 O O . ASN B 2 111 ? -14.250 -51.082 -32.556 1.00 12.50 189 ASN B O 1
ATOM 3347 N N . PHE B 2 112 ? -12.475 -49.973 -31.830 1.00 11.27 190 PHE B N 1
ATOM 3348 C CA . PHE B 2 112 ? -13.185 -49.177 -30.834 1.00 11.32 190 PHE B CA 1
ATOM 3349 C C . PHE B 2 112 ? -13.679 -47.862 -31.497 1.00 9.42 190 PHE B C 1
ATOM 3350 O O . PHE B 2 112 ? -13.042 -47.352 -32.398 1.00 10.71 190 PHE B O 1
ATOM 3358 N N . THR B 2 113 ? -14.765 -47.373 -30.979 1.00 8.66 191 THR B N 1
ATOM 3359 C CA . THR B 2 113 ? -15.305 -46.083 -31.378 1.00 7.92 191 THR B CA 1
ATOM 3360 C C . THR B 2 113 ? -14.283 -44.979 -31.249 1.00 8.29 191 THR B C 1
ATOM 3361 O O . THR B 2 113 ? -13.569 -44.880 -30.219 1.00 9.52 191 THR B O 1
ATOM 3365 N N . VAL B 2 114 ? -14.204 -44.165 -32.268 1.00 8.03 192 VAL B N 1
ATOM 3366 C CA . VAL B 2 114 ? -13.325 -42.981 -32.308 1.00 8.14 192 VAL B CA 1
ATOM 3367 C C . VAL B 2 114 ? -14.125 -41.772 -32.714 1.00 7.81 192 VAL B C 1
ATOM 3368 O O . VAL B 2 114 ? -15.316 -41.889 -32.974 1.00 7.71 192 VAL B O 1
ATOM 3372 N N . GLY B 2 115 ? -13.573 -40.588 -32.764 1.00 7.80 193 GLY B N 1
ATOM 3373 C CA . GLY B 2 115 ? -14.371 -39.410 -33.038 1.00 7.74 193 GLY B CA 1
ATOM 3374 C C . GLY B 2 115 ? -13.611 -38.147 -33.344 1.00 7.55 193 GLY B C 1
ATOM 3375 O O . GLY B 2 115 ? -12.393 -38.137 -33.236 1.00 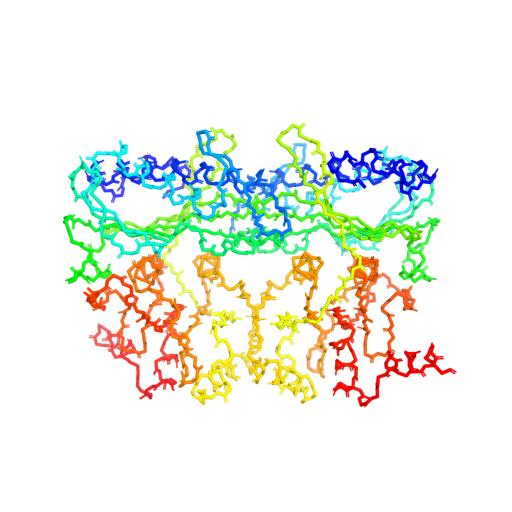9.45 193 GLY B O 1
ATOM 3376 N N . THR B 2 116 ? -14.336 -37.135 -33.756 1.00 7.16 194 THR B N 1
ATOM 3377 C CA . THR B 2 116 ? -13.815 -35.791 -34.077 1.00 6.99 194 THR B CA 1
ATOM 3378 C C . THR B 2 116 ? -14.485 -34.830 -33.119 1.00 7.02 194 THR B C 1
ATOM 3379 O O . THR B 2 116 ? -15.684 -34.970 -32.859 1.00 7.17 194 THR B O 1
ATOM 3383 N N A ILE B 2 117 ? -13.756 -33.818 -32.655 0.50 6.87 195 ILE B N 1
ATOM 3384 N N B ILE B 2 117 ? -13.783 -33.802 -32.665 0.50 7.37 195 ILE B N 1
ATOM 3385 C CA A ILE B 2 117 ? -14.311 -32.770 -31.801 0.50 6.93 195 ILE B CA 1
ATOM 3386 C CA B ILE B 2 117 ? -14.429 -32.755 -31.880 0.50 7.80 195 ILE B CA 1
ATOM 3387 C C A ILE B 2 117 ? -13.997 -31.412 -32.425 0.50 7.11 195 ILE B C 1
ATOM 3388 C C B ILE B 2 117 ? -14.000 -31.407 -32.410 0.50 7.61 195 ILE B C 1
ATOM 3389 O O A ILE B 2 117 ? -12.889 -31.210 -32.884 0.50 6.97 195 ILE B O 1
ATOM 3390 O O B ILE B 2 117 ? -12.858 -31.222 -32.820 0.50 7.44 195 ILE B O 1
ATOM 3399 N N . PHE B 2 118 ? -14.958 -30.475 -32.413 1.00 7.11 196 PHE B N 1
ATOM 3400 C CA . PHE B 2 118 ? -14.633 -29.115 -32.807 1.00 7.34 196 PHE B CA 1
ATOM 3401 C C . PHE B 2 118 ? -15.492 -28.096 -32.143 1.00 7.17 196 PHE B C 1
ATOM 3402 O O . PHE B 2 118 ? -16.622 -28.368 -31.709 1.00 7.67 196 PHE B O 1
ATOM 3410 N N . GLY B 2 119 ? -14.900 -26.900 -32.010 1.00 7.71 197 GLY B N 1
ATOM 3411 C CA . GLY B 2 119 ? -15.583 -25.720 -31.494 1.00 8.19 197 GLY B CA 1
ATOM 3412 C C . GLY B 2 119 ? -15.526 -24.612 -32.502 1.00 8.41 197 GLY B C 1
ATOM 3413 O O . GLY B 2 119 ? -14.565 -24.459 -33.245 1.00 8.33 197 GLY B O 1
ATOM 3414 N N . VAL B 2 120 ? -16.607 -23.805 -32.473 1.00 8.79 198 VAL B N 1
ATOM 3415 C CA . VAL B 2 120 ? -16.809 -22.729 -33.462 1.00 8.89 198 VAL B CA 1
ATOM 3416 C C . VAL B 2 120 ? -16.945 -21.392 -32.717 1.00 9.71 198 VAL B C 1
ATOM 3417 O O . VAL B 2 120 ? -17.883 -21.289 -31.911 1.00 10.37 198 VAL B O 1
ATOM 3421 N N . TRP B 2 121 ? -16.022 -20.460 -32.943 1.00 9.51 199 TRP B N 1
ATOM 3422 C CA . TRP B 2 121 ? -16.102 -19.114 -32.295 1.00 9.34 199 TRP B CA 1
ATOM 3423 C C . TRP B 2 121 ? -16.345 -18.082 -33.348 1.00 10.52 199 TRP B C 1
ATOM 3424 O O . TRP B 2 121 ? -15.763 -18.086 -34.413 1.00 11.26 199 TRP B O 1
ATOM 3435 N N . PRO B 2 122 ? -17.296 -17.136 -33.135 1.00 11.15 200 PRO B N 1
ATOM 3436 C CA . PRO B 2 122 ? -17.388 -15.962 -34.061 1.00 11.80 200 PRO B CA 1
ATOM 3437 C C . PRO B 2 122 ? -16.051 -15.169 -34.038 1.00 10.65 200 PRO B C 1
ATOM 3438 O O . PRO B 2 122 ? -15.424 -15.098 -32.982 1.00 11.72 200 PRO B O 1
ATOM 3442 N N . GLY B 2 123 ? -15.748 -14.624 -35.206 1.00 11.40 201 GLY B N 1
ATOM 3443 C CA . GLY B 2 123 ? -14.572 -13.730 -35.278 1.00 12.33 201 GLY B CA 1
ATOM 3444 C C . GLY B 2 123 ? -13.291 -14.413 -35.685 1.00 12.76 201 GLY B C 1
ATOM 3445 O O . GLY B 2 123 ? -13.319 -15.501 -36.247 1.00 13.53 201 GLY B O 1
ATOM 3446 N N . ASP B 2 124 ? -12.181 -13.810 -35.316 1.00 12.46 202 ASP B N 1
ATOM 3447 C CA . ASP B 2 124 ? -10.869 -14.117 -35.908 1.00 13.14 202 ASP B CA 1
ATOM 3448 C C . ASP B 2 124 ? -9.847 -14.584 -34.885 1.00 14.19 202 ASP B C 1
ATOM 3449 O O . ASP B 2 124 ? -8.672 -14.634 -35.220 1.00 16.69 202 ASP B O 1
ATOM 3454 N N A LYS B 2 125 ? -10.217 -14.869 -33.646 0.50 14.71 203 LYS B N 1
ATOM 3455 N N B LYS B 2 125 ? -10.281 -14.919 -33.674 0.50 12.23 203 LYS B N 1
ATOM 3456 C CA A LYS B 2 125 ? -9.241 -15.329 -32.708 0.50 15.91 203 LYS B CA 1
ATOM 3457 C CA B LYS B 2 125 ? -9.419 -15.264 -32.579 0.50 11.69 203 LYS B CA 1
ATOM 3458 C C A LYS B 2 125 ? -9.638 -16.632 -32.055 0.50 13.54 203 LYS B C 1
ATOM 3459 C C B LYS B 2 125 ? -9.673 -16.666 -32.050 0.50 11.29 203 LYS B C 1
ATOM 3460 O O A LYS B 2 125 ? -10.830 -16.969 -31.882 0.50 13.96 203 LYS B O 1
ATOM 3461 O O B LYS B 2 125 ? -10.837 -17.077 -31.881 0.50 11.56 203 LYS B O 1
ATOM 3472 N N . LEU B 2 126 ? -8.589 -17.371 -31.745 1.00 12.60 204 LEU B N 1
ATOM 3473 C CA . LEU B 2 126 ? -8.702 -18.651 -31.049 1.00 12.38 204 LEU B CA 1
ATOM 3474 C C . LEU B 2 126 ? -7.878 -18.670 -29.781 1.00 12.61 204 LEU B C 1
ATOM 3475 O O . LEU B 2 126 ? -7.615 -19.732 -29.154 1.00 14.60 204 LEU B O 1
ATOM 3480 N N . THR B 2 127 ? -7.383 -17.467 -29.379 1.00 14.07 205 THR B N 1
ATOM 3481 C CA . THR B 2 127 ? -6.753 -17.257 -28.087 1.00 14.82 205 THR B CA 1
ATOM 3482 C C . THR B 2 127 ? -7.336 -15.936 -27.524 1.00 14.17 205 THR B C 1
ATOM 3483 O O . THR B 2 127 ? -7.928 -15.113 -28.218 1.00 16.02 205 THR B O 1
ATOM 3487 N N . GLY B 2 128 ? -7.249 -15.843 -26.206 1.00 16.75 206 GLY B N 1
ATOM 3488 C CA . GLY B 2 128 ? -7.911 -14.766 -25.455 1.00 16.84 206 GLY B CA 1
ATOM 3489 C C . GLY B 2 128 ? -9.388 -14.902 -25.365 1.00 17.75 206 GLY B C 1
ATOM 3490 O O . GLY B 2 128 ? -10.126 -13.985 -24.965 1.00 23.42 206 GLY B O 1
ATOM 3491 N N . ILE B 2 129 ? -9.886 -16.037 -25.839 1.00 17.76 207 ILE B N 1
ATOM 3492 C CA . ILE B 2 129 ? -11.308 -16.442 -25.792 1.00 17.41 207 ILE B CA 1
ATOM 3493 C C . ILE B 2 129 ? -11.559 -17.444 -24.702 1.00 14.81 207 ILE B C 1
ATOM 3494 O O . ILE B 2 129 ? -10.684 -18.048 -24.164 1.00 15.53 207 ILE B O 1
ATOM 3499 N N . THR B 2 130 ? -12.849 -17.657 -24.467 1.00 13.76 208 THR B N 1
ATOM 3500 C CA . THR B 2 130 ? -13.353 -18.696 -23.573 1.00 13.61 208 THR B CA 1
ATOM 3501 C C . THR B 2 130 ? -14.349 -19.625 -24.306 1.00 12.96 208 THR B C 1
ATOM 3502 O O . THR B 2 130 ? -14.925 -19.226 -25.324 1.00 13.35 208 THR B O 1
ATOM 3506 N N . GLY B 2 131 ? -14.579 -20.806 -23.762 1.00 12.30 209 GLY B N 1
ATOM 3507 C CA . GLY B 2 131 ? -15.572 -21.736 -24.283 1.00 11.88 209 GLY B CA 1
ATOM 3508 C C . GLY B 2 131 ? -16.938 -21.180 -24.298 1.00 12.26 209 GLY B C 1
ATOM 3509 O O . GLY B 2 131 ? -17.734 -21.465 -25.165 1.00 12.13 209 GLY B O 1
ATOM 3510 N N . ARG B 2 132 ? -17.238 -20.267 -23.367 1.00 12.66 210 ARG B N 1
ATOM 3511 C CA . ARG B 2 132 ? -18.550 -19.697 -23.314 1.00 14.95 210 ARG B CA 1
ATOM 3512 C C . ARG B 2 132 ? -18.832 -18.823 -24.517 1.00 12.96 210 ARG B C 1
ATOM 3513 O O . ARG B 2 132 ? -20.020 -18.651 -24.789 1.00 16.09 210 ARG B O 1
ATOM 3521 N N . ASP B 2 133 ? -17.824 -18.317 -25.202 1.00 12.36 211 ASP B N 1
ATOM 3522 C CA . ASP B 2 133 ? -17.931 -17.511 -26.366 1.00 14.28 211 ASP B CA 1
ATOM 3523 C C . ASP B 2 133 ? -18.235 -18.267 -27.659 1.00 12.15 211 ASP B C 1
ATOM 3524 O O . ASP B 2 133 ? -18.445 -17.740 -28.749 1.00 12.98 211 ASP B O 1
ATOM 3529 N N . GLN B 2 134 ? -18.210 -19.626 -27.581 1.00 11.01 212 GLN B N 1
ATOM 3530 C CA . GLN B 2 134 ? -18.489 -20.431 -28.796 1.00 10.38 212 GLN B CA 1
ATOM 3531 C C . GLN B 2 134 ? -19.872 -20.131 -29.303 1.00 11.14 212 GLN B C 1
ATOM 3532 O O . GLN B 2 134 ? -20.838 -19.953 -28.522 1.00 11.70 212 GLN B O 1
ATOM 3538 N N . ALA B 2 135 ? -20.013 -20.080 -30.594 1.00 9.49 213 ALA B N 1
ATOM 3539 C CA . ALA B 2 135 ? -21.319 -20.117 -31.294 1.00 9.77 213 ALA B CA 1
ATOM 3540 C C . ALA B 2 135 ? -21.944 -21.513 -31.269 1.00 9.38 213 ALA B C 1
ATOM 3541 O O . ALA B 2 135 ? -23.158 -21.663 -31.196 1.00 10.09 213 ALA B O 1
ATOM 3543 N N . ALA B 2 136 ? -21.086 -22.532 -31.370 1.00 8.71 214 ALA B N 1
ATOM 3544 C CA . ALA B 2 136 ? -21.526 -23.951 -31.418 1.00 8.31 214 ALA B CA 1
ATOM 3545 C C . ALA B 2 136 ? -20.350 -24.814 -31.125 1.00 8.34 214 ALA B C 1
ATOM 3546 O O . ALA B 2 136 ? -19.213 -24.395 -31.289 1.00 8.17 214 ALA B O 1
ATOM 3548 N N . SER B 2 137 ? -20.629 -26.067 -30.791 1.00 7.53 215 SER B N 1
ATOM 3549 C CA . SER B 2 137 ? -19.611 -27.065 -30.727 1.00 8.15 215 SER B CA 1
ATOM 3550 C C . SER B 2 137 ? -20.267 -28.390 -31.167 1.00 7.57 215 SER B C 1
ATOM 3551 O O . SER B 2 137 ? -21.472 -28.542 -31.151 1.00 7.90 215 SER B O 1
ATOM 3554 N N . ALA B 2 138 ? -19.399 -29.347 -31.524 1.00 7.85 216 ALA B N 1
ATOM 3555 C CA . ALA B 2 138 ? -19.930 -30.622 -32.029 1.00 8.22 216 ALA B CA 1
ATOM 3556 C C . ALA B 2 138 ? -18.917 -31.710 -31.970 1.00 8.81 216 ALA B C 1
ATOM 3557 O O . ALA B 2 138 ? -17.690 -31.454 -31.920 1.00 9.50 216 ALA B O 1
ATOM 3559 N N . MET B 2 139 ? -19.387 -32.949 -32.018 1.00 8.08 217 MET B N 1
ATOM 3560 C CA . MET B 2 139 ? -18.511 -34.103 -32.189 1.00 8.38 217 MET B CA 1
ATOM 3561 C C . MET B 2 139 ? -19.106 -34.979 -33.277 1.00 8.03 217 MET B C 1
ATOM 3562 O O . MET B 2 139 ? -20.313 -35.136 -33.415 1.00 7.95 217 MET B O 1
ATOM 3567 N N . GLY B 2 140 ? -18.219 -35.619 -33.992 1.00 6.86 218 GLY B N 1
ATOM 3568 C CA . GLY B 2 140 ? -18.576 -36.756 -34.850 1.00 7.46 218 GLY B CA 1
ATOM 3569 C C . GLY B 2 140 ? -18.116 -38.030 -34.187 1.00 7.85 218 GLY B C 1
ATOM 3570 O O . GLY B 2 140 ? -17.039 -38.100 -33.620 1.00 8.46 218 GLY B O 1
ATOM 3571 N N . ILE B 2 141 ? -19.001 -39.003 -34.171 1.00 6.81 219 ILE B N 1
ATOM 3572 C CA . ILE B 2 141 ? -18.779 -40.250 -33.437 1.00 7.72 219 ILE B CA 1
ATOM 3573 C C . ILE B 2 141 ? -18.820 -41.379 -34.435 1.00 7.91 219 ILE B C 1
ATOM 3574 O O . ILE B 2 141 ? -19.840 -41.650 -35.036 1.00 7.75 219 ILE B O 1
ATOM 3579 N N . TYR B 2 142 ? -17.692 -42.051 -34.591 1.00 6.75 220 TYR B N 1
ATOM 3580 C CA . TYR B 2 142 ? -17.496 -43.157 -35.569 1.00 7.19 220 TYR B CA 1
ATOM 3581 C C . TYR B 2 142 ? -17.527 -44.451 -34.807 1.00 7.30 220 TYR B C 1
ATOM 3582 O O . TYR B 2 142 ? -16.486 -44.926 -34.356 1.00 7.21 220 TYR B O 1
ATOM 3591 N N . GLY B 2 143 ? -18.736 -45.017 -34.653 1.00 7.76 221 GLY B N 1
ATOM 3592 C CA . GLY B 2 143 ? -18.968 -46.277 -33.935 1.00 8.74 221 GLY B CA 1
ATOM 3593 C C . GLY B 2 143 ? -19.667 -47.219 -34.860 1.00 8.57 221 GLY B C 1
ATOM 3594 O O . GLY B 2 143 ? -19.604 -47.109 -36.080 1.00 8.78 221 GLY B O 1
ATOM 3595 N N . PRO B 2 144 ? -20.364 -48.221 -34.269 1.00 9.11 222 PRO B N 1
ATOM 3596 C CA . PRO B 2 144 ? -21.197 -49.042 -35.118 1.00 10.11 222 PRO B CA 1
ATOM 3597 C C . PRO B 2 144 ? -22.279 -48.258 -35.824 1.00 8.73 222 PRO B C 1
ATOM 3598 O O . PRO B 2 144 ? -22.717 -48.672 -36.905 1.00 9.39 222 PRO B O 1
ATOM 3602 N N A ARG B 2 145 ? -22.707 -47.120 -35.213 0.50 8.66 223 ARG B N 1
ATOM 3603 N N B ARG B 2 145 ? -22.509 -47.056 -35.383 0.50 8.49 223 ARG B N 1
ATOM 3604 C CA A ARG B 2 145 ? -23.516 -46.024 -35.877 0.50 8.13 223 ARG B CA 1
ATOM 3605 C CA B ARG B 2 145 ? -23.287 -46.060 -36.123 0.50 8.07 223 ARG B CA 1
ATOM 3606 C C A ARG B 2 145 ? -22.619 -44.801 -36.092 0.50 7.34 223 ARG B C 1
ATOM 3607 C C B ARG B 2 145 ? -22.402 -44.861 -36.332 0.50 7.35 223 ARG B C 1
ATOM 3608 O O A ARG B 2 145 ? -21.710 -44.630 -35.245 0.50 6.62 223 ARG B O 1
ATOM 3609 O O B ARG B 2 145 ? -21.292 -44.745 -35.849 0.50 6.91 223 ARG B O 1
ATOM 3624 N N . THR B 2 146 ? -22.869 -43.976 -37.142 1.00 6.78 224 THR B N 1
ATOM 3625 C CA . THR B 2 146 ? -22.175 -42.695 -37.322 1.00 7.11 224 THR B CA 1
ATOM 3626 C C . THR B 2 146 ? -23.097 -41.590 -36.813 1.00 6.67 224 THR B C 1
ATOM 3627 O O . THR B 2 146 ? -24.213 -41.500 -37.351 1.00 7.45 224 THR B O 1
ATOM 3631 N N . THR B 2 147 ? -22.671 -40.836 -35.801 1.00 6.84 225 THR B N 1
ATOM 3632 C CA . THR B 2 147 ? -23.492 -39.764 -35.289 1.00 7.01 225 THR B CA 1
ATOM 3633 C C . THR B 2 147 ? -22.766 -38.471 -35.284 1.00 7.16 225 THR B C 1
ATOM 3634 O O . THR B 2 147 ? -21.526 -38.396 -35.288 1.00 8.07 225 THR B O 1
ATOM 3638 N N . TYR B 2 148 ? -23.525 -37.365 -35.293 1.00 6.60 226 TYR B N 1
ATOM 3639 C CA . TYR B 2 148 ? -23.056 -35.951 -35.243 1.00 6.70 226 TYR B CA 1
ATOM 3640 C C . TYR B 2 148 ? -23.809 -35.309 -34.125 1.00 7.37 226 TYR B C 1
ATOM 3641 O O . TYR B 2 148 ? -25.058 -35.265 -34.228 1.00 7.56 226 TYR B O 1
ATOM 3650 N N . VAL B 2 149 ? -23.141 -34.850 -33.089 1.00 7.25 227 VAL B N 1
ATOM 3651 C CA . VAL B 2 149 ? -23.777 -34.354 -31.873 1.00 7.77 227 VAL B CA 1
ATOM 3652 C C . VAL B 2 149 ? -23.445 -32.878 -31.826 1.00 7.89 227 VAL B C 1
ATOM 3653 O O . VAL B 2 149 ? -22.270 -32.524 -31.845 1.00 8.53 227 VAL B O 1
ATOM 3657 N N . VAL B 2 150 ? -24.470 -32.046 -31.724 1.00 7.87 228 VAL B N 1
ATOM 3658 C CA . VAL B 2 150 ? -24.335 -30.594 -31.924 1.00 8.08 228 VAL B CA 1
ATOM 3659 C C . VAL B 2 150 ? -24.972 -29.843 -30.742 1.00 8.18 228 VAL B C 1
ATOM 3660 O O . VAL B 2 150 ? -26.093 -30.143 -30.380 1.00 8.39 228 VAL B O 1
ATOM 3664 N N . ALA B 2 151 ? -24.298 -28.796 -30.326 1.00 8.07 229 ALA B N 1
ATOM 3665 C CA . ALA B 2 151 ? -24.897 -27.792 -29.431 1.00 8.83 229 ALA B CA 1
ATOM 3666 C C . ALA B 2 151 ? -24.734 -26.439 -30.068 1.00 8.98 229 ALA B C 1
ATOM 3667 O O . ALA B 2 151 ? -23.639 -26.032 -30.455 1.00 10.11 229 ALA B O 1
ATOM 3669 N N . ILE B 2 152 ? -25.856 -25.719 -30.118 1.00 9.52 230 ILE B N 1
ATOM 3670 C CA . ILE B 2 152 ? -25.866 -24.343 -30.562 1.00 10.67 230 ILE B CA 1
ATOM 3671 C C . ILE B 2 152 ? -25.998 -23.464 -29.291 1.00 10.67 230 ILE B C 1
ATOM 3672 O O . ILE B 2 152 ? -26.975 -23.583 -28.561 1.00 12.43 230 ILE B O 1
ATOM 3677 N N . ASN B 2 153 ? -25.008 -22.660 -29.031 1.00 10.73 231 ASN B N 1
ATOM 3678 C CA . ASN B 2 153 ? -24.977 -21.863 -27.790 1.00 11.60 231 ASN B CA 1
ATOM 3679 C C . ASN B 2 153 ? -26.163 -20.874 -27.887 1.00 12.42 231 ASN B C 1
ATOM 3680 O O . ASN B 2 153 ? -26.401 -20.247 -28.871 1.00 14.58 231 ASN B O 1
ATOM 3685 N N . GLY B 2 154 ? -26.944 -20.897 -26.837 1.00 12.96 232 GLY B N 1
ATOM 3686 C CA . GLY B 2 154 ? -28.121 -20.039 -26.799 1.00 14.22 232 GLY B CA 1
ATOM 3687 C C . GLY B 2 154 ? -29.388 -20.670 -27.232 1.00 13.91 232 GLY B C 1
ATOM 3688 O O . GLY B 2 154 ? -30.462 -19.970 -27.190 1.00 16.57 232 GLY B O 1
ATOM 3689 N N . PHE B 2 155 ? -29.371 -21.884 -27.765 1.00 12.48 233 PHE B N 1
ATOM 3690 C CA . PHE B 2 155 ? -30.536 -22.625 -28.132 1.00 12.42 233 PHE B CA 1
ATOM 3691 C C . PHE B 2 155 ? -30.586 -23.868 -27.278 1.00 13.14 233 PHE B C 1
ATOM 3692 O O . PHE B 2 155 ? -29.579 -24.537 -27.120 1.00 12.68 233 PHE B O 1
ATOM 3700 N N . PRO B 2 156 ? -31.727 -24.287 -26.746 1.00 13.06 234 PRO B N 1
ATOM 3701 C CA . PRO B 2 156 ? -31.699 -25.365 -25.814 1.00 13.28 234 PRO B CA 1
ATOM 3702 C C . PRO B 2 156 ? -31.299 -26.738 -26.366 1.00 12.01 234 PRO B C 1
ATOM 3703 O O . PRO B 2 156 ? -31.646 -27.055 -27.511 1.00 12.85 234 PRO B O 1
ATOM 3707 N N . GLY B 2 157 ? -30.615 -27.485 -25.519 1.00 12.12 235 GLY B N 1
ATOM 3708 C CA . GLY B 2 157 ? -30.365 -28.900 -25.723 1.00 11.23 235 GLY B CA 1
ATOM 3709 C C . GLY B 2 157 ? -29.083 -29.197 -26.502 1.00 9.94 235 GLY B C 1
ATOM 3710 O O . GLY B 2 157 ? -28.508 -28.354 -27.175 1.00 10.89 235 GLY B O 1
ATOM 3711 N N . THR B 2 158 ? -28.676 -30.433 -26.350 1.00 9.41 236 THR B N 1
ATOM 3712 C CA . THR B 2 158 ? -27.664 -31.048 -27.213 1.00 9.28 236 THR B CA 1
ATOM 3713 C C . THR B 2 158 ? -28.304 -32.054 -28.071 1.00 9.32 236 THR B C 1
ATOM 3714 O O . THR B 2 158 ? -29.074 -32.896 -27.593 1.00 10.64 236 THR B O 1
ATOM 3718 N N . HIS B 2 159 ? -27.990 -32.067 -29.367 1.00 8.65 237 HIS B N 1
ATOM 3719 C CA . HIS B 2 159 ? -28.795 -32.727 -30.398 1.00 8.84 237 HIS B CA 1
ATOM 3720 C C . HIS B 2 159 ? -27.999 -33.755 -31.179 1.00 8.89 237 HIS B C 1
ATOM 3721 O O . HIS B 2 159 ? -26.937 -33.427 -31.724 1.00 9.52 237 HIS B O 1
ATOM 3728 N N . GLU B 2 160 ? -28.483 -34.980 -31.206 1.00 8.60 238 GLU B N 1
ATOM 3729 C CA . GLU B 2 160 ? -27.846 -36.060 -31.874 1.00 8.91 238 GLU B CA 1
ATOM 3730 C C . GLU B 2 160 ? -28.471 -36.291 -33.216 1.00 8.38 238 GLU B C 1
ATOM 3731 O O . GLU B 2 160 ? -29.705 -36.389 -33.341 1.00 9.23 238 GLU B O 1
ATOM 3737 N N . PHE B 2 161 ? -27.618 -36.434 -34.252 1.00 7.68 239 PHE B N 1
ATOM 3738 C CA . PHE B 2 161 ? -28.002 -36.735 -35.621 1.00 8.23 239 PHE B CA 1
ATOM 3739 C C . PHE B 2 161 ? -27.389 -38.084 -35.990 1.00 7.92 239 PHE B C 1
ATOM 3740 O O . PHE B 2 161 ? -26.183 -38.337 -35.732 1.00 8.67 239 PHE B O 1
ATOM 3748 N N . LEU B 2 162 ? -28.193 -38.924 -36.604 1.00 7.26 240 LEU B N 1
ATOM 3749 C CA . LEU B 2 162 ? -27.758 -40.239 -37.092 1.00 7.81 240 LEU B CA 1
ATOM 3750 C C . LEU B 2 162 ? -27.535 -40.151 -38.574 1.00 8.04 240 LEU B C 1
ATOM 3751 O O . LEU B 2 162 ? -28.384 -39.604 -39.320 1.00 8.94 240 LEU B O 1
ATOM 3756 N N . LEU B 2 163 ? -26.432 -40.706 -39.091 1.00 6.95 241 LEU B N 1
ATOM 3757 C CA . LEU B 2 163 ? -26.211 -40.780 -40.524 1.00 7.95 241 LEU B CA 1
ATOM 3758 C C . LEU B 2 163 ? -27.003 -41.932 -41.053 1.00 8.35 241 LEU B C 1
ATOM 3759 O O . LEU B 2 163 ? -26.809 -43.092 -40.705 1.00 9.02 241 LEU B O 1
ATOM 3764 N N . MET B 2 164 ? -27.930 -41.613 -41.982 1.00 8.97 242 MET B N 1
ATOM 3765 C CA . MET B 2 164 ? -28.803 -42.630 -42.608 1.00 10.53 242 MET B CA 1
ATOM 3766 C C . MET B 2 164 ? -28.112 -43.212 -43.767 1.00 10.48 242 MET B C 1
ATOM 3767 O O . MET B 2 164 ? -27.141 -42.703 -44.301 1.00 11.36 242 MET B O 1
ATOM 3772 N N . ASP B 2 165 ? -28.730 -44.276 -44.278 1.00 12.38 243 ASP B N 1
ATOM 3773 C CA . ASP B 2 165 ? -28.120 -44.962 -45.437 1.00 13.95 243 ASP B CA 1
ATOM 3774 C C . ASP B 2 165 ? -28.040 -44.176 -46.730 1.00 12.81 243 ASP B C 1
ATOM 3775 O O . ASP B 2 165 ? -27.170 -44.426 -47.563 1.00 15.14 243 ASP B O 1
ATOM 3780 N N . ASP B 2 166 ? -28.952 -43.181 -46.865 1.00 11.84 244 ASP B N 1
ATOM 3781 C CA . ASP B 2 166 ? -28.932 -42.283 -47.974 1.00 13.66 244 ASP B CA 1
ATOM 3782 C C . ASP B 2 166 ? -27.915 -41.152 -47.852 1.00 14.58 244 ASP B C 1
ATOM 3783 O O . ASP B 2 166 ? -27.874 -40.290 -48.704 1.00 16.48 244 ASP B O 1
ATOM 3788 N N . GLY B 2 167 ? -27.099 -41.194 -46.789 1.00 13.69 245 GLY B N 1
ATOM 3789 C CA . GLY B 2 167 ? -26.056 -40.237 -46.651 1.00 15.22 245 GLY B CA 1
ATOM 3790 C C . GLY B 2 167 ? -26.510 -38.987 -45.976 1.00 14.04 245 GLY B C 1
ATOM 3791 O O . GLY B 2 167 ? -25.703 -38.012 -45.937 1.00 15.87 245 GLY B O 1
ATOM 3792 N N . LYS B 2 168 ? -27.730 -38.902 -45.472 1.00 12.04 246 LYS B N 1
ATOM 3793 C CA . LYS B 2 168 ? -28.252 -37.721 -44.861 1.00 13.68 246 LYS B CA 1
ATOM 3794 C C . LYS B 2 168 ? -28.308 -37.820 -43.326 1.00 13.09 246 LYS B C 1
ATOM 3795 O O . LYS B 2 168 ? -28.448 -38.893 -42.753 1.00 12.10 246 LYS B O 1
ATOM 3801 N N . TRP B 2 169 ? -28.203 -36.705 -42.626 1.00 10.77 247 TRP B N 1
ATOM 3802 C CA . TRP B 2 169 ? -28.219 -36.643 -41.148 1.00 10.13 247 TRP B CA 1
ATOM 3803 C C . TRP B 2 169 ? -29.614 -36.449 -40.643 1.00 10.94 247 TRP B C 1
ATOM 3804 O O . TRP B 2 169 ? -30.192 -35.373 -41.140 1.00 15.18 247 TRP B O 1
ATOM 3815 N N . GLN B 2 170 ? -30.130 -37.279 -39.773 1.00 10.14 248 GLN B N 1
ATOM 3816 C CA . GLN B 2 170 ? -31.452 -37.162 -39.196 1.00 11.17 248 GLN B CA 1
ATOM 3817 C C . GLN B 2 170 ? -31.395 -36.949 -37.730 1.00 10.81 248 GLN B C 1
ATOM 3818 O O . GLN B 2 170 ? -30.712 -37.645 -36.961 1.00 10.19 248 GLN B O 1
ATOM 3824 N N . HIS B 2 171 ? -32.175 -35.951 -37.220 1.00 10.32 249 HIS B N 1
ATOM 3825 C CA . HIS B 2 171 ? -32.235 -35.653 -35.782 1.00 10.62 249 HIS B CA 1
ATOM 3826 C C . HIS B 2 171 ? -32.878 -36.769 -35.031 1.00 11.84 249 HIS B C 1
ATOM 3827 O O . HIS B 2 171 ? -34.067 -37.115 -35.342 1.00 14.34 249 HIS B O 1
ATOM 3834 N N . VAL B 2 172 ? -32.215 -37.418 -34.112 1.00 10.12 250 VAL B N 1
ATOM 3835 C CA . VAL B 2 172 ? -32.738 -38.587 -33.390 1.00 11.06 250 VAL B CA 1
ATOM 3836 C C . VAL B 2 172 ? -32.797 -38.450 -31.898 1.00 12.24 250 VAL B C 1
ATOM 3837 O O . VAL B 2 172 ? -33.483 -39.268 -31.219 1.00 14.40 250 VAL B O 1
ATOM 3841 N N . LYS B 2 173 ? -32.196 -37.411 -31.280 1.00 11.28 251 LYS B N 1
ATOM 3842 C CA . LYS B 2 173 ? -32.291 -37.254 -29.786 1.00 12.08 251 LYS B CA 1
ATOM 3843 C C . LYS B 2 173 ? -31.995 -35.834 -29.475 1.00 12.28 251 LYS B C 1
ATOM 3844 O O . LYS B 2 173 ? -31.136 -35.209 -30.102 1.00 12.04 251 LYS B O 1
ATOM 3850 N N . GLU B 2 174 ? -32.678 -35.281 -28.478 1.00 12.72 252 GLU B N 1
ATOM 3851 C CA . GLU B 2 174 ? -32.360 -34.024 -27.837 1.00 13.51 252 GLU B CA 1
ATOM 3852 C C . GLU B 2 174 ? -32.158 -34.340 -26.396 1.00 13.94 252 GLU B C 1
ATOM 3853 O O . GLU B 2 174 ? -32.990 -35.051 -25.816 1.00 17.56 252 GLU B O 1
ATOM 3859 N N . THR B 2 175 ? -31.056 -33.910 -25.769 1.00 12.28 253 THR B N 1
ATOM 3860 C CA . THR B 2 175 ? -30.778 -34.080 -24.364 1.00 11.92 253 THR B CA 1
ATOM 3861 C C . THR B 2 175 ? -30.780 -32.698 -23.719 1.00 12.36 253 THR B C 1
ATOM 3862 O O . THR B 2 175 ? -30.077 -31.795 -24.114 1.00 12.50 253 THR B O 1
ATOM 3866 N N . THR B 2 176 ? -31.573 -32.618 -22.604 1.00 13.28 254 THR B N 1
ATOM 3867 C CA . THR B 2 176 ? -31.635 -31.423 -21.803 1.00 15.13 254 THR B CA 1
ATOM 3868 C C . THR B 2 176 ? -31.447 -31.624 -20.280 1.00 15.83 254 THR B C 1
ATOM 3869 O O . THR B 2 176 ? -31.263 -30.618 -19.569 1.00 17.34 254 THR B O 1
ATOM 3873 N N . GLU B 2 177 ? -31.342 -32.868 -19.869 1.00 16.41 255 GLU B N 1
ATOM 3874 C CA . GLU B 2 177 ? -31.045 -33.192 -18.480 1.00 18.35 255 GLU B CA 1
ATOM 3875 C C . GLU B 2 177 ? -30.051 -34.318 -18.352 1.00 16.48 255 GLU B C 1
ATOM 3876 O O . GLU B 2 177 ? -30.117 -35.278 -19.083 1.00 17.98 255 GLU B O 1
ATOM 3882 N N . ILE B 2 178 ? -29.125 -34.193 -17.396 1.00 16.81 256 ILE B N 1
ATOM 3883 C CA . ILE B 2 178 ? -28.167 -35.197 -17.001 1.00 16.58 256 ILE B CA 1
ATOM 3884 C C . ILE B 2 178 ? -28.453 -35.479 -15.521 1.00 16.82 256 ILE B C 1
ATOM 3885 O O . ILE B 2 178 ? -28.296 -34.573 -14.679 1.00 19.76 256 ILE B O 1
ATOM 3890 N N . LYS B 2 179 ? -28.921 -36.694 -15.272 1.00 16.43 257 LYS B N 1
ATOM 3891 C CA . LYS B 2 179 ? -29.412 -37.129 -13.925 1.00 17.79 257 LYS B CA 1
ATOM 3892 C C . LYS B 2 179 ? -28.308 -37.824 -13.198 1.00 16.16 257 LYS B C 1
ATOM 3893 O O . LYS B 2 179 ? -27.223 -38.142 -13.711 1.00 16.30 257 LYS B O 1
ATOM 3899 N N . GLU B 2 180 ? -28.588 -38.153 -11.932 0.70 14.39 258 GLU B N 1
ATOM 3900 C CA . GLU B 2 180 ? -27.667 -38.872 -11.135 0.70 14.41 258 GLU B CA 1
ATOM 3901 C C . GLU B 2 180 ? -27.710 -40.348 -11.409 0.70 14.13 258 GLU B C 1
ATOM 3902 O O . GLU B 2 180 ? -28.769 -40.969 -11.559 0.70 18.53 258 GLU B O 1
ATOM 3908 N N . GLY B 2 181 ? -26.548 -40.956 -11.497 1.00 17.70 259 GLY B N 1
ATOM 3909 C CA . GLY B 2 181 ? -26.449 -42.362 -11.776 1.00 16.82 259 GLY B CA 1
ATOM 3910 C C . GLY B 2 181 ? -25.199 -42.949 -11.149 1.00 17.70 259 GLY B C 1
ATOM 3911 O O . GLY B 2 181 ? -24.669 -42.364 -10.194 1.00 21.24 259 GLY B O 1
ATOM 3912 N N . LYS B 2 182 ? -24.801 -44.145 -11.564 1.00 15.61 260 LYS B N 1
ATOM 3913 C CA . LYS B 2 182 ? -23.717 -44.877 -10.992 1.00 16.53 260 LYS B CA 1
ATOM 3914 C C . LYS B 2 182 ? -22.730 -45.364 -12.097 1.00 15.40 260 LYS B C 1
ATOM 3915 O O . LYS B 2 182 ? -22.500 -46.576 -12.208 1.00 16.88 260 LYS B O 1
ATOM 3921 N N . LEU B 2 183 ? -22.237 -44.406 -12.846 1.00 15.25 261 LEU B N 1
ATOM 3922 C CA . LEU B 2 183 ? -21.349 -44.670 -14.045 1.00 14.83 261 LEU B CA 1
ATOM 3923 C C . LEU B 2 183 ? -20.144 -43.714 -13.905 1.00 14.69 261 LEU B C 1
ATOM 3924 O O . LEU B 2 183 ? -20.334 -42.486 -13.692 1.00 13.20 261 LEU B O 1
ATOM 3929 N N . PHE B 2 184 ? -18.921 -44.235 -14.081 1.00 12.46 262 PHE B N 1
ATOM 3930 C CA . PHE B 2 184 ? -17.762 -43.381 -14.075 1.00 12.46 262 PHE B CA 1
ATOM 3931 C C . PHE B 2 184 ? -16.848 -43.761 -15.247 1.00 12.29 262 PHE B C 1
ATOM 3932 O O . PHE B 2 184 ? -16.813 -44.935 -15.695 1.00 12.35 262 PHE B O 1
ATOM 3940 N N . SER B 2 185 ? -16.101 -42.779 -15.690 1.00 11.71 263 SER B N 1
ATOM 3941 C CA . SER B 2 185 ? -15.167 -42.899 -16.804 1.00 11.58 263 SER B CA 1
ATOM 3942 C C . SER B 2 185 ? -13.877 -42.208 -16.426 1.00 11.37 263 SER B C 1
ATOM 3943 O O . SER B 2 185 ? -13.803 -40.977 -16.605 1.00 12.78 263 SER B O 1
ATOM 3946 N N . PRO B 2 186 ? -12.894 -42.895 -15.826 1.00 11.89 264 PRO B N 1
ATOM 3947 C CA . PRO B 2 186 ? -11.762 -42.258 -15.202 1.00 13.47 264 PRO B CA 1
ATOM 3948 C C . PRO B 2 186 ? -10.541 -42.221 -16.109 1.00 13.66 264 PRO B C 1
ATOM 3949 O O . PRO B 2 186 ? -9.887 -43.252 -16.309 1.00 15.00 264 PRO B O 1
ATOM 3953 N N . GLY B 2 187 ? -10.279 -41.046 -16.644 1.00 13.41 265 GLY B N 1
ATOM 3954 C CA . GLY B 2 187 ? -9.101 -40.816 -17.421 1.00 14.07 265 GLY B CA 1
ATOM 3955 C C . GLY B 2 187 ? -7.864 -40.639 -16.549 1.00 14.27 265 GLY B C 1
ATOM 3956 O O . GLY B 2 187 ? -7.894 -40.103 -15.405 1.00 14.44 265 GLY B O 1
ATOM 3957 N N . ASN B 2 188 ? -6.695 -41.050 -17.078 1.00 14.39 266 ASN B N 1
ATOM 3958 C CA . ASN B 2 188 ? -5.458 -40.894 -16.359 1.00 14.64 266 ASN B CA 1
ATOM 3959 C C . ASN B 2 188 ? -5.451 -41.585 -15.010 1.00 14.83 266 ASN B C 1
ATOM 3960 O O . ASN B 2 188 ? -4.994 -41.007 -14.025 1.00 14.44 266 ASN B O 1
ATOM 3965 N N . LEU B 2 189 ? -6.031 -42.761 -14.965 1.00 14.60 267 LEU B N 1
ATOM 3966 C CA . LEU B 2 189 ? -6.164 -43.480 -13.670 1.00 15.32 267 LEU B CA 1
ATOM 3967 C C . LEU B 2 189 ? -4.820 -43.683 -13.004 1.00 16.78 267 LEU B C 1
ATOM 3968 O O . LEU B 2 189 ? -4.710 -43.687 -11.781 1.00 16.83 267 LEU B O 1
ATOM 3973 N N . ARG B 2 190 ? -3.751 -43.741 -13.785 1.00 16.34 268 ARG B N 1
ATOM 3974 C CA . ARG B 2 190 ? -2.398 -43.839 -13.218 1.00 17.98 268 ARG B CA 1
ATOM 3975 C C . ARG B 2 190 ? -2.095 -42.721 -12.213 1.00 18.82 268 ARG B C 1
ATOM 3976 O O . ARG B 2 190 ? -1.319 -42.923 -11.281 1.00 19.72 268 ARG B O 1
ATOM 3984 N N . ALA B 2 191 ? -2.732 -41.556 -12.343 1.00 16.20 269 ALA B N 1
ATOM 3985 C CA . ALA B 2 191 ? -2.522 -40.470 -11.433 1.00 15.73 269 ALA B CA 1
ATOM 3986 C C . ALA B 2 191 ? -2.968 -40.786 -9.989 1.00 18.73 269 ALA B C 1
ATOM 3987 O O . ALA B 2 191 ? -2.531 -40.092 -9.083 1.00 19.46 269 ALA B O 1
ATOM 3989 N N . THR B 2 192 ? -3.829 -41.796 -9.816 1.00 16.76 270 THR B N 1
ATOM 3990 C CA . THR B 2 192 ? -4.232 -42.192 -8.438 1.00 17.06 270 THR B CA 1
ATOM 3991 C C . THR B 2 192 ? -3.058 -42.764 -7.670 1.00 20.04 270 THR B C 1
ATOM 3992 O O . THR B 2 192 ? -3.138 -42.852 -6.430 1.00 21.05 270 THR B O 1
ATOM 3996 N N . PHE B 2 193 ? -2.016 -43.158 -8.342 1.00 19.75 271 PHE B N 1
ATOM 3997 C CA . PHE B 2 193 ? -0.809 -43.643 -7.630 1.00 20.84 271 PHE B CA 1
ATOM 3998 C C . PHE B 2 193 ? -0.188 -42.576 -6.776 1.00 21.15 271 PHE B C 1
ATOM 3999 O O . PHE B 2 193 ? 0.286 -42.881 -5.646 1.00 25.41 271 PHE B O 1
ATOM 4007 N N . ASP B 2 194 ? -0.209 -41.331 -7.236 1.00 21.02 272 ASP B N 1
ATOM 4008 C CA . ASP B 2 194 ? 0.453 -40.265 -6.528 1.00 25.37 272 ASP B CA 1
ATOM 4009 C C . ASP B 2 194 ? -0.351 -38.936 -6.448 1.00 26.42 272 ASP B C 1
ATOM 4010 O O . ASP B 2 194 ? 0.205 -37.870 -6.232 1.00 27.24 272 ASP B O 1
ATOM 4015 N N . ASN B 2 195 ? -1.654 -39.031 -6.662 1.00 20.09 273 ASN B N 1
ATOM 4016 C CA . ASN B 2 195 ? -2.571 -37.931 -6.381 1.00 20.00 273 ASN B CA 1
ATOM 4017 C C . ASN B 2 195 ? -3.636 -38.557 -5.446 1.00 18.15 273 ASN B C 1
ATOM 4018 O O . ASN B 2 195 ? -4.525 -39.277 -5.888 1.00 17.24 273 ASN B O 1
ATOM 4023 N N . ALA B 2 196 ? -3.435 -38.347 -4.122 1.00 19.38 274 ALA B N 1
ATOM 4024 C CA . ALA B 2 196 ? -4.303 -38.986 -3.133 1.00 20.56 274 ALA B CA 1
ATOM 4025 C C . ALA B 2 196 ? -5.741 -38.503 -3.222 1.00 18.00 274 ALA B C 1
ATOM 4026 O O . ALA B 2 196 ? -6.624 -39.245 -2.865 1.00 19.43 274 ALA B O 1
ATOM 4028 N N . ASP B 2 197 ? -5.987 -37.299 -3.711 1.00 18.47 275 ASP B N 1
ATOM 4029 C CA . ASP B 2 197 ? -7.402 -36.876 -3.884 1.00 19.95 275 ASP B CA 1
ATOM 4030 C C . ASP B 2 197 ? -8.144 -37.631 -4.993 1.00 17.56 275 ASP B C 1
ATOM 4031 O O . ASP B 2 197 ? -9.262 -38.078 -4.842 1.00 16.21 275 ASP B O 1
ATOM 4036 N N . TYR B 2 198 ? -7.433 -37.874 -6.075 1.00 16.55 276 TYR B N 1
ATOM 4037 C CA . TYR B 2 198 ? -8.035 -38.688 -7.117 1.00 15.99 276 TYR B CA 1
ATOM 4038 C C . TYR B 2 198 ? -8.193 -40.126 -6.709 1.00 14.71 276 TYR B C 1
ATOM 4039 O O . TYR B 2 198 ? -9.199 -40.724 -6.967 1.00 14.52 276 TYR B O 1
ATOM 4048 N N . GLU B 2 199 ? -7.241 -40.678 -5.961 1.00 16.42 277 GLU B N 1
ATOM 4049 C CA . GLU B 2 199 ? -7.418 -41.982 -5.387 1.00 18.20 277 GLU B CA 1
ATOM 4050 C C . GLU B 2 199 ? -8.697 -42.081 -4.578 1.00 16.98 277 GLU B C 1
ATOM 4051 O O . GLU B 2 199 ? -9.424 -43.052 -4.651 1.00 16.16 277 GLU B O 1
ATOM 4057 N N . LYS B 2 200 ? -8.930 -41.058 -3.732 1.00 16.74 278 LYS B N 1
ATOM 4058 C CA . LYS B 2 200 ? -10.130 -41.103 -2.892 1.00 16.41 278 LYS B CA 1
ATOM 4059 C C . LYS B 2 200 ? -11.411 -41.067 -3.666 1.00 14.83 278 LYS B C 1
ATOM 4060 O O . LYS B 2 200 ? -12.380 -41.769 -3.386 1.00 15.86 278 LYS B O 1
ATOM 4066 N N . LEU B 2 201 ? -11.413 -40.276 -4.718 1.00 15.14 279 LEU B N 1
ATOM 4067 C CA . LEU B 2 201 ? -12.552 -40.175 -5.582 1.00 14.87 279 LEU B CA 1
ATOM 4068 C C . LEU B 2 201 ? -12.929 -41.520 -6.251 1.00 14.18 279 LEU B C 1
ATOM 4069 O O . LEU B 2 201 ? -14.050 -41.957 -6.269 1.00 14.79 279 LEU B O 1
ATOM 4074 N N . ILE B 2 202 ? -11.882 -42.196 -6.806 1.00 14.59 280 ILE B N 1
ATOM 4075 C CA . ILE B 2 202 ? -12.102 -43.493 -7.357 1.00 15.98 280 ILE B CA 1
ATOM 4076 C C . ILE B 2 202 ? -12.552 -44.508 -6.334 1.00 16.33 280 ILE B C 1
ATOM 4077 O O . ILE B 2 202 ? -13.470 -45.330 -6.588 1.00 16.74 280 ILE B O 1
ATOM 4082 N N A ASN B 2 203 ? -11.960 -44.480 -5.126 0.50 16.55 281 ASN B N 1
ATOM 4083 N N B ASN B 2 203 ? -11.930 -44.448 -5.166 0.50 16.34 281 ASN B N 1
ATOM 4084 C CA A ASN B 2 203 ? -12.508 -45.284 -3.994 0.50 17.02 281 ASN B CA 1
ATOM 4085 C CA B ASN B 2 203 ? -12.392 -45.289 -4.097 0.50 16.77 281 ASN B CA 1
ATOM 4086 C C A ASN B 2 203 ? -13.980 -45.112 -3.780 0.50 16.39 281 ASN B C 1
ATOM 4087 C C B ASN B 2 203 ? -13.899 -45.100 -3.755 0.50 16.35 281 ASN B C 1
ATOM 4088 O O A ASN B 2 203 ? -14.723 -46.032 -3.450 0.50 17.08 281 ASN B O 1
ATOM 4089 O O B ASN B 2 203 ? -14.605 -46.053 -3.419 0.50 17.83 281 ASN B O 1
ATOM 4098 N N . TYR B 2 204 ? -14.401 -43.871 -3.837 1.00 15.15 282 TYR B N 1
ATOM 4099 C CA . TYR B 2 204 ? -15.793 -43.570 -3.667 1.00 15.45 282 TYR B CA 1
ATOM 4100 C C . TYR B 2 204 ? -16.628 -44.367 -4.691 1.00 14.54 282 TYR B C 1
ATOM 4101 O O . TYR B 2 204 ? -17.582 -45.060 -4.361 1.00 15.80 282 TYR B O 1
ATOM 4110 N N . TYR B 2 205 ? -16.268 -44.166 -5.972 1.00 14.22 283 TYR B N 1
ATOM 4111 C CA . TYR B 2 205 ? -17.067 -44.828 -7.022 1.00 14.97 283 TYR B CA 1
ATOM 4112 C C . TYR B 2 205 ? -17.089 -46.346 -6.857 1.00 14.45 283 TYR B C 1
ATOM 4113 O O . TYR B 2 205 ? -18.118 -46.951 -7.044 1.00 16.51 283 TYR B O 1
ATOM 4122 N N . VAL B 2 206 ? -15.954 -46.944 -6.565 1.00 15.88 284 VAL B N 1
ATOM 4123 C CA . VAL B 2 206 ? -15.815 -48.405 -6.330 1.00 17.17 284 VAL B CA 1
ATOM 4124 C C . VAL B 2 206 ? -16.630 -48.826 -5.113 1.00 18.44 284 VAL B C 1
ATOM 4125 O O . VAL B 2 206 ? -17.404 -49.801 -5.145 1.00 17.90 284 VAL B O 1
ATOM 4129 N N . SER B 2 207 ? -16.604 -47.987 -4.057 1.00 18.06 285 SER B N 1
ATOM 4130 C CA . SER B 2 207 ? -17.425 -48.312 -2.869 1.00 19.39 285 SER B CA 1
ATOM 4131 C C . SER B 2 207 ? -18.910 -48.302 -3.111 1.00 17.38 285 SER B C 1
ATOM 4132 O O . SER B 2 207 ? -19.677 -48.966 -2.421 1.00 19.93 285 SER B O 1
ATOM 4135 N N . GLU B 2 208 ? -19.360 -47.533 -4.083 1.00 16.92 286 GLU B N 1
ATOM 4136 C CA . GLU B 2 208 ? -20.739 -47.407 -4.466 1.00 16.61 286 GLU B CA 1
ATOM 4137 C C . GLU B 2 208 ? -21.144 -48.365 -5.637 1.00 16.14 286 GLU B C 1
ATOM 4138 O O . GLU B 2 208 ? -22.246 -48.275 -6.127 1.00 17.68 286 GLU B O 1
ATOM 4144 N N . LYS B 2 209 ? -20.171 -49.183 -6.013 1.00 17.40 287 LYS B N 1
ATOM 4145 C CA . LYS B 2 209 ? -20.353 -50.271 -7.005 1.00 19.59 287 LYS B CA 1
ATOM 4146 C C . LYS B 2 209 ? -20.678 -49.718 -8.353 1.00 17.90 287 LYS B C 1
ATOM 4147 O O . LYS B 2 209 ? -21.463 -50.292 -9.115 1.00 19.49 287 LYS B O 1
ATOM 4153 N N . TYR B 2 210 ? -20.099 -48.571 -8.700 1.00 15.36 288 TYR B N 1
ATOM 4154 C CA . TYR B 2 210 ? -20.350 -47.936 -9.989 1.00 15.48 288 TYR B CA 1
ATOM 4155 C C . TYR B 2 210 ? -19.814 -48.858 -11.144 1.00 13.87 288 TYR B C 1
ATOM 4156 O O . TYR B 2 210 ? -18.849 -49.618 -10.977 1.00 15.29 288 TYR B O 1
ATOM 4165 N N . THR B 2 211 ? -20.508 -48.679 -12.279 1.00 13.83 289 THR B N 1
ATOM 4166 C CA . THR B 2 211 ? -20.162 -49.288 -13.573 1.00 14.17 289 THR B CA 1
ATOM 4167 C C . THR B 2 211 ? -19.007 -48.449 -14.160 1.00 12.84 289 THR B C 1
ATOM 4168 O O . THR B 2 211 ? -19.044 -47.207 -14.135 1.00 13.05 289 THR B O 1
ATOM 4172 N N . LEU B 2 212 ? -17.943 -49.093 -14.642 1.00 13.60 290 LEU B N 1
ATOM 4173 C CA . LEU B 2 212 ? -16.766 -48.446 -15.302 1.00 12.24 290 LEU B CA 1
ATOM 4174 C C . LEU B 2 212 ? -16.921 -48.469 -16.811 1.00 12.18 290 LEU B C 1
ATOM 4175 O O . LEU B 2 212 ? -17.189 -49.556 -17.355 1.00 12.63 290 LEU B O 1
ATOM 4180 N N A ARG B 2 213 ? -16.776 -47.362 -17.512 0.50 12.61 291 ARG B N 1
ATOM 4181 N N B ARG B 2 213 ? -16.696 -47.359 -17.480 0.50 11.98 291 ARG B N 1
ATOM 4182 C CA A ARG B 2 213 ? -16.754 -47.389 -18.985 0.50 12.52 291 ARG B CA 1
ATOM 4183 C CA B ARG B 2 213 ? -16.713 -47.326 -18.929 0.50 11.52 291 ARG B CA 1
ATOM 4184 C C A ARG B 2 213 ? -15.766 -46.315 -19.467 0.50 13.02 291 ARG B C 1
ATOM 4185 C C B ARG B 2 213 ? -15.727 -46.304 -19.418 0.50 12.57 291 ARG B C 1
ATOM 4186 O O A ARG B 2 213 ? -16.046 -45.114 -19.311 0.50 13.49 291 ARG B O 1
ATOM 4187 O O B ARG B 2 213 ? -16.006 -45.107 -19.286 0.50 13.17 291 ARG B O 1
ATOM 4202 N N . TYR B 2 214 ? -14.597 -46.709 -19.942 1.00 12.18 292 TYR B N 1
ATOM 4203 C CA . TYR B 2 214 ? -13.583 -45.780 -20.355 1.00 13.67 292 TYR B CA 1
ATOM 4204 C C . TYR B 2 214 ? -12.715 -46.415 -21.437 1.00 12.39 292 TYR B C 1
ATOM 4205 O O . TYR B 2 214 ? -12.155 -47.511 -21.229 1.00 12.26 292 TYR B O 1
ATOM 4214 N N . THR B 2 215 ? -12.547 -45.731 -22.558 1.00 14.48 293 THR B N 1
ATOM 4215 C CA . THR B 2 215 ? -11.676 -46.204 -23.664 1.00 14.97 293 THR B CA 1
ATOM 4216 C C . THR B 2 215 ? -10.583 -45.319 -24.083 1.00 15.68 293 THR B C 1
ATOM 4217 O O . THR B 2 215 ? -9.931 -45.599 -25.073 1.00 18.74 293 THR B O 1
ATOM 4221 N N . GLY B 2 216 ? -10.238 -44.298 -23.327 1.00 15.31 294 GLY B N 1
ATOM 4222 C CA . GLY B 2 216 ? -9.135 -43.436 -23.614 1.00 17.61 294 GLY B CA 1
ATOM 4223 C C . GLY B 2 216 ? -9.510 -42.288 -24.477 1.00 19.35 294 GLY B C 1
ATOM 4224 O O . GLY B 2 216 ? -8.820 -41.274 -24.473 1.00 23.75 294 GLY B O 1
ATOM 4225 N N . GLY B 2 217 ? -10.707 -42.369 -25.061 1.00 22.30 295 GLY B N 1
ATOM 4226 C CA . GLY B 2 217 ? -11.125 -41.546 -26.215 1.00 25.53 295 GLY B CA 1
ATOM 4227 C C . GLY B 2 217 ? -12.118 -40.582 -25.606 1.00 22.35 295 GLY B C 1
ATOM 4228 O O . GLY B 2 217 ? -13.220 -41.117 -25.194 1.00 22.29 295 GLY B O 1
ATOM 4229 N N A MET B 2 218 ? -11.771 -39.279 -25.458 0.50 19.86 296 MET B N 1
ATOM 4230 N N B MET B 2 218 ? -11.752 -39.260 -25.431 0.50 19.15 296 MET B N 1
ATOM 4231 C CA A MET B 2 218 ? -12.705 -38.316 -24.901 0.50 18.21 296 MET B CA 1
ATOM 4232 C CA B MET B 2 218 ? -12.700 -38.267 -24.867 0.50 17.35 296 MET B CA 1
ATOM 4233 C C A MET B 2 218 ? -14.044 -38.400 -25.559 0.50 15.60 296 MET B C 1
ATOM 4234 C C B MET B 2 218 ? -14.037 -38.404 -25.551 0.50 15.17 296 MET B C 1
ATOM 4235 O O A MET B 2 218 ? -15.050 -38.339 -24.882 0.50 14.13 296 MET B O 1
ATOM 4236 O O B MET B 2 218 ? -15.046 -38.336 -24.889 0.50 13.94 296 MET B O 1
ATOM 4245 N N . VAL B 2 219 ? -14.109 -38.616 -26.870 1.00 15.52 297 VAL B N 1
ATOM 4246 C CA . VAL B 2 219 ? -15.423 -38.591 -27.535 1.00 15.81 297 VAL B CA 1
ATOM 4247 C C . VAL B 2 219 ? -16.374 -39.594 -27.065 1.00 15.29 297 VAL B C 1
ATOM 4248 O O . VAL B 2 219 ? -17.448 -39.167 -26.541 1.00 14.10 297 VAL B O 1
ATOM 4252 N N . PRO B 2 220 ? -16.168 -40.894 -27.183 1.00 15.17 298 PRO B N 1
ATOM 4253 C CA . PRO B 2 220 ? -17.156 -41.780 -26.717 1.00 16.51 298 PRO B CA 1
ATOM 4254 C C . PRO B 2 220 ? -17.320 -41.683 -25.222 1.00 14.59 298 PRO B C 1
ATOM 4255 O O . PRO B 2 220 ? -18.416 -41.951 -24.740 1.00 14.75 298 PRO B O 1
ATOM 4259 N N . ASP B 2 221 ? -16.210 -41.389 -24.494 1.00 12.19 299 ASP B N 1
ATOM 4260 C CA . ASP B 2 221 ? -16.317 -41.429 -23.050 1.00 13.22 299 ASP B CA 1
ATOM 4261 C C . ASP B 2 221 ? -17.233 -40.347 -22.527 1.00 12.94 299 ASP B C 1
ATOM 4262 O O . ASP B 2 221 ? -17.849 -40.523 -21.447 1.00 13.06 299 ASP B O 1
ATOM 4267 N N . VAL B 2 222 ? -17.296 -39.183 -23.174 1.00 10.50 300 VAL B N 1
ATOM 4268 C CA . VAL B 2 222 ? -18.124 -38.106 -22.803 1.00 12.23 300 VAL B CA 1
ATOM 4269 C C . VAL B 2 222 ? -19.473 -38.202 -23.440 1.00 13.29 300 VAL B C 1
ATOM 4270 O O . VAL B 2 222 ? -20.536 -37.938 -22.865 1.00 13.90 300 VAL B O 1
ATOM 4274 N N . ASN B 2 223 ? -19.553 -38.680 -24.677 1.00 12.68 301 ASN B N 1
ATOM 4275 C CA . ASN B 2 223 ? -20.806 -38.841 -25.339 1.00 14.33 301 ASN B CA 1
ATOM 4276 C C . ASN B 2 223 ? -21.718 -39.736 -24.573 1.00 14.57 301 ASN B C 1
ATOM 4277 O O . ASN B 2 223 ? -22.946 -39.538 -24.578 1.00 14.11 301 ASN B O 1
ATOM 4282 N N . GLN B 2 224 ? -21.208 -40.778 -23.921 1.00 13.53 302 GLN B N 1
ATOM 4283 C CA . GLN B 2 224 ? -22.053 -41.700 -23.230 1.00 12.64 302 GLN B CA 1
ATOM 4284 C C . GLN B 2 224 ? -22.853 -40.993 -22.141 1.00 13.58 302 GLN B C 1
ATOM 4285 O O . GLN B 2 224 ? -23.972 -41.466 -21.820 1.00 13.81 302 GLN B O 1
ATOM 4291 N N . ILE B 2 225 ? -22.308 -39.952 -21.564 1.00 12.97 303 ILE B N 1
ATOM 4292 C CA . ILE B 2 225 ? -23.037 -39.184 -20.548 1.00 12.21 303 ILE B CA 1
ATOM 4293 C C . ILE B 2 225 ? -24.200 -38.517 -21.079 1.00 13.34 303 ILE B C 1
ATOM 4294 O O . ILE B 2 225 ? -25.296 -38.500 -20.500 1.00 13.80 303 ILE B O 1
ATOM 4299 N N . ILE B 2 226 ? -24.099 -37.951 -22.243 1.00 11.36 304 ILE B N 1
ATOM 4300 C CA . ILE B 2 226 ? -25.187 -37.278 -22.917 1.00 12.45 304 ILE B CA 1
ATOM 4301 C C . ILE B 2 226 ? -26.252 -38.258 -23.344 1.00 13.26 304 ILE B C 1
ATOM 4302 O O . ILE B 2 226 ? -27.470 -38.003 -23.217 1.00 16.39 304 ILE B O 1
ATOM 4307 N N . VAL B 2 227 ? -25.834 -39.397 -23.890 1.00 12.81 305 VAL B N 1
ATOM 4308 C CA . VAL B 2 227 ? -26.783 -40.403 -24.330 1.00 12.73 305 VAL B CA 1
ATOM 4309 C C . VAL B 2 227 ? -27.538 -41.071 -23.173 1.00 13.49 305 VAL B C 1
ATOM 4310 O O . VAL B 2 227 ? -28.802 -41.167 -23.205 1.00 15.74 305 VAL B O 1
ATOM 4314 N N . LYS B 2 228 ? -26.820 -41.483 -22.146 1.00 13.28 306 LYS B N 1
ATOM 4315 C CA . LYS B 2 228 ? -27.473 -42.148 -20.991 1.00 15.19 306 LYS B CA 1
ATOM 4316 C C . LYS B 2 228 ? -28.043 -41.172 -20.045 1.00 15.32 306 LYS B C 1
ATOM 4317 O O . LYS B 2 228 ? -28.815 -41.594 -19.160 1.00 16.76 306 LYS B O 1
ATOM 4323 N N . GLU B 2 229 ? -27.691 -39.883 -20.129 1.00 13.59 307 GLU B N 1
ATOM 4324 C CA . GLU B 2 229 ? -28.235 -38.872 -19.193 1.00 14.05 307 GLU B CA 1
ATOM 4325 C C . GLU B 2 229 ? -27.763 -39.145 -17.795 1.00 14.17 307 GLU B C 1
ATOM 4326 O O . GLU B 2 229 ? -28.573 -38.963 -16.846 1.00 15.76 307 GLU B O 1
ATOM 4332 N N . ARG B 2 230 ? -26.516 -39.540 -17.645 1.00 13.50 308 ARG B N 1
ATOM 4333 C CA . ARG B 2 230 ? -25.960 -39.812 -16.328 1.00 14.71 308 ARG B CA 1
ATOM 4334 C C . ARG B 2 230 ? -24.492 -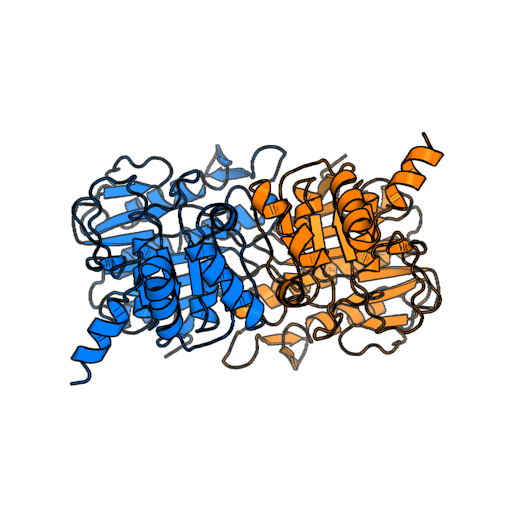40.087 -16.491 1.00 15.68 308 ARG B C 1
ATOM 4335 O O . ARG B 2 230 ? -24.028 -40.448 -17.569 1.00 14.81 308 ARG B O 1
ATOM 4343 N N . GLY B 2 231 ? -23.779 -39.999 -15.384 1.00 14.91 309 GLY B N 1
ATOM 4344 C CA . GLY B 2 231 ? -22.392 -40.374 -15.350 1.00 15.19 309 GLY B CA 1
ATOM 4345 C C . GLY B 2 231 ? -21.428 -39.265 -15.017 1.00 13.71 309 GLY B C 1
ATOM 4346 O O . GLY B 2 231 ? -21.818 -38.080 -14.905 1.00 15.73 309 GLY B O 1
ATOM 4347 N N . ILE B 2 232 ? -20.168 -39.646 -14.783 1.00 12.07 310 ILE B N 1
ATOM 4348 C CA . ILE B 2 232 ? -19.113 -38.712 -14.588 1.00 12.30 310 ILE B CA 1
ATOM 4349 C C . ILE B 2 232 ? -17.789 -39.159 -15.237 1.00 11.70 310 ILE B C 1
ATOM 4350 O O . ILE B 2 232 ? -17.327 -40.294 -15.043 1.00 12.96 310 ILE B O 1
ATOM 4355 N N . PHE B 2 233 ? -17.266 -38.275 -16.087 1.00 11.05 311 PHE B N 1
ATOM 4356 C CA . PHE B 2 233 ? -15.934 -38.402 -16.676 1.00 10.92 311 PHE B CA 1
ATOM 4357 C C . PHE B 2 233 ? -14.965 -37.548 -15.898 1.00 11.92 311 PHE B C 1
ATOM 4358 O O . PHE B 2 233 ? -15.306 -36.369 -15.655 1.00 11.75 311 PHE B O 1
ATOM 4366 N N . THR B 2 234 ? -13.777 -38.081 -15.596 1.00 11.64 312 THR B N 1
ATOM 4367 C CA . THR B 2 234 ? -12.763 -37.295 -14.970 1.00 12.32 312 THR B CA 1
ATOM 4368 C C . THR B 2 234 ? -11.408 -37.457 -15.613 1.00 13.21 312 THR B C 1
ATOM 4369 O O . THR B 2 234 ? -11.117 -38.555 -16.128 1.00 13.84 312 THR B O 1
ATOM 4373 N N . ASN B 2 235 ? -10.552 -36.455 -15.571 1.00 12.70 313 ASN B N 1
ATOM 4374 C CA . ASN B 2 235 ? -9.134 -36.589 -15.926 1.00 12.97 313 ASN B CA 1
ATOM 4375 C C . ASN B 2 235 ? -8.352 -35.622 -15.074 1.00 12.77 313 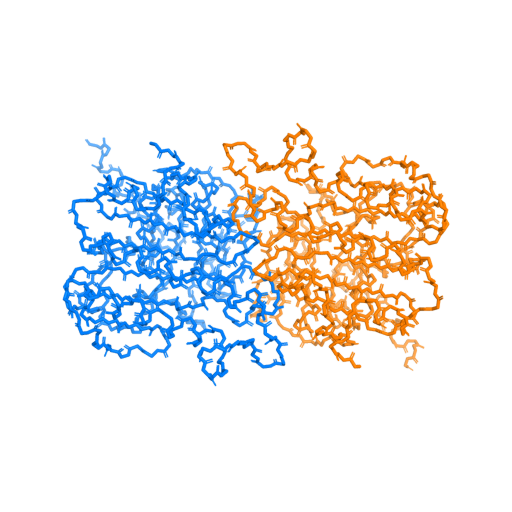ASN B C 1
ATOM 4376 O O . ASN B 2 235 ? -8.554 -34.405 -15.199 1.00 15.11 313 ASN B O 1
ATOM 4381 N N . VAL B 2 236 ? -7.555 -36.177 -14.157 1.00 14.58 314 VAL B N 1
ATOM 4382 C CA . VAL B 2 236 ? -6.879 -35.420 -13.134 1.00 15.18 314 VAL B CA 1
ATOM 4383 C C . VAL B 2 236 ? -5.409 -35.759 -13.279 1.00 16.16 314 VAL B C 1
ATOM 4384 O O . VAL B 2 236 ? -5.078 -36.861 -13.618 1.00 16.91 314 VAL B O 1
ATOM 4388 N N . THR B 2 237 ? -4.593 -34.711 -13.094 1.00 19.11 315 THR B N 1
ATOM 4389 C CA . THR B 2 237 ? -3.138 -34.810 -13.199 1.00 25.34 315 THR B CA 1
ATOM 4390 C C . THR B 2 237 ? -2.458 -35.196 -11.831 1.00 25.15 315 THR B C 1
ATOM 4391 O O . THR B 2 237 ? -3.085 -35.082 -10.799 1.00 27.26 315 THR B O 1
ATOM 4395 N N . SER B 2 238 ? -1.231 -35.683 -11.867 1.00 28.79 316 SER B N 1
ATOM 4396 C CA . SER B 2 238 ? -0.418 -35.839 -10.657 1.00 30.46 316 SER B CA 1
ATOM 4397 C C . SER B 2 238 ? 0.935 -35.183 -10.922 1.00 32.76 316 SER B C 1
ATOM 4398 O O . SER B 2 238 ? 1.231 -34.808 -12.055 1.00 33.96 316 SER B O 1
ATOM 4401 N N . PRO B 2 239 ? 1.775 -35.094 -9.886 1.00 37.70 317 PRO B N 1
ATOM 4402 C CA . PRO B 2 239 ? 3.140 -34.577 -10.141 1.00 39.83 317 PRO B CA 1
ATOM 4403 C C . PRO B 2 239 ? 3.958 -35.330 -11.225 1.00 38.93 317 PRO B C 1
ATOM 4404 O O . PRO B 2 239 ? 4.703 -34.701 -11.968 1.00 44.95 317 PRO B O 1
ATOM 4408 N N . THR B 2 240 ? 3.806 -36.654 -11.319 1.00 38.48 318 THR B N 1
ATOM 4409 C CA . THR B 2 240 ? 4.530 -37.446 -12.321 1.00 39.29 318 THR B CA 1
ATOM 4410 C C . THR B 2 240 ? 3.758 -37.676 -13.634 1.00 40.34 318 THR B C 1
ATOM 4411 O O . THR B 2 240 ? 4.246 -38.414 -14.479 1.00 42.43 318 THR B O 1
ATOM 4415 N N . THR B 2 241 ? 2.558 -37.103 -13.778 1.00 42.80 319 THR B N 1
ATOM 4416 C CA . THR B 2 241 ? 1.794 -37.257 -15.021 1.00 45.61 319 THR B CA 1
ATOM 4417 C C . THR B 2 241 ? 1.490 -35.861 -15.617 1.00 50.90 319 THR B C 1
ATOM 4418 O O . THR B 2 241 ? 1.284 -34.874 -14.913 1.00 58.77 319 THR B O 1
ATOM 4422 N N . LYS B 2 242 ? 1.525 -35.763 -16.937 1.00 54.60 320 LYS B N 1
ATOM 4423 C CA . LYS B 2 242 ? 1.184 -34.500 -17.595 1.00 53.85 320 LYS B CA 1
ATOM 4424 C C . LYS B 2 242 ? -0.327 -34.453 -17.777 1.00 43.47 320 LYS B C 1
ATOM 4425 O O . LYS B 2 242 ? -1.052 -35.524 -17.667 1.00 40.17 320 LYS B O 1
ATOM 4431 N N . ALA B 2 243 ? -0.795 -33.226 -18.024 1.00 32.77 321 ALA B N 1
ATOM 4432 C CA . ALA B 2 243 ? -2.164 -32.995 -18.558 1.00 23.35 321 ALA B CA 1
ATOM 4433 C C . ALA B 2 243 ? -2.205 -33.117 -20.088 1.00 20.36 321 ALA B C 1
ATOM 4434 O O . ALA B 2 243 ? -1.499 -32.347 -20.810 1.00 22.61 321 ALA B O 1
ATOM 4436 N N . LYS B 2 244 ? -2.903 -34.120 -20.564 0.70 15.76 322 LYS B N 1
ATOM 4437 C CA . LYS B 2 244 ? -2.917 -34.417 -21.980 0.70 15.15 322 LYS B CA 1
ATOM 4438 C C . LYS B 2 244 ? -4.056 -33.669 -22.650 0.70 13.39 322 LYS B C 1
ATOM 4439 O O . LYS B 2 244 ? -3.990 -33.557 -23.862 0.70 13.57 322 LYS B O 1
ATOM 4445 N N . LEU B 2 245 ? -5.143 -33.316 -21.948 0.70 10.91 323 LEU B N 1
ATOM 4446 C CA . LEU B 2 245 ? -6.285 -32.797 -22.630 0.70 10.74 323 LEU B CA 1
ATOM 4447 C C . LEU B 2 245 ? -6.148 -31.355 -22.934 0.70 10.00 323 LEU B C 1
ATOM 4448 O O . LEU B 2 245 ? -5.843 -30.543 -22.067 0.70 10.17 323 LEU B O 1
ATOM 4453 N N . ARG B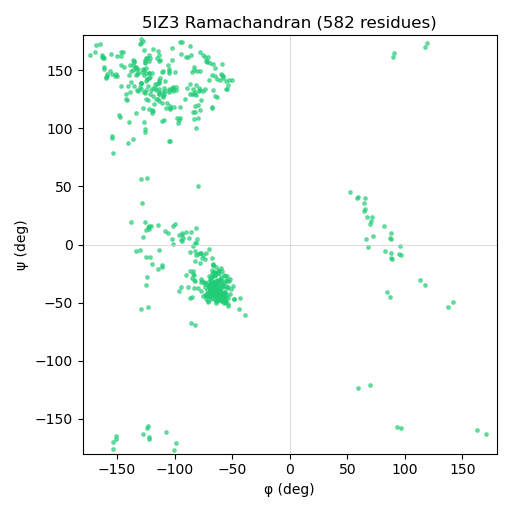 2 246 ? -6.424 -30.960 -24.168 1.00 11.67 324 ARG B N 1
ATOM 4454 C CA . ARG B 2 246 ? -6.299 -29.602 -24.565 1.00 11.52 324 ARG B CA 1
ATOM 4455 C C . ARG B 2 246 ? -7.584 -28.792 -24.350 1.00 10.96 324 ARG B C 1
ATOM 4456 O O . ARG B 2 246 ? -8.660 -29.224 -24.767 1.00 11.01 324 ARG B O 1
ATOM 4464 N N . LEU B 2 247 ? -7.475 -27.581 -23.798 1.00 11.55 325 LEU B N 1
ATOM 4465 C CA . LEU B 2 247 ? -8.610 -26.745 -23.559 1.00 11.78 325 LEU B CA 1
ATOM 4466 C C . LEU B 2 247 ? -9.313 -26.335 -24.855 1.00 10.43 325 LEU B C 1
ATOM 4467 O O . LEU B 2 247 ? -10.533 -26.426 -24.939 1.00 10.63 325 LEU B O 1
ATOM 4472 N N . LEU B 2 248 ? -8.549 -25.874 -25.819 1.00 11.03 326 LEU B N 1
ATOM 4473 C CA . LEU B 2 248 ? -9.161 -25.265 -27.033 1.00 10.63 326 LEU B CA 1
ATOM 4474 C C . LEU B 2 248 ? -9.822 -26.354 -27.888 1.00 9.90 326 LEU B C 1
ATOM 4475 O O . LEU B 2 248 ? -10.940 -26.141 -28.380 1.00 10.63 326 LEU B O 1
ATOM 4480 N N . PHE B 2 249 ? -9.095 -27.429 -28.156 1.00 10.15 327 PHE B N 1
ATOM 4481 C CA . PHE B 2 249 ? -9.523 -28.398 -29.210 1.00 10.22 327 PHE B CA 1
ATOM 4482 C C . PHE B 2 249 ? -10.518 -29.365 -28.698 1.00 11.39 327 PHE B C 1
ATOM 4483 O O . PHE B 2 249 ? -11.281 -29.943 -29.485 1.00 12.34 327 PHE B O 1
ATOM 4491 N N . GLU B 2 250 ? -10.546 -29.658 -27.415 1.00 10.47 328 GLU B N 1
ATOM 4492 C CA . GLU B 2 250 ? -11.308 -30.760 -26.830 1.00 11.36 328 GLU B CA 1
ATOM 4493 C C . GLU B 2 250 ? -12.172 -30.346 -25.679 1.00 9.96 328 GLU B C 1
ATOM 4494 O O . GLU B 2 250 ? -13.398 -30.575 -25.647 1.00 10.18 328 GLU B O 1
ATOM 4500 N N . VAL B 2 251 ? -11.567 -29.716 -24.638 1.00 9.37 329 VAL B N 1
ATOM 4501 C CA . VAL B 2 251 ? -12.283 -29.577 -23.397 1.00 9.70 329 VAL B CA 1
ATOM 4502 C C . VAL B 2 251 ? -13.359 -28.489 -23.485 1.00 9.03 329 VAL B C 1
ATOM 4503 O O . VAL B 2 251 ? -14.453 -28.703 -22.970 1.00 9.61 329 VAL B O 1
ATOM 4507 N N . ALA B 2 252 ? -13.067 -27.332 -24.052 1.00 9.86 330 ALA B N 1
ATOM 4508 C CA . ALA B 2 252 ? -14.104 -26.305 -24.185 1.00 9.95 330 ALA B CA 1
ATOM 4509 C C . ALA B 2 252 ? -15.245 -26.745 -25.098 1.00 9.54 330 ALA B C 1
ATOM 4510 O O . ALA B 2 252 ? -16.399 -26.580 -24.752 1.00 10.35 330 ALA B O 1
ATOM 4512 N N . PRO B 2 253 ? -14.923 -27.345 -26.282 1.00 9.18 331 PRO B N 1
ATOM 4513 C CA . PRO B 2 253 ? -16.041 -27.856 -27.113 1.00 9.98 331 PRO B CA 1
ATOM 4514 C C . PRO B 2 253 ? -16.937 -28.809 -26.371 1.00 9.34 331 PRO B C 1
ATOM 4515 O O . PRO B 2 253 ? -18.156 -28.771 -26.380 1.00 9.24 331 PRO B O 1
ATOM 4519 N N . LEU B 2 254 ? -16.324 -29.789 -25.691 1.00 9.72 332 LEU B N 1
ATOM 4520 C CA . LEU B 2 254 ? -17.113 -30.802 -24.993 1.00 10.26 332 LEU B CA 1
ATOM 4521 C C . LEU B 2 254 ? -17.834 -30.173 -23.804 1.00 10.03 332 LEU B C 1
ATOM 4522 O O . LEU B 2 254 ? -18.942 -30.604 -23.445 1.00 10.54 332 LEU B O 1
ATOM 4527 N N . GLY B 2 255 ? -17.263 -29.133 -23.193 1.00 10.26 333 GLY B N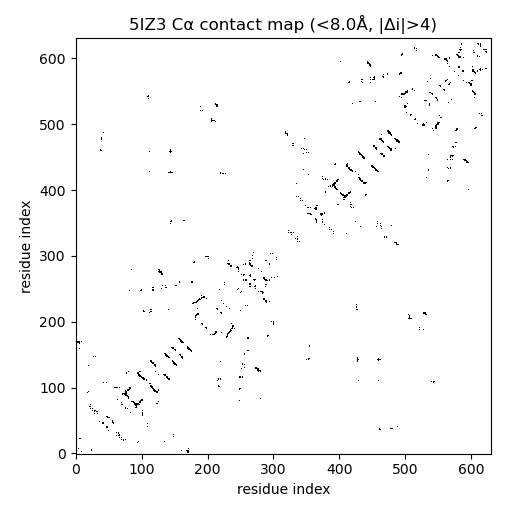 1
ATOM 4528 C CA . GLY B 2 255 ? -17.984 -28.409 -22.137 1.00 11.39 333 GLY B CA 1
ATOM 4529 C C . GLY B 2 255 ? -19.298 -27.853 -22.583 1.00 10.90 333 GLY B C 1
ATOM 4530 O O . GLY B 2 255 ? -20.269 -27.868 -21.841 1.00 11.84 333 GLY B O 1
ATOM 4531 N N . LEU B 2 256 ? -19.313 -27.253 -23.769 1.00 10.43 334 LEU B N 1
ATOM 4532 C CA . LEU B 2 256 ? -20.574 -26.717 -24.298 1.00 9.82 334 LEU B CA 1
ATOM 4533 C C . LEU B 2 256 ? -21.595 -27.843 -24.568 1.00 10.09 334 LEU B C 1
ATOM 4534 O O . LEU B 2 256 ? -22.777 -27.723 -24.266 1.00 10.63 334 LEU B O 1
ATOM 4539 N N . LEU B 2 257 ? -21.126 -28.956 -25.157 1.00 8.90 335 LEU B N 1
ATOM 4540 C CA . LEU B 2 257 ? -22.022 -30.129 -25.351 1.00 9.96 335 LEU B CA 1
ATOM 4541 C C . LEU B 2 257 ? -22.635 -30.612 -24.052 1.00 9.67 335 LEU B C 1
ATOM 4542 O O . LEU B 2 257 ? -23.835 -30.902 -23.981 1.00 10.93 335 LEU B O 1
ATOM 4547 N N . ILE B 2 258 ? -21.793 -30.731 -23.022 1.00 10.04 336 ILE B N 1
ATOM 4548 C CA . ILE B 2 258 ? -22.294 -31.238 -21.725 1.00 10.80 336 ILE B CA 1
ATOM 4549 C C . ILE B 2 258 ? -23.192 -30.218 -21.023 1.00 11.44 336 ILE B C 1
ATOM 4550 O O . ILE B 2 258 ? -24.260 -30.619 -20.507 1.00 11.80 336 ILE B O 1
ATOM 4555 N N . GLU B 2 259 ? -22.827 -28.947 -21.050 1.00 11.01 337 GLU B N 1
ATOM 4556 C CA . GLU B 2 259 ? -23.654 -27.983 -20.328 1.00 11.63 337 GLU B CA 1
ATOM 4557 C C . GLU B 2 259 ? -24.937 -27.699 -21.042 1.00 12.99 337 GLU B C 1
ATOM 4558 O O . GLU B 2 259 ? -26.011 -27.561 -20.396 1.00 14.14 337 GLU B O 1
ATOM 4564 N N . ASN B 2 260 ? -24.981 -27.723 -22.402 1.00 11.76 338 ASN B N 1
ATOM 4565 C CA . ASN B 2 260 ? -26.235 -27.619 -23.113 1.00 12.59 338 ASN B CA 1
ATOM 4566 C C . ASN B 2 260 ? -27.156 -28.829 -22.872 1.00 12.33 338 ASN B C 1
ATOM 4567 O O . ASN B 2 260 ? -28.371 -28.735 -23.070 1.00 14.69 338 ASN B O 1
ATOM 4572 N N . ALA B 2 261 ? -26.574 -29.980 -22.523 1.00 11.90 339 ALA B N 1
ATOM 4573 C CA . ALA B 2 261 ? -27.307 -31.153 -22.225 1.00 11.97 339 ALA B CA 1
ATOM 4574 C C . ALA B 2 261 ? -27.862 -31.185 -20.792 1.00 12.76 339 ALA B C 1
ATOM 4575 O O . ALA B 2 261 ? -28.462 -32.157 -20.459 1.00 14.47 339 ALA B O 1
ATOM 4577 N N . GLY B 2 262 ? -27.612 -30.130 -20.073 1.00 12.67 340 GLY B N 1
ATOM 4578 C CA . GLY B 2 262 ? -28.041 -30.135 -18.643 1.00 14.65 340 GLY B CA 1
ATOM 4579 C C . GLY B 2 262 ? -27.075 -30.702 -17.666 1.00 15.35 340 GLY B C 1
ATOM 4580 O O . GLY B 2 262 ? -27.418 -30.974 -16.498 1.00 17.05 340 GLY B O 1
ATOM 4581 N N . GLY B 2 263 ? -25.856 -30.964 -18.073 1.00 14.20 341 GLY B N 1
ATOM 4582 C CA . GLY B 2 263 ? -24.800 -31.342 -17.166 1.00 13.43 341 GLY B CA 1
ATOM 4583 C C . GLY B 2 263 ? -23.924 -30.159 -16.819 1.00 11.30 341 GLY B C 1
ATOM 4584 O O . GLY B 2 263 ? -24.143 -29.033 -17.196 1.00 13.00 341 GLY B O 1
ATOM 4585 N N . TYR B 2 264 ? -22.828 -30.557 -16.140 1.00 11.90 342 TYR B N 1
ATOM 4586 C CA . TYR B 2 264 ? -21.866 -29.607 -15.654 1.00 12.17 342 TYR B CA 1
ATOM 4587 C C . TYR B 2 264 ? -20.434 -30.016 -15.965 1.00 12.00 342 TYR B C 1
ATOM 4588 O O . TYR B 2 264 ? -20.123 -31.179 -16.101 1.00 11.93 342 TYR B O 1
ATOM 4597 N N . SER B 2 265 ? -19.558 -29.033 -16.077 1.00 13.55 343 SER B N 1
ATOM 4598 C CA . SER B 2 265 ? -18.137 -29.233 -16.281 1.00 13.14 343 SER B CA 1
ATOM 4599 C C . SER B 2 265 ? -17.358 -28.522 -15.203 1.00 13.10 343 SER B C 1
ATOM 4600 O O . SER B 2 265 ? -17.888 -27.552 -14.597 1.00 14.23 343 SER B O 1
ATOM 4603 N N . SER B 2 266 ? -16.128 -28.920 -15.009 1.00 12.28 344 SER B N 1
ATOM 4604 C CA . SER B 2 266 ? -15.290 -28.313 -13.991 1.00 13.01 344 SER B CA 1
ATOM 4605 C C . SER B 2 266 ? -13.869 -28.572 -14.287 1.00 13.35 344 SER B C 1
ATOM 4606 O O . SER B 2 266 ? -13.495 -29.650 -14.717 1.00 12.80 344 SER B O 1
ATOM 4609 N N . ASP B 2 267 ? -13.003 -27.596 -14.001 1.00 14.47 345 ASP B N 1
ATOM 4610 C CA . ASP B 2 267 ? -11.555 -27.828 -13.880 1.00 16.58 345 ASP B CA 1
ATOM 4611 C C . ASP B 2 267 ? -11.140 -28.032 -12.378 1.00 17.38 345 ASP B C 1
ATOM 4612 O O . ASP B 2 267 ? -9.930 -28.053 -12.076 1.00 19.98 345 ASP B O 1
ATOM 4617 N N . GLY B 2 268 ? -12.147 -28.136 -11.541 1.00 16.15 346 GLY B N 1
ATOM 4618 C CA . GLY B 2 268 ? -11.975 -28.162 -10.062 1.00 17.47 346 GLY B CA 1
ATOM 4619 C C . GLY B 2 268 ? -12.552 -26.925 -9.399 1.00 18.27 346 GLY B C 1
ATOM 4620 O O . GLY B 2 268 ? -13.039 -27.021 -8.299 1.00 20.27 346 GLY B O 1
ATOM 4621 N N . LYS B 2 269 ? -12.527 -25.806 -10.099 1.00 18.97 347 LYS B N 1
ATOM 4622 C CA . LYS B 2 269 ? -12.985 -24.532 -9.561 1.00 20.91 347 LYS B CA 1
ATOM 4623 C C . LYS B 2 269 ? -14.053 -23.822 -10.323 1.00 20.74 347 LYS B C 1
ATOM 4624 O O . LYS B 2 269 ? -14.809 -23.048 -9.789 1.00 24.07 347 LYS B O 1
ATOM 4630 N N . GLN B 2 270 ? -14.132 -24.020 -11.648 1.00 16.10 348 GLN B N 1
ATOM 4631 C CA . GLN B 2 270 ? -15.029 -23.247 -12.450 1.00 17.12 348 GLN B CA 1
ATOM 4632 C C . GLN B 2 270 ? -15.451 -24.129 -13.642 1.00 14.98 348 GLN B C 1
ATOM 4633 O O . GLN B 2 270 ? -14.788 -25.125 -13.915 1.00 16.07 348 GLN B O 1
ATOM 4639 N N . SER B 2 271 ? -16.516 -23.745 -14.260 1.00 13.63 349 SER B N 1
ATOM 4640 C CA . SER B 2 271 ? -16.873 -24.308 -15.594 1.00 13.22 349 SER B CA 1
ATOM 4641 C C . SER B 2 271 ? -15.689 -24.219 -16.471 1.00 13.10 349 SER B C 1
ATOM 4642 O O . SER B 2 271 ? -15.026 -23.206 -16.580 1.00 13.76 349 SER B O 1
ATOM 4645 N N . VAL B 2 272 ? -15.469 -25.254 -17.313 1.00 12.58 350 VAL B N 1
ATOM 4646 C CA . VAL B 2 272 ? -14.382 -25.134 -18.312 1.00 13.44 350 VAL B CA 1
ATOM 4647 C C . VAL B 2 272 ? -14.675 -24.076 -19.344 1.00 13.43 350 VAL B C 1
ATOM 4648 O O . VAL B 2 272 ? -13.778 -23.578 -20.020 1.00 14.07 350 VAL B O 1
ATOM 4652 N N . LEU B 2 273 ? -15.948 -23.665 -19.427 1.00 13.29 351 LEU B N 1
ATOM 4653 C CA . LEU B 2 273 ? -16.369 -22.634 -20.385 1.00 14.29 351 LEU B CA 1
ATOM 4654 C C . LEU B 2 273 ? -15.912 -21.215 -19.993 1.00 13.58 351 LEU B C 1
ATOM 4655 O O . LEU B 2 273 ? -15.965 -20.288 -20.814 1.00 13.74 351 LEU B O 1
ATOM 4660 N N . ASP B 2 274 ? -15.435 -21.101 -18.728 1.00 13.62 352 ASP B N 1
ATOM 4661 C CA . ASP B 2 274 ? -14.918 -19.791 -18.291 1.00 15.31 352 ASP B CA 1
ATOM 4662 C C . ASP B 2 274 ? -13.418 -19.682 -18.272 1.00 16.25 352 ASP B C 1
ATOM 4663 O O . ASP B 2 274 ? -12.895 -18.621 -17.943 1.00 17.58 352 ASP B O 1
ATOM 4668 N N . LYS B 2 275 ? -12.672 -20.684 -18.713 1.00 15.87 353 LYS B N 1
ATOM 4669 C CA . LYS B 2 275 ? -11.232 -20.619 -18.767 1.00 17.08 353 LYS B CA 1
ATOM 4670 C C . LYS B 2 275 ? -10.723 -19.928 -19.998 1.00 18.36 353 LYS B C 1
ATOM 4671 O O . LYS B 2 275 ? -11.129 -20.298 -21.149 1.00 16.50 353 LYS B O 1
ATOM 4677 N N . VAL B 2 276 ? -9.837 -18.965 -19.897 1.00 17.21 354 VAL B N 1
ATOM 4678 C CA . VAL B 2 276 ? -9.334 -18.292 -21.048 1.00 16.34 354 VAL B CA 1
ATOM 4679 C C . VAL B 2 276 ? -8.264 -19.186 -21.714 1.00 16.80 354 VAL B C 1
ATOM 4680 O O . VAL B 2 276 ? -7.374 -19.762 -21.053 1.00 18.14 354 VAL B O 1
ATOM 4684 N N . VAL B 2 277 ? -8.347 -19.315 -23.040 1.00 14.57 355 VAL B N 1
ATOM 4685 C CA . VAL B 2 277 ? -7.317 -19.984 -23.782 1.00 14.85 355 VAL B CA 1
ATOM 4686 C C . VAL B 2 277 ? -6.220 -18.971 -24.030 1.00 15.47 355 VAL B C 1
ATOM 4687 O O . VAL B 2 277 ? -6.317 -18.088 -24.920 1.00 17.92 355 VAL B O 1
ATOM 4691 N N . VAL B 2 278 ? -5.135 -19.160 -23.347 1.00 14.71 356 VAL B N 1
ATOM 4692 C CA . VAL B 2 278 ?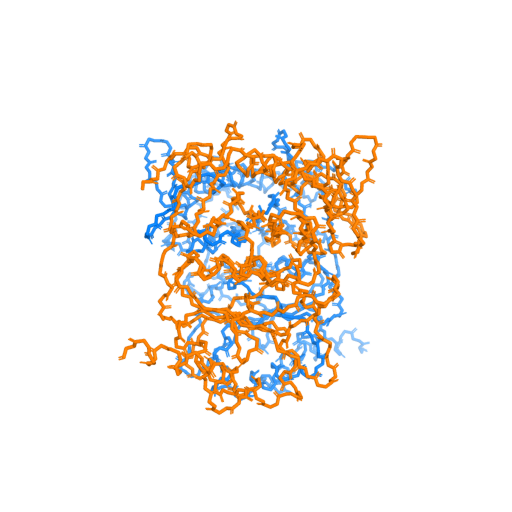 -4.023 -18.192 -23.501 1.00 16.70 356 VAL B CA 1
ATOM 4693 C C . VAL B 2 278 ? -3.154 -18.531 -24.698 1.00 16.58 356 VAL B C 1
ATOM 4694 O O . VAL B 2 278 ? -2.805 -17.677 -25.532 1.00 17.94 356 VAL B O 1
ATOM 4698 N N . ASN B 2 279 ? -2.831 -19.802 -24.809 1.00 15.73 357 ASN B N 1
ATOM 4699 C CA . ASN B 2 279 ? -2.066 -20.391 -25.921 1.00 15.73 357 ASN B CA 1
ATOM 4700 C C . ASN B 2 279 ? -2.876 -21.561 -26.479 1.00 14.39 357 ASN B C 1
ATOM 4701 O O . ASN B 2 279 ? -3.597 -22.218 -25.747 1.00 14.62 357 ASN B O 1
ATOM 4706 N N . THR B 2 280 ? -2.765 -21.748 -27.782 1.00 14.69 358 THR B N 1
ATOM 4707 C CA . THR B 2 280 ? -3.603 -22.791 -28.455 1.00 15.10 358 THR B CA 1
ATOM 4708 C C . THR B 2 280 ? -3.412 -24.165 -27.872 1.00 15.94 358 THR B C 1
ATOM 4709 O O . THR B 2 280 ? -4.434 -24.939 -27.907 1.00 15.89 358 THR B O 1
ATOM 4713 N N . ASP B 2 281 ? -2.242 -24.533 -27.388 1.00 15.86 359 ASP B N 1
ATOM 4714 C CA . ASP B 2 281 ? -2.039 -25.910 -26.904 1.00 16.65 359 ASP B CA 1
ATOM 4715 C C . ASP B 2 281 ? -2.149 -26.010 -25.343 1.00 15.73 359 ASP B C 1
ATOM 4716 O O . ASP B 2 281 ? -1.788 -27.017 -24.741 1.00 16.35 359 ASP B O 1
ATOM 4721 N N . ASP B 2 282 ? -2.738 -25.013 -24.701 1.00 14.59 360 ASP B N 1
ATOM 4722 C CA . ASP B 2 282 ? -2.986 -25.072 -23.247 1.00 14.86 360 ASP B CA 1
ATOM 4723 C C . ASP B 2 282 ? -3.741 -26.347 -22.851 1.00 14.62 360 ASP B C 1
ATOM 4724 O O . ASP B 2 282 ? -4.670 -26.818 -23.587 1.00 14.32 360 ASP B O 1
ATOM 4729 N N . ARG B 2 283 ? -3.355 -26.903 -21.713 1.00 14.66 361 ARG B N 1
ATOM 4730 C CA . ARG B 2 283 ? -3.921 -28.161 -21.181 1.00 14.37 361 ARG B CA 1
ATOM 4731 C C . ARG B 2 283 ? -4.696 -27.888 -19.911 1.00 14.68 361 ARG B C 1
ATOM 4732 O O . ARG B 2 283 ? -4.518 -26.793 -19.222 1.00 16.72 361 ARG B O 1
ATOM 4740 N N . THR B 2 284 ? -5.590 -28.802 -19.566 1.00 13.96 362 THR B N 1
ATOM 4741 C CA . THR B 2 284 ? -6.388 -28.720 -18.339 1.00 14.40 362 THR B CA 1
ATOM 4742 C C . THR B 2 284 ? -6.844 -30.068 -17.843 1.00 15.26 362 THR B C 1
ATOM 4743 O O . THR B 2 284 ? -7.140 -30.948 -18.625 1.00 16.39 362 THR B O 1
ATOM 4747 N N . GLN B 2 285 ? -6.945 -30.212 -16.534 1.00 14.00 363 GLN B N 1
ATOM 4748 C CA . GLN B 2 285 ? -7.756 -31.268 -15.962 1.00 14.70 363 GLN B CA 1
ATOM 4749 C C . GLN B 2 285 ? -9.230 -30.893 -16.144 1.00 12.49 363 GLN B C 1
ATOM 4750 O O . GLN B 2 285 ? -9.621 -29.726 -16.348 1.00 13.95 363 GLN B O 1
ATOM 4756 N N . VAL B 2 286 ? -10.092 -31.915 -16.031 1.00 12.01 364 VAL B N 1
ATOM 4757 C CA . VAL B 2 286 ? -11.500 -31.732 -16.281 1.00 11.68 364 VAL B CA 1
ATOM 4758 C C . VAL B 2 286 ? -12.346 -32.806 -15.689 1.00 10.95 364 VAL B C 1
ATOM 4759 O O . VAL B 2 286 ? -11.903 -33.952 -15.583 1.00 12.57 364 VAL B O 1
ATOM 4763 N N . ALA B 2 287 ? -13.585 -32.452 -15.391 1.00 10.49 365 ALA B N 1
ATOM 4764 C CA . ALA B 2 287 ? -14.636 -33.436 -15.139 1.00 10.54 365 ALA B CA 1
ATOM 4765 C C . ALA B 2 287 ? -15.880 -32.947 -15.877 1.00 10.20 365 ALA B C 1
ATOM 4766 O O . ALA B 2 287 ? -16.137 -31.747 -15.978 1.00 10.96 365 ALA B O 1
ATOM 4768 N N . TYR B 2 288 ? -16.708 -33.909 -16.308 1.00 10.32 366 TYR B N 1
ATOM 4769 C CA . TYR B 2 288 ? -17.996 -33.642 -16.860 1.00 9.84 366 TYR B CA 1
ATOM 4770 C C . TYR B 2 288 ? -19.022 -34.592 -16.287 1.00 10.01 366 TYR B C 1
ATOM 4771 O O . TYR B 2 288 ? -18.696 -35.795 -16.176 1.00 11.37 366 TYR B O 1
ATOM 4780 N N . GLY B 2 289 ? -20.175 -34.102 -15.922 1.00 10.49 367 GLY B N 1
ATOM 4781 C CA . GLY B 2 289 ? -21.159 -35.036 -15.392 1.00 13.15 367 GLY B CA 1
ATOM 4782 C C . GLY B 2 289 ? -22.332 -34.366 -14.798 1.00 12.93 367 GLY B C 1
ATOM 4783 O O . GLY B 2 289 ? -22.600 -33.203 -15.014 1.00 13.18 367 GLY B O 1
ATOM 4784 N N . SER B 2 290 ? -23.046 -35.158 -14.019 1.00 13.86 368 SER B N 1
ATOM 4785 C CA . SER B 2 290 ? -24.221 -34.671 -13.340 1.00 15.37 368 SER B CA 1
ATOM 4786 C C . SER B 2 290 ? -23.850 -33.752 -12.186 1.00 17.57 368 SER B C 1
ATOM 4787 O O . SER B 2 290 ? -22.731 -33.830 -11.696 1.00 16.05 368 SER B O 1
ATOM 4790 N N . ARG B 2 291 ? -24.800 -32.921 -11.805 1.00 16.62 369 ARG B N 1
ATOM 4791 C CA . ARG B 2 291 ? -24.663 -32.007 -10.690 1.00 17.89 369 ARG B CA 1
ATOM 4792 C C . ARG B 2 291 ? -23.926 -32.570 -9.481 1.00 15.94 369 ARG B C 1
ATOM 4793 O O . ARG B 2 291 ? -22.906 -32.027 -9.062 1.00 15.76 369 ARG B O 1
ATOM 4801 N N . ASP B 2 292 ? -24.477 -33.647 -8.911 1.00 16.17 370 ASP B N 1
ATOM 4802 C CA . ASP B 2 292 ? -23.889 -34.099 -7.628 1.00 16.03 370 ASP B CA 1
ATOM 4803 C C . ASP B 2 292 ? -22.513 -34.640 -7.821 1.00 16.59 370 ASP B C 1
ATOM 4804 O O . ASP B 2 292 ? -21.679 -34.558 -6.938 1.00 16.31 370 ASP B O 1
ATOM 4809 N N . GLU B 2 293 ? -22.232 -35.263 -8.980 1.00 13.87 371 GLU B N 1
ATOM 4810 C CA . GLU B 2 293 ? -20.911 -35.768 -9.223 1.00 13.94 371 GLU B CA 1
ATOM 4811 C C . GLU B 2 293 ? -19.893 -34.659 -9.377 1.00 12.58 371 GLU B C 1
ATOM 4812 O O . GLU B 2 293 ? -18.747 -34.797 -8.952 1.00 13.00 371 GLU B O 1
ATOM 4818 N N . ILE B 2 294 ? -20.255 -33.587 -10.020 1.00 12.72 372 ILE B N 1
ATOM 4819 C CA . ILE B 2 294 ? -19.370 -32.479 -10.165 1.00 12.74 372 ILE B CA 1
ATOM 4820 C C . ILE B 2 294 ? -19.117 -31.736 -8.795 1.00 12.62 372 ILE B C 1
ATOM 4821 O O . ILE B 2 294 ? -17.998 -31.372 -8.517 1.00 13.39 372 ILE B O 1
ATOM 4826 N N . ILE B 2 295 ? -20.195 -31.640 -8.008 1.00 13.35 373 ILE B N 1
ATOM 4827 C CA . ILE B 2 295 ? -19.978 -31.093 -6.629 1.00 13.68 373 ILE B CA 1
ATOM 4828 C C . ILE B 2 295 ? -19.002 -31.976 -5.906 1.00 13.68 373 ILE B C 1
ATOM 4829 O O . ILE B 2 295 ? -18.030 -31.434 -5.264 1.00 13.52 373 ILE B O 1
ATOM 4834 N N . ARG B 2 296 ? -19.180 -33.275 -5.965 1.00 13.12 374 ARG B N 1
ATOM 4835 C CA . ARG B 2 296 ? -18.219 -34.177 -5.290 1.00 13.29 374 ARG B CA 1
ATOM 4836 C C . ARG B 2 296 ? -16.795 -34.040 -5.762 1.00 14.15 374 ARG B C 1
ATOM 4837 O O . ARG B 2 296 ? -15.814 -34.075 -5.025 1.00 14.58 374 ARG B O 1
ATOM 4845 N N . PHE B 2 297 ? -16.625 -33.965 -7.101 1.00 13.38 375 PHE B N 1
ATOM 4846 C CA . PHE B 2 297 ? -15.305 -33.770 -7.686 1.00 13.42 375 PHE B CA 1
ATOM 4847 C C . PHE B 2 297 ? -14.637 -32.507 -7.125 1.00 13.46 375 PHE B C 1
ATOM 4848 O O . PHE B 2 297 ? -13.465 -32.562 -6.732 1.00 13.78 375 PHE B O 1
ATOM 4856 N N . GLU B 2 298 ? -15.376 -31.406 -7.143 1.00 13.41 376 GLU B N 1
ATOM 4857 C CA . GLU B 2 298 ? -14.820 -30.127 -6.663 1.00 14.23 376 GLU B CA 1
ATOM 4858 C C . GLU B 2 298 ? -14.474 -30.250 -5.135 1.00 14.55 376 GLU B C 1
ATOM 4859 O O . GLU B 2 298 ? -13.403 -29.769 -4.764 1.00 15.32 376 GLU B O 1
ATOM 4865 N N . GLU B 2 299 ? -15.405 -30.820 -4.388 1.00 14.32 377 GLU B N 1
ATOM 4866 C CA . GLU B 2 299 ? -15.083 -30.984 -2.904 1.00 14.44 377 GLU B CA 1
ATOM 4867 C C . GLU B 2 299 ? -13.935 -31.891 -2.670 1.00 15.71 377 GLU B C 1
ATOM 4868 O O . GLU B 2 299 ? -13.137 -31.707 -1.694 1.00 16.89 377 GLU B O 1
ATOM 4874 N N . THR B 2 300 ? -13.763 -32.925 -3.458 1.00 14.04 378 THR B N 1
ATOM 4875 C CA . THR B 2 300 ? -12.658 -33.817 -3.301 1.00 15.21 378 THR B CA 1
ATOM 4876 C C . THR B 2 300 ? -11.349 -33.105 -3.540 1.00 16.70 378 THR B C 1
ATOM 4877 O O . THR B 2 300 ? -10.363 -33.386 -2.848 1.00 17.33 378 THR B O 1
ATOM 4881 N N . LEU B 2 301 ? -11.296 -32.213 -4.491 1.00 16.10 379 LEU B N 1
ATOM 4882 C CA . LEU B 2 301 ? -10.052 -31.512 -4.825 1.00 19.75 379 LEU B CA 1
ATOM 4883 C C . LEU B 2 301 ? -9.769 -30.310 -3.931 1.00 21.23 379 LEU B C 1
ATOM 4884 O O . LEU B 2 301 ? -8.580 -29.945 -3.754 1.00 22.77 379 LEU B O 1
ATOM 4889 N N . TYR B 2 302 ? -10.802 -29.658 -3.441 1.00 19.90 380 TYR B N 1
ATOM 4890 C CA . TYR B 2 302 ? -10.638 -28.401 -2.660 1.00 22.11 380 TYR B CA 1
ATOM 4891 C C . TYR B 2 302 ? -11.413 -28.278 -1.368 1.00 20.23 380 TYR B C 1
ATOM 4892 O O . TYR B 2 302 ? -11.274 -27.231 -0.664 1.00 21.83 380 TYR B O 1
ATOM 4901 N N . GLY B 2 303 ? -12.272 -29.212 -1.037 1.00 19.37 381 GLY B N 1
ATOM 4902 C CA . GLY B 2 303 ? -13.148 -29.123 0.136 1.00 18.80 381 GLY B CA 1
ATOM 4903 C C . GLY B 2 303 ? -14.444 -28.407 -0.122 1.00 18.14 381 GLY B C 1
ATOM 4904 O O . GLY B 2 303 ? -15.495 -28.914 0.244 1.00 18.93 381 GLY B O 1
ATOM 4905 N N . ASP B 2 304 ? -14.395 -27.269 -0.807 1.00 19.67 382 ASP B N 1
ATOM 4906 C CA . ASP B 2 304 ? -15.596 -26.601 -1.235 1.00 19.34 382 ASP B CA 1
ATOM 4907 C C . ASP B 2 304 ? -15.775 -26.675 -2.746 1.00 18.83 382 ASP B C 1
ATOM 4908 O O . ASP B 2 304 ? -14.805 -26.702 -3.479 1.00 21.06 382 ASP B O 1
ATOM 4913 N N . SER B 2 305 ? -17.031 -26.689 -3.095 1.00 17.30 383 SER B N 1
ATOM 4914 C CA . SER B 2 305 ? -17.476 -26.656 -4.521 1.00 16.69 383 SER B CA 1
ATOM 4915 C C . SER B 2 305 ? -18.079 -25.317 -4.927 1.00 15.63 383 SER B C 1
ATOM 4916 O O . SER B 2 305 ? -19.135 -24.923 -4.409 1.00 17.97 383 SER B O 1
ATOM 4919 N N . ARG B 2 306 ? -17.435 -24.654 -5.882 1.00 16.37 384 ARG B N 1
ATOM 4920 C CA . ARG B 2 306 ? -17.941 -23.410 -6.418 1.00 18.95 384 ARG B CA 1
ATOM 4921 C C . ARG B 2 306 ? -19.230 -23.678 -7.126 1.00 19.34 384 ARG B C 1
ATOM 4922 O O . ARG B 2 306 ? -20.131 -22.857 -7.103 1.00 19.21 384 ARG B O 1
ATOM 4930 N N . LEU B 2 307 ? -19.397 -24.854 -7.746 1.00 17.76 385 LEU B N 1
ATOM 4931 C CA . LEU B 2 307 ? -20.702 -25.169 -8.327 1.00 18.33 385 LEU B CA 1
ATOM 4932 C C . LEU B 2 307 ? -21.850 -25.180 -7.288 1.00 18.52 385 LEU B C 1
ATOM 4933 O O . LEU B 2 307 ? -22.951 -24.629 -7.486 1.00 17.79 385 LEU B O 1
ATOM 4938 N N . LYS B 2 308 ? -21.625 -25.879 -6.177 1.00 17.83 386 LYS B N 1
ATOM 4939 C CA . LYS B 2 308 ? -22.630 -25.916 -5.142 1.00 18.35 386 LYS B CA 1
ATOM 4940 C C . LYS B 2 308 ? -23.047 -24.489 -4.696 1.00 18.96 386 LYS B C 1
ATOM 4941 O O . LYS B 2 308 ? -24.251 -24.205 -4.521 1.00 20.47 386 LYS B O 1
ATOM 4947 N N . ALA B 2 309 ? -22.059 -23.635 -4.532 1.00 19.09 387 ALA B N 1
ATOM 4948 C CA . ALA B 2 309 ? -22.326 -22.201 -4.096 1.00 20.01 387 ALA B CA 1
ATOM 4949 C C . ALA B 2 309 ? -23.133 -21.500 -5.183 1.00 22.37 387 ALA B C 1
ATOM 4950 O O . ALA B 2 309 ? -24.070 -20.756 -4.860 1.00 23.83 387 ALA B O 1
ATOM 4952 N N . GLU B 2 310 ? -22.782 -21.729 -6.456 1.00 22.26 388 GLU B N 1
ATOM 4953 C CA . GLU B 2 310 ? -23.524 -21.069 -7.545 1.00 25.82 388 GLU B CA 1
ATOM 4954 C C . GLU B 2 310 ? -24.974 -21.476 -7.605 1.00 24.39 388 GLU B C 1
ATOM 4955 O O . GLU B 2 310 ? -25.875 -20.619 -7.787 1.00 26.10 388 GLU B O 1
ATOM 4961 N N . LEU B 2 311 ? -25.230 -22.754 -7.433 1.00 22.40 389 LEU B N 1
ATOM 4962 C CA . LEU B 2 311 ? -26.575 -23.292 -7.508 1.00 24.83 389 LEU B CA 1
ATOM 4963 C C . LEU B 2 311 ? -27.370 -22.742 -6.304 1.00 27.19 389 LEU B C 1
ATOM 4964 O O . LEU B 2 311 ? -28.507 -22.330 -6.471 1.00 31.42 389 LEU B O 1
ATOM 4969 N N . ALA B 2 312 ? -26.720 -22.626 -5.132 1.00 26.80 390 ALA B N 1
ATOM 4970 C CA . ALA B 2 312 ? -27.373 -22.016 -3.943 1.00 32.59 390 ALA B CA 1
ATOM 4971 C C . ALA B 2 312 ? -27.706 -20.540 -4.177 1.00 34.64 390 ALA B C 1
ATOM 4972 O O . ALA B 2 312 ? -28.838 -20.129 -3.950 1.00 40.52 390 ALA B O 1
ATOM 4974 N N . ALA B 2 313 ? -26.728 -19.755 -4.634 1.00 35.97 391 ALA B N 1
ATOM 4975 C CA . ALA B 2 313 ? -26.904 -18.323 -4.856 1.00 41.99 391 ALA B CA 1
ATOM 4976 C C . ALA B 2 313 ? -28.040 -17.996 -5.820 1.00 53.16 391 ALA B C 1
ATOM 4977 O O . ALA B 2 313 ? -28.624 -16.917 -5.732 1.00 57.19 391 ALA B O 1
ATOM 4979 N N . THR B 2 314 ? -28.374 -18.915 -6.722 1.00 63.35 392 THR B N 1
ATOM 4980 C CA . THR B 2 314 ? -29.566 -18.740 -7.552 1.00 76.11 392 THR B CA 1
ATOM 4981 C C . THR B 2 314 ? -30.845 -19.198 -6.832 1.00 82.83 392 THR B C 1
ATOM 4982 O O . THR B 2 314 ? -31.898 -18.572 -6.997 1.00 89.46 392 THR B O 1
ATOM 4986 N N . VAL B 2 315 ? -30.750 -20.286 -6.058 1.00 89.55 393 VAL B N 1
ATOM 4987 C CA . VAL B 2 315 ? -31.866 -20.753 -5.210 1.00 95.51 393 VAL B CA 1
ATOM 4988 C C . VAL B 2 315 ? -31.720 -20.239 -3.755 1.00 100.06 393 VAL B C 1
ATOM 4989 O O . VAL B 2 315 ? -32.344 -19.240 -3.362 1.00 95.76 393 VAL B O 1
#

Radius of gyration: 24.4 Å; Cα contacts (8 Å, |Δi|>4): 1617; chains: 2; bounding box: 56×70×55 Å

Foldseek 3Di:
DFFDFLLVVVVVQDPPVLVSLLLVLQLVLLVVLLVCLVDFCDDPFATWDDDVPGIDGSQVSLVVSSLVSQLVSLDEQWEAEPVHGDTDGSNHHFKYKYKDRKFCRVCSVVQAKIKMKMFIATDDDLFQAFLLRTQKIWMWIRHPWTWIWIDGRPGAFIWIWTQDPVGTTTTDDTAHAQDEDLEEEEAPLVQVVAQVLVVVLVVVSVVVVGDYDYDNGLVVSLVVRLVVSFYKYWHDAHPVGDFPAWLRHHQSSSLSNQVSNHKAKDLLADGRRPDGHHDRRDGTIMMIGHLVSQQVSNCSRPVGYPSVVVVVVVVD/DWFDFLLVVVVVQDPPVLVSLLVVLVLLLLLVLLVCLVPWDQDDQATWDDDVPDIDGSQVVLVVSSLVSLLVSQDEQWEAEPVHGDTDGSNHHWKYKYKDRKFPRVCSVVQAKIKMWMFIATDDDLFQAFLLRTQKIWMWINHPWTWIWIDGRPGAFIWIWTQDPVRTTTTDDTAAAQDEDLEEEEAPLVQVVADVLVVVLVVVSVVVVGHYDYDSGLVVSLVVRLVVSFYKYWYDHHPPGDFDAFLRHHQSSSLSNQVSNHKAKDLLADGSRPDGHHGRRDGTTMMIGHDVSQQSSNCSVPVGYPSVVVVVVVD

Sequence (631 aa):
ELGDSLEEFLAKATTDKKNLARLLVCMGEEALRTIAFKVRTASSCGATACVNTFGDEQLAVDMMLADKLLFEALRHSHVCKYACSEEEPILQDMEGEGFSVAFDPLDGSSIVDTNFTVGTIIFGVWPGDKLTGITGRDQAASAMGIYGPRTTYVVAINGFPGTHEFLLMDDGKWQHVKETTEIKEGKLFSPGNLRATFDNADYEKLINYYVSEKYTLRRYTGGMMVPDVNQIIVKERGIFTNVTSPTTKAKLRLLFEVAPLGLLIENAGGYSSDGKQSVLDKVVVNTDDRTQVAYGSRDEIIRFEETLYGDSRLKAELAAATVELGDSLEEFLAKATTDKNLARLLVCMGEALRTIAFKVRTASCGATACTNTFGDEQLAVDMMLADKLLFEALRHSHVCKYACSEEEPILQDMEGEGFSVAFDPLDDGSSIVDTNFTVGTIIFGVWPGDKKLTGITGRDQAASAMGIYGPRRTTYVVAINGFPGTHEFLLMDDGKWQHVKETTEIKEGKLFSPGNLRATFDNADYEKLINNYYVSEKYTLRRYTGGMMVPDVNQIIVKERGIFTNVTSPTTKAKLRLLFEVAPLGLLIENAGGYSSDGKQSVLDKVVVNTDDRTQVAYGSRDEIIRFEETLYGDSRLKAELAATV

Secondary structure (DSSP, 8-state):
--S-BHHHHHHHH-S-HHHHHHHHHHHHHHHHHHHHHHTPEE-SS-EEEEETTEEEEHHHHHHHHHHHHHHHHS-EEEEEETTEEEEEE-S--SEEEEEEEEETGGGGGGT--EEEEEEEEESS-SSSB-GGG-SEEEEEEESSSEEEEEEETTSSSEEEEEEPTTS-EEEEEEE---EEEEEEEEETGGGGGT-HHHHHHHHHHHHTTPEE-B-S-HHHHHHHHHHHTEEEEEE---SSS----BIIIIIHHHHHHHHHTT-EEESSSS-GGG--BSSTT-B--EEEE-HHHHHHHHHHHHSS-HHHHHHTTTT-/--S-BHHHHHHHH-S-HHHHHHHHHHHHHHHHHHHHHHT-EE-SS-EEEEETTEEEEHHHHHHHHHHHHHHHHS-EEEEEETTEEEEEE-S--SEEEEEEEEETGGGGGGT--EEEEEEEEESS-SSSEEGGG-SEEEEEEESSSEEEEEEETTSSSEEEEEEPTTS-EEEEEEE---EEEEEEEEETGGGGGT-HHHHHHHHHHHHTTPEE-B-S-HHHHHHHHHHHTEEEEEE---TTS----BIIIIIHHHHHHHHHTT-EEESSSS-GGG-EE-STT-B--EEEE-HHHHHHHHHHHHSS-HHHHHHHHH-